Protein AF-A0AAW5K6F6-F1 (afdb_monomer)

Nearest PDB structures (foldseek):
  4ecl-assembly1_A  TM=9.849E-01  e=4.156E-47  Enterococcus faecalis
  4ecl-assembly2_D  TM=9.880E-01  e=1.150E-46  Enterococcus faecalis
  4lus-assembly2_D  TM=9.268E-01  e=9.019E-29  Clostridioides difficile 630
  5irp-assembly1_B  TM=9.312E-01  e=5.067E-28  Bacillus subtilis subsp. subtilis str. 168
  3e5p-assembly1_C  TM=9.267E-01  e=3.881E-27  Enterococcus faecalis

Foldseek 3Di:
DDDDQALQLLLVVLLVLLLLLLLLVLQQCVLPDPVVSCCSNLAVSLLSLLSVLLQCLQVQAALFDLDNVSLVVVLVVLVVVLVVLLVVCVVVCVVVVVCVDPPNVLVCQLCSQKCPPDNLSLSSNLSSLLSVLLNVCCNPPNLVRQLVVLVVLQVLQCCQFLQVLVQCVPVVSVVVSVVVCSRYVGSCHNGRNSNNSSSLSNCCNQLVDADDLVCLVVQLVVLSVVSSVQLVVSVVVVRGPHSRGDPSSNSNSNSPVSNSSVDTDDDDPLSVQLSVQLSSCLVVLLVVQCVCCVVVVNCCPCPVNSNNVSVSSSVVSNVVSVVVSVVVVVVVVVVDDPPDLFAAKFKEFALVLLLVLLVLLCVLADPLAAEAEECELLLLQQGNLVNQSSCVSSPRQHYEYQALVSLVSCVSSSRDHAYEHPYDDDLVCLVVQQVSVHEYEQFELVSLVSNLVVVAAHEYAAEEDLDPPDTGYHLVCLPSVLVSCVRPRYHHQYYEYEQDQLQDPDPVSVVSSVSSVVSVVVSVVVCVVVVHDHHFYEYAECSCCFAVVVDHTRYYHYRQSSQQDDFALPGDTNDDTPRWHGMWIKGWFADKDWDAQQDADDPPSLDGHNHGFIKTKHFAFVLQLQDQLQEDFLAWKDWPNDIWGWYHTTDNGMTMTTCRVPVPRDTGTMIIQDDRGSPDCNHLNNSQVSVVGTSSSSSSRRHPPHYYHYD

Secondary structure (DSSP, 8-state):
-----B-HHHHHHHHHHHHHHHHHHH-TTTTT-HHHHHIIIIIIGGGHHHHHHHHHHHHH--S--S-SHHHHHHHHHHHHHHHHHHHHHHHHHHHTTGGGSTTHHHHHHHIIIII-SSTTTTHHHHHHHHHHHHHHHHHHHHHHHHHHHHHHHHHHHHHHTTTHHHHTTSHHHHHHHHHHHHH-S-SSSTTTTHHHHHHHHHHHHHH-----HHHHHHHHHHHHHHHHHHHHHHHHTT--S-S---TTHHHHHHHHHHHHTT--B---HHHHHHHHHHHHHHHHHHHHHHHHHHHTT-HHHHTSSHHHHHHHHHHHHHHHHHHHHHHHHHHHHHT-----TTSSEEEEE-HHHHHHHHHHHHHHS-TT-EEEEE-HHHHHTT-HHHHHHHHHHTT--EEEESSHHHHHHHHHTT--SEEEE-S---GGGHHHHHHTTPEEEE-SHHHHHHHHTT---EEEEEEEESS--SSSEETT-HHHHHHHHT-TTEEEEEEE---SSTT--SHHHHHHHHHHHHHHHHHHHHHHHTT----EEE---HHHHHH-TT---SEEEESGGGGT--SSTT---SS-------EEEEEE--EEEEE-TT-EESGGG-EE-SSSEEEEEES--GGGT--GGGTTTT-EEEETTEEEEEES---SS-EEEE-TT-TT--TTPEEEEE-S-TT-TTSHHHHHHTTTS-HHHHHHT--TTS-EEE-

Radius of gyration: 32.37 Å; Cα contacts (8 Å, |Δi|>4): 1320; chains: 1; bounding box: 90×54×98 Å

InterPro domains:
  IPR000821 Alanine racemase [MF_01201] (344-711)
  IPR000821 Alanine racemase [PR0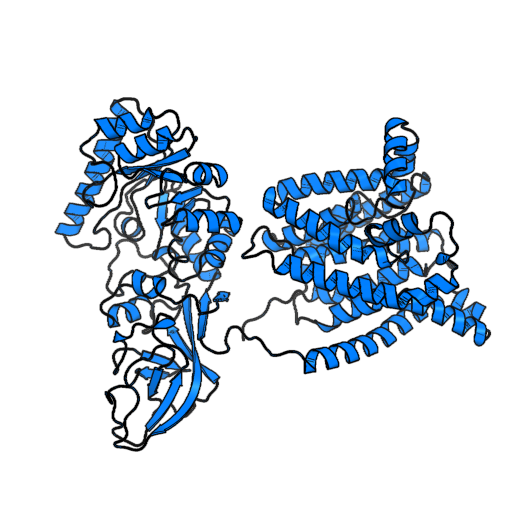0992] (368-384)
  IPR000821 Alanine racemase [PR00992] (404-422)
  IPR000821 Alanine racemase [PR00992] (461-473)
  IPR000821 Alanine racemase [PR00992] (494-505)
  IPR000821 Alanine racemase [PR00992] (540-567)
  IPR000821 Alanine racemase [PR00992] (598-613)
  IPR000821 Alanine racemase [PR00992] (615-630)
  IPR000821 Alanine racemase [PR00992] (693-706)
  IPR000821 Alanine racemase [PTHR30511] (343-709)
  IPR000821 Alanine racemase [TIGR00492] (344-708)
  IPR001608 Alanine racemase, N-terminal [PF01168] (349-565)
  IPR002656 Acyltransferase 3 domain [PF01757] (8-325)
  IPR009006 Alanine racemase/group IV decarboxylase, C-terminal [G3DSA:2.40.37.10] (347-695)
  IPR009006 Alanine racemase/group IV decarboxylase, C-terminal [SSF50621] (576-708)
  IPR011079 Alanine racemase, C-terminal [PF00842] (582-708)
  IPR011079 Alanine racemase, C-terminal [SM01005] (582-711)
  IPR011248 Serine/alanine racemase [PIRSF036464] (5-709)
  IPR029066 PLP-binding barrel [G3DSA:3.20.20.10] (351-571)
  IPR029066 PLP-binding barrel [SSF51419] (349-583)

pLDDT: mean 92.74, std 8.72, range [26.41, 98.94]

Mean predicted aligned error: 7.82 Å

Solvent-accessible surface area (backbone atoms only — not comparable to full-atom values): 35914 Å² total; per-residue (Å²): 137,81,86,69,86,22,60,25,29,55,37,55,45,38,45,54,27,34,50,26,52,50,40,53,75,46,40,37,32,56,73,78,32,64,69,57,21,45,47,48,34,50,51,63,24,55,55,26,64,52,49,55,34,18,54,48,10,38,78,65,35,54,59,60,37,97,66,68,59,68,57,53,53,49,42,55,50,49,52,50,53,42,53,53,52,50,62,73,41,46,66,57,39,56,73,70,44,57,87,75,44,84,66,52,68,65,50,50,52,29,17,64,60,35,41,20,87,45,83,78,51,19,60,50,39,11,50,45,46,6,48,51,54,24,42,51,33,25,61,78,56,33,60,74,51,26,48,54,55,26,49,52,34,30,51,56,18,29,40,54,18,24,39,19,55,62,33,62,77,35,68,75,51,30,57,52,48,56,57,49,46,75,56,28,88,55,33,86,25,20,72,22,44,33,18,38,31,17,41,52,17,11,48,55,53,71,65,68,72,76,72,52,61,68,58,15,48,51,44,21,52,54,25,43,52,50,31,50,53,49,53,53,50,32,60,74,67,65,21,46,76,38,74,80,53,61,80,35,48,54,57,20,51,54,19,44,52,53,38,35,62,69,39,66,47,74,69,52,70,66,40,56,53,32,24,50,39,28,61,72,43,33,66,59,31,48,52,49,50,54,50,50,19,60,75,69,73,36,41,72,59,47,58,62,32,16,46,53,27,34,52,51,31,50,51,51,19,49,55,53,17,52,54,53,40,53,55,53,47,52,59,49,55,81,67,56,75,85,84,59,74,65,81,37,35,25,35,39,36,29,58,59,33,35,54,48,15,50,50,50,53,52,69,74,40,59,94,81,33,39,60,23,44,43,39,32,64,40,31,47,40,66,34,39,67,68,49,53,54,53,41,43,74,76,64,49,48,32,35,31,23,48,34,60,69,55,47,51,47,43,45,64,34,50,56,78,47,51,34,37,22,72,37,79,69,66,53,92,49,45,63,53,34,43,76,65,65,35,28,38,38,32,49,33,58,68,54,46,53,57,40,33,71,65,72,41,66,34,46,25,30,42,31,36,22,54,79,64,84,80,63,23,36,52,49,85,44,58,67,55,61,52,54,54,71,69,36,92,24,40,45,68,60,24,40,34,43,67,69,84,39,40,66,47,81,48,70,67,37,42,52,51,39,52,49,28,51,47,44,50,52,52,41,52,51,53,40,45,76,71,69,47,84,78,52,46,36,30,53,29,39,40,37,29,52,28,57,45,64,85,67,86,39,42,32,36,40,29,38,54,47,42,46,19,45,54,53,45,75,80,63,70,61,77,51,85,72,91,47,37,28,21,53,26,35,38,32,28,28,74,43,76,44,82,41,54,54,72,44,64,42,62,65,89,54,71,26,61,35,91,42,75,32,35,36,36,33,32,56,50,13,43,68,47,29,46,64,57,70,28,26,62,53,58,27,62,33,32,45,87,96,44,78,34,42,26,43,9,43,51,34,59,54,28,33,38,30,58,39,59,92,43,77,89,68,50,73,68,41,54,35,35,55,26,41,52,38,76,92,40,88,35,10,54,19,47,53,14,48,59,58,80,51,34,22,65,58,48,34,42,45,41,22,88,84,45,40,80,41,84,93

Sequence (711 aa):
MGKYKNYTGIDFFRLIAAILIITIHTSPLASFSATGDFILTRIVARVAVPFFFMTSGFFLISRYSRDNDKLKKFVNKTACIYGIAILIYIPVNIYNGYFNSDNLIPNILKDLFFDGTIYHLWYLPASIFGAWIAWYLVKHFDYKRALIMSSILYLIGLFGDSYYGITEKISGLNSFYQFVFQVSDYTRNGVFFAPLFFILGGFIADTHHKISFRNSFLGCGISFALMLAEAMLLHYLDLQRHDSMYVFLLPCMYFLFHAILHFQGKRLVWMRTLSLCIYIIHPMMIIAVRLLAKVAHLQNLLIENSMLHFLMVCFTSVAVSIVATALLEDISRKNKKPVSNTDRAWIEVDLKNLAHNAKVLKKAMPPKCQLMAVVKAEAYGHRAFEISTCLEKIGVKAFAVATIDEGIRLRKYGIRGEILILGYTAIWRAAELKKYDLIQTLISYDYAIALNKQGVSIKAHLKIDTGMHRLGISSDDLTDVEKVFSLKHITVCGIYTHLCCSDSLEANDVAFTCEQINRFYSLIDALRNRGIIVPKLHIQSSYGFFNYPQLQCDYVRTGVALYGVLSSPHDETVRKLDLRPVLSLKSEVILIRSVPKGDSVGYGRTFTAQKDSRIAIIPIGYADGIPRNLSCGNGRIRIRQYIVPIIGRICMDQLAVDITEAEDIVVGDVATFIEAKAESELAAPVVADQTGSISNELLCRIGARLPVIEK

Organism: NCBI:txid1720313

Structure (mmCIF, N/CA/C/O backbone):
data_AF-A0AAW5K6F6-F1
#
_entry.id   AF-A0AAW5K6F6-F1
#
loop_
_atom_site.group_PDB
_atom_site.id
_atom_site.type_symbol
_atom_site.label_atom_id
_atom_site.label_alt_id
_atom_site.label_comp_id
_atom_site.label_asym_id
_atom_site.label_entity_id
_atom_site.label_seq_id
_atom_site.pdbx_PDB_ins_code
_atom_site.Cartn_x
_atom_site.Cartn_y
_atom_site.Cartn_z
_atom_site.occupancy
_atom_site.B_iso_or_equiv
_atom_site.auth_seq_id
_atom_site.auth_comp_id
_atom_site.auth_asym_id
_atom_site.auth_atom_id
_atom_site.pdbx_PDB_model_num
ATOM 1 N N . MET A 1 1 ? -18.442 -2.821 -14.445 1.00 26.41 1 MET A N 1
ATOM 2 C CA . MET A 1 1 ? -17.294 -2.506 -15.333 1.00 26.41 1 MET A CA 1
ATOM 3 C C . MET A 1 1 ? -16.640 -1.188 -14.911 1.00 26.41 1 MET A C 1
ATOM 5 O O . MET A 1 1 ? -17.112 -0.122 -15.287 1.00 26.41 1 MET A O 1
ATOM 9 N N . GLY A 1 2 ? -15.592 -1.233 -14.081 1.00 29.27 2 GLY A N 1
ATOM 10 C CA . GLY A 1 2 ? -14.853 -0.040 -13.648 1.00 29.27 2 GLY A CA 1
ATOM 11 C C . GLY A 1 2 ? -13.846 0.419 -14.706 1.00 29.27 2 GLY A C 1
ATOM 12 O O . GLY A 1 2 ? -13.107 -0.395 -15.254 1.00 29.27 2 GLY A O 1
ATOM 13 N N . LYS A 1 3 ? -13.819 1.723 -15.012 1.00 28.16 3 LYS A N 1
ATOM 14 C CA . LYS A 1 3 ? -12.834 2.362 -15.901 1.00 28.16 3 LYS A CA 1
ATOM 15 C C . LYS A 1 3 ? -11.413 2.138 -15.364 1.00 28.16 3 LYS A C 1
ATOM 17 O O . LYS A 1 3 ? -10.929 2.913 -14.542 1.00 28.16 3 LYS A O 1
ATOM 22 N N . TYR A 1 4 ? -10.723 1.117 -15.865 1.00 36.66 4 TYR A N 1
ATOM 23 C CA . TYR A 1 4 ? -9.272 1.021 -15.756 1.00 36.66 4 TYR A CA 1
ATOM 24 C C . TYR A 1 4 ? -8.663 2.259 -16.429 1.00 36.66 4 TYR A C 1
ATOM 26 O O . TYR A 1 4 ? -8.734 2.402 -17.651 1.00 36.66 4 TYR A O 1
ATOM 34 N N . LYS A 1 5 ? -8.085 3.177 -15.646 1.00 43.59 5 LYS A N 1
ATOM 35 C CA . LYS A 1 5 ? -7.197 4.229 -16.162 1.00 43.59 5 LYS A CA 1
ATOM 36 C C . LYS A 1 5 ? -5.982 3.540 -16.787 1.00 43.59 5 LYS A C 1
ATOM 38 O O . LYS A 1 5 ? -5.004 3.280 -16.095 1.00 43.59 5 LYS A O 1
ATOM 43 N N . ASN A 1 6 ? -6.047 3.178 -18.065 1.00 61.16 6 ASN A N 1
ATOM 44 C CA . ASN A 1 6 ? -4.925 2.518 -18.720 1.00 61.16 6 ASN A CA 1
ATOM 45 C C . ASN A 1 6 ? -4.015 3.559 -19.375 1.00 61.16 6 ASN A C 1
ATOM 47 O O . ASN A 1 6 ? -4.457 4.374 -20.190 1.00 61.16 6 ASN A O 1
ATOM 51 N N . TYR A 1 7 ? -2.735 3.490 -19.012 1.00 73.44 7 TYR A N 1
ATOM 52 C CA . TYR A 1 7 ? -1.626 4.327 -19.476 1.00 73.44 7 TYR A CA 1
ATOM 53 C C . TYR A 1 7 ? -1.283 4.059 -20.949 1.00 73.44 7 TYR A C 1
ATOM 55 O O . TYR A 1 7 ? -0.221 3.542 -21.278 1.00 73.44 7 TYR A O 1
ATOM 63 N N . THR A 1 8 ? -2.217 4.375 -21.839 1.00 84.25 8 THR A N 1
ATOM 64 C CA . THR A 1 8 ? -2.138 4.033 -23.266 1.00 84.25 8 THR A CA 1
ATOM 65 C C . THR A 1 8 ? -1.005 4.782 -23.961 1.00 84.25 8 THR A C 1
ATOM 67 O O . THR A 1 8 ? -0.348 4.216 -24.829 1.00 84.25 8 THR A O 1
ATOM 70 N N . GLY A 1 9 ? -0.690 6.001 -23.510 1.00 87.56 9 GLY A N 1
ATOM 71 C CA . GLY A 1 9 ? 0.498 6.724 -23.964 1.00 87.56 9 GLY A CA 1
ATOM 72 C C . GLY A 1 9 ? 1.794 5.928 -23.789 1.00 87.56 9 GLY A C 1
ATOM 73 O O . GLY A 1 9 ? 2.626 5.926 -24.692 1.00 87.56 9 GLY A O 1
ATOM 74 N N . ILE A 1 10 ? 1.955 5.200 -22.674 1.00 90.94 10 ILE A N 1
ATOM 75 C CA . ILE A 1 10 ? 3.142 4.357 -22.446 1.00 90.94 10 ILE A CA 1
ATOM 76 C C . ILE A 1 10 ? 3.204 3.245 -23.497 1.00 90.94 10 ILE A C 1
ATOM 78 O O . ILE A 1 10 ? 4.271 2.968 -24.037 1.00 90.94 10 ILE A O 1
ATOM 82 N N . ASP A 1 11 ? 2.074 2.600 -23.794 1.00 88.69 11 ASP A N 1
ATOM 83 C CA . ASP A 1 11 ? 2.035 1.491 -24.750 1.00 88.69 11 ASP A CA 1
ATOM 84 C C . ASP A 1 11 ? 2.378 1.960 -26.180 1.00 88.69 11 ASP A C 1
ATOM 86 O O . ASP A 1 11 ? 3.168 1.296 -26.849 1.00 88.69 11 ASP A O 1
ATOM 90 N N . PHE A 1 12 ? 1.890 3.129 -26.615 1.00 90.00 12 PHE A N 1
ATOM 91 C CA . PHE A 1 12 ? 2.269 3.718 -27.909 1.00 90.00 12 PHE A CA 1
ATOM 92 C C . PHE A 1 12 ? 3.742 4.129 -27.958 1.00 90.00 12 PHE A C 1
ATOM 94 O O . PHE A 1 12 ? 4.447 3.801 -28.915 1.00 90.00 12 PHE A O 1
ATOM 101 N N . PHE A 1 13 ? 4.233 4.810 -26.920 1.00 94.19 13 PHE A N 1
ATOM 102 C CA . PHE A 1 13 ? 5.613 5.286 -26.910 1.00 94.19 13 PHE A CA 1
ATOM 103 C C . PHE A 1 13 ? 6.629 4.135 -26.858 1.00 94.19 13 PHE A C 1
ATOM 105 O O . PHE A 1 13 ? 7.732 4.294 -27.362 1.00 94.19 13 PHE A O 1
ATOM 112 N N . ARG A 1 14 ? 6.271 2.940 -26.359 1.00 93.94 14 ARG A N 1
ATOM 113 C CA . ARG A 1 14 ? 7.133 1.745 -26.482 1.00 93.94 14 ARG A CA 1
ATOM 114 C C . ARG A 1 14 ? 7.475 1.398 -27.927 1.00 93.94 14 ARG A C 1
ATOM 116 O O . ARG A 1 14 ? 8.603 0.993 -28.184 1.00 93.94 14 ARG A O 1
ATOM 123 N N . LEU A 1 15 ? 6.524 1.534 -28.852 1.00 92.56 15 LEU A N 1
ATOM 124 C CA . LEU A 1 15 ? 6.780 1.259 -30.265 1.00 92.56 15 LEU A CA 1
ATOM 125 C C . LEU A 1 15 ? 7.694 2.330 -30.866 1.00 92.56 15 LEU A C 1
ATOM 127 O O . LEU A 1 15 ? 8.657 1.993 -31.546 1.00 92.56 15 LEU A O 1
ATOM 131 N N . ILE A 1 16 ? 7.441 3.602 -30.539 1.00 95.06 16 ILE A N 1
ATOM 132 C CA . ILE A 1 16 ? 8.303 4.724 -30.939 1.00 95.06 16 ILE A CA 1
ATOM 133 C C . ILE A 1 16 ? 9.727 4.498 -30.417 1.00 95.06 16 ILE A C 1
ATOM 135 O O . ILE A 1 16 ? 10.679 4.544 -31.186 1.00 95.06 16 ILE A O 1
ATOM 139 N N . ALA A 1 17 ? 9.880 4.171 -29.133 1.00 95.88 17 ALA A N 1
ATOM 140 C CA . ALA A 1 17 ? 11.168 3.883 -28.515 1.00 95.88 17 ALA A CA 1
ATOM 141 C C . ALA A 1 17 ? 11.869 2.673 -29.155 1.00 95.88 17 ALA A C 1
ATOM 143 O O . ALA A 1 17 ? 13.078 2.713 -29.351 1.00 95.88 17 ALA A O 1
ATOM 144 N N . ALA A 1 18 ? 11.136 1.617 -29.527 1.00 95.25 18 ALA A N 1
ATOM 145 C CA . ALA A 1 18 ? 11.714 0.479 -30.241 1.00 95.25 18 ALA A CA 1
ATOM 146 C C . ALA A 1 18 ? 12.251 0.878 -31.628 1.00 95.25 18 ALA A C 1
ATOM 148 O O . ALA A 1 18 ? 13.343 0.457 -31.997 1.00 95.25 18 ALA A O 1
ATOM 149 N N . ILE A 1 19 ? 11.537 1.736 -32.364 1.00 95.94 19 ILE A N 1
ATOM 150 C CA . ILE A 1 19 ? 12.006 2.281 -33.649 1.00 95.94 19 ILE A CA 1
ATOM 151 C C . ILE A 1 19 ? 13.235 3.174 -33.443 1.00 95.94 19 ILE A C 1
ATOM 153 O O . ILE A 1 19 ? 14.204 3.042 -34.182 1.00 95.94 19 ILE A O 1
ATOM 157 N N . LEU A 1 20 ? 13.246 4.015 -32.405 1.00 96.62 20 LEU A N 1
ATOM 158 C CA . LEU A 1 20 ? 14.414 4.828 -32.050 1.00 96.62 20 LEU A CA 1
ATOM 159 C C . LEU A 1 20 ? 15.645 3.962 -31.723 1.00 96.62 20 LEU A C 1
ATOM 161 O O . LEU A 1 20 ? 16.765 4.360 -32.024 1.00 96.62 20 LEU A O 1
ATOM 165 N N . ILE A 1 21 ? 15.474 2.759 -31.166 1.00 95.44 21 ILE A N 1
ATOM 166 C CA . ILE A 1 21 ? 16.594 1.818 -30.993 1.00 95.44 21 ILE A CA 1
ATOM 167 C C . ILE A 1 21 ? 17.131 1.348 -32.350 1.00 95.44 21 ILE A C 1
ATOM 169 O O . ILE A 1 21 ? 18.344 1.330 -32.539 1.00 95.44 21 ILE A O 1
ATOM 173 N N . ILE A 1 22 ? 16.258 1.034 -33.315 1.00 95.81 22 ILE A N 1
ATOM 174 C CA . ILE A 1 22 ? 16.695 0.712 -34.684 1.00 95.81 22 ILE A CA 1
ATOM 175 C C . ILE A 1 22 ? 17.457 1.900 -35.279 1.00 95.81 22 ILE A C 1
ATOM 177 O O . ILE A 1 22 ? 18.551 1.714 -35.803 1.00 95.81 22 ILE A O 1
ATOM 181 N N . THR A 1 23 ? 16.934 3.121 -35.115 1.00 95.81 23 THR A N 1
ATOM 182 C CA . THR A 1 23 ? 17.582 4.364 -35.554 1.00 95.81 23 THR A CA 1
ATOM 183 C C . THR A 1 23 ? 19.023 4.473 -35.046 1.00 95.81 23 THR A C 1
ATOM 185 O O . THR A 1 23 ? 19.907 4.796 -35.834 1.00 95.81 23 THR A O 1
ATOM 188 N N . ILE A 1 24 ? 19.288 4.138 -33.775 1.00 93.00 24 ILE A N 1
ATOM 189 C CA . ILE A 1 24 ? 20.644 4.150 -33.188 1.00 93.00 24 ILE A CA 1
ATOM 190 C C . ILE A 1 24 ? 21.602 3.189 -33.908 1.00 93.00 24 ILE A C 1
ATOM 192 O O . ILE A 1 24 ? 22.799 3.464 -33.970 1.00 93.00 24 ILE A O 1
ATOM 196 N N . HIS A 1 25 ? 21.109 2.058 -34.412 1.00 93.06 25 HIS A N 1
ATOM 197 C CA . HIS A 1 25 ? 21.942 0.996 -34.985 1.00 93.06 25 HIS A CA 1
ATOM 198 C C . HIS A 1 25 ? 22.066 1.041 -36.510 1.00 93.06 25 HIS A C 1
ATOM 200 O O . HIS A 1 25 ? 22.956 0.391 -37.054 1.00 93.06 25 HIS A O 1
ATOM 206 N N . THR A 1 26 ? 21.203 1.790 -37.199 1.00 93.50 26 THR A N 1
ATOM 207 C CA . THR A 1 26 ? 21.217 1.888 -38.667 1.00 93.50 26 THR A CA 1
ATOM 208 C C . THR A 1 26 ? 21.665 3.243 -39.201 1.00 93.50 26 THR A C 1
ATOM 210 O O . THR A 1 26 ? 21.900 3.325 -40.400 1.00 93.50 26 THR A O 1
ATOM 213 N N . SER A 1 27 ? 21.748 4.286 -38.364 1.00 93.81 27 SER A N 1
ATOM 214 C CA . SER A 1 27 ? 22.178 5.638 -38.766 1.00 93.81 27 SER A CA 1
ATOM 215 C C . SER A 1 27 ? 21.478 6.153 -40.037 1.00 93.81 27 SER A C 1
ATOM 217 O O . SER A 1 27 ? 22.102 6.296 -41.088 1.00 93.81 27 SER A O 1
ATOM 219 N N . PRO A 1 28 ? 20.153 6.394 -39.986 1.00 93.69 28 PRO A N 1
ATOM 220 C CA . PRO A 1 28 ? 19.331 6.631 -41.175 1.00 93.69 28 PRO A CA 1
ATOM 221 C C . PRO A 1 28 ? 19.725 7.863 -41.994 1.00 93.69 28 PRO A C 1
ATOM 223 O O . PRO A 1 28 ? 19.400 7.918 -43.179 1.00 93.69 28 PRO A O 1
ATOM 226 N N . LEU A 1 29 ? 20.405 8.845 -41.401 1.00 94.38 29 LEU A N 1
ATOM 227 C CA . LEU A 1 29 ? 20.783 10.085 -42.078 1.00 94.38 29 LEU A CA 1
ATOM 228 C C . LEU A 1 29 ? 22.264 10.123 -42.466 1.00 94.38 29 LEU A C 1
ATOM 230 O O . LEU A 1 29 ? 22.700 11.131 -43.022 1.00 94.38 29 LEU A O 1
ATOM 234 N N . ALA A 1 30 ? 23.026 9.048 -42.231 1.00 91.81 30 ALA A N 1
ATOM 235 C CA . ALA A 1 30 ? 24.463 9.007 -42.498 1.00 91.81 30 ALA A CA 1
ATOM 236 C C . ALA A 1 30 ? 24.831 9.359 -43.948 1.00 91.81 30 ALA A C 1
ATOM 238 O O . ALA A 1 30 ? 25.818 10.056 -44.162 1.00 91.81 30 ALA A O 1
ATOM 239 N N . SER A 1 31 ? 24.028 8.950 -44.939 1.00 89.69 31 SER A N 1
ATOM 240 C CA . SER A 1 31 ? 24.278 9.281 -46.350 1.00 89.69 31 SER A CA 1
ATOM 241 C C . SER A 1 31 ? 23.840 10.698 -46.754 1.00 89.69 31 SER A C 1
ATOM 243 O O . SER A 1 31 ? 24.078 11.100 -47.888 1.00 89.69 31 SER A O 1
ATOM 245 N N . PHE A 1 32 ? 23.173 11.449 -45.869 1.00 90.75 32 PHE A N 1
ATOM 246 C CA . PHE A 1 32 ? 22.596 12.770 -46.165 1.00 90.75 32 PHE A CA 1
ATOM 247 C C . PHE A 1 32 ? 23.269 13.902 -45.385 1.00 90.75 32 PHE A C 1
ATOM 249 O O . PHE A 1 32 ? 23.560 14.957 -45.941 1.00 90.75 32 PHE A O 1
ATOM 256 N N . SER A 1 33 ? 23.477 13.717 -44.080 1.00 94.19 33 SER A N 1
ATOM 257 C CA . SER A 1 33 ? 24.079 14.721 -43.205 1.00 94.19 33 SER A CA 1
ATOM 258 C C . SER A 1 33 ? 24.667 14.057 -41.966 1.00 94.19 33 SER A C 1
ATOM 260 O O . SER A 1 33 ? 23.927 13.514 -41.146 1.00 94.19 33 SER A O 1
ATOM 262 N N . ALA A 1 34 ? 25.985 14.171 -41.784 1.00 92.00 34 ALA A N 1
ATOM 263 C CA . ALA A 1 34 ? 26.665 13.668 -40.590 1.00 92.00 34 ALA A CA 1
ATOM 264 C C . ALA A 1 34 ? 26.122 14.321 -39.305 1.00 92.00 34 ALA A C 1
ATOM 266 O O . ALA A 1 34 ? 25.815 13.630 -38.336 1.00 92.00 34 ALA A O 1
ATOM 267 N N . THR A 1 35 ? 25.919 15.644 -39.312 1.00 92.81 35 THR A N 1
ATOM 268 C CA . THR A 1 35 ? 25.337 16.374 -38.174 1.00 92.81 35 THR A CA 1
ATOM 269 C C . THR A 1 35 ? 23.880 15.983 -37.937 1.00 92.81 35 THR A C 1
ATOM 271 O O . THR A 1 35 ? 23.474 15.788 -36.793 1.00 92.81 35 THR A O 1
ATOM 274 N N . GLY A 1 36 ? 23.087 15.829 -39.004 1.00 93.38 36 GLY A N 1
ATOM 275 C CA . GLY A 1 36 ? 21.705 15.363 -38.897 1.00 93.38 36 GLY A CA 1
ATOM 276 C C . GLY A 1 36 ? 21.610 13.961 -38.291 1.00 93.38 36 GLY A C 1
ATOM 277 O O . GLY A 1 36 ? 20.785 13.731 -37.404 1.00 93.38 36 GLY A O 1
ATOM 278 N N . ASP A 1 37 ? 22.485 13.042 -38.710 1.00 94.38 37 ASP A N 1
ATOM 279 C CA . ASP A 1 37 ? 22.552 11.688 -38.156 1.00 94.38 37 ASP A CA 1
ATOM 280 C C . ASP A 1 37 ? 23.003 11.685 -36.700 1.00 94.38 37 ASP A C 1
ATOM 282 O O . ASP A 1 37 ? 22.392 11.003 -35.879 1.00 94.38 37 ASP A O 1
ATOM 286 N N . PHE A 1 38 ? 23.999 12.499 -36.347 1.00 94.50 38 PHE A N 1
ATOM 287 C CA . PHE A 1 38 ? 24.425 12.670 -34.962 1.00 94.50 38 PHE A CA 1
ATOM 288 C C . PHE A 1 38 ? 23.264 13.142 -34.077 1.00 94.50 38 PHE A C 1
ATOM 290 O O . PHE A 1 38 ? 22.960 12.508 -33.067 1.00 94.50 38 PHE A O 1
ATOM 297 N N . ILE A 1 39 ? 22.543 14.193 -34.483 1.00 95.25 39 ILE A N 1
ATOM 298 C CA . ILE A 1 39 ? 21.387 14.698 -33.728 1.00 95.25 39 ILE A CA 1
ATOM 299 C C . ILE A 1 39 ? 20.318 13.608 -33.582 1.00 95.25 39 ILE A C 1
ATOM 301 O O . ILE A 1 39 ? 19.791 13.380 -32.490 1.00 95.25 39 ILE A O 1
ATOM 305 N N . LEU A 1 40 ? 19.996 12.895 -34.657 1.00 95.56 40 LEU A N 1
ATOM 306 C CA . LEU A 1 40 ? 18.942 11.888 -34.620 1.00 95.56 40 LEU A CA 1
ATOM 307 C C . LEU A 1 40 ? 19.332 10.658 -33.779 1.00 95.56 40 LEU A C 1
ATOM 309 O O . LEU A 1 40 ? 18.546 10.204 -32.947 1.00 95.56 40 LEU A O 1
ATOM 313 N N . THR A 1 41 ? 20.540 10.126 -33.956 1.00 94.00 41 THR A N 1
ATOM 314 C CA . THR A 1 41 ? 20.979 8.867 -33.332 1.00 94.00 41 THR A CA 1
ATOM 315 C C . THR A 1 41 ? 21.566 9.056 -31.936 1.00 94.00 41 THR A C 1
ATOM 317 O O . THR A 1 41 ? 21.350 8.218 -31.055 1.00 94.00 41 THR A O 1
ATOM 320 N N . ARG A 1 42 ? 22.302 10.147 -31.703 1.00 94.31 42 ARG A N 1
ATOM 321 C CA . ARG A 1 42 ? 23.011 10.411 -30.445 1.00 94.31 42 ARG A CA 1
ATOM 322 C C . ARG A 1 42 ? 22.271 11.357 -29.512 1.00 94.31 42 ARG A C 1
ATOM 324 O O . ARG A 1 42 ? 22.598 11.367 -28.337 1.00 94.31 42 ARG A O 1
ATOM 331 N N . ILE A 1 43 ? 21.233 12.064 -29.965 1.00 94.25 43 ILE A N 1
ATOM 332 C CA . ILE A 1 43 ? 20.476 12.997 -29.109 1.00 94.25 43 ILE A CA 1
ATOM 333 C C . ILE A 1 43 ? 19.008 12.580 -29.024 1.00 94.25 43 ILE A C 1
ATOM 335 O O . ILE A 1 43 ? 18.541 12.183 -27.957 1.00 94.25 43 ILE A O 1
ATOM 339 N N . VAL A 1 44 ? 18.281 12.593 -30.146 1.00 95.81 44 VAL A N 1
ATOM 340 C CA . VAL A 1 44 ? 16.842 12.274 -30.177 1.00 95.81 44 VAL A CA 1
ATOM 341 C C . VAL A 1 44 ? 16.592 10.838 -29.731 1.00 95.81 44 VAL A C 1
ATOM 343 O O . VAL A 1 44 ? 15.816 10.600 -28.809 1.00 95.81 44 VAL A O 1
ATOM 346 N N . ALA A 1 45 ? 17.264 9.865 -30.345 1.00 96.19 45 ALA A N 1
ATOM 347 C CA . ALA A 1 45 ? 17.002 8.460 -30.069 1.00 96.19 45 ALA A CA 1
ATOM 348 C C . ALA A 1 45 ? 17.460 8.002 -28.670 1.00 96.19 45 ALA A C 1
ATOM 350 O O . ALA A 1 45 ? 16.992 6.973 -28.172 1.00 96.19 45 ALA A O 1
ATOM 351 N N . ARG A 1 46 ? 18.306 8.780 -27.976 1.00 94.00 46 ARG A N 1
ATOM 352 C CA . ARG A 1 46 ? 18.801 8.440 -26.628 1.00 94.00 46 ARG A CA 1
ATOM 353 C C . ARG A 1 46 ? 17.732 8.443 -25.542 1.00 94.00 46 ARG A C 1
ATOM 355 O O . ARG A 1 46 ? 17.955 7.848 -24.491 1.00 94.00 46 ARG A O 1
ATOM 362 N N . VAL A 1 47 ? 16.549 8.994 -25.805 1.00 96.31 47 VAL A N 1
ATOM 363 C CA . VAL A 1 47 ? 15.399 8.904 -24.888 1.00 96.31 47 VAL A CA 1
ATOM 364 C C . VAL A 1 47 ? 14.824 7.481 -24.775 1.00 96.31 47 VAL A C 1
ATOM 366 O O . VAL A 1 47 ? 14.143 7.163 -23.798 1.00 96.31 47 VAL A O 1
ATOM 369 N N . ALA A 1 48 ? 15.096 6.599 -25.746 1.00 95.75 48 ALA A N 1
ATOM 370 C CA . ALA A 1 48 ? 14.435 5.299 -25.867 1.00 95.75 48 ALA A CA 1
ATOM 371 C C . ALA A 1 48 ? 14.713 4.342 -24.695 1.00 95.75 48 ALA A C 1
ATOM 373 O O . ALA A 1 48 ? 13.786 3.806 -24.087 1.00 95.75 48 ALA A O 1
ATOM 374 N N . VAL A 1 49 ? 15.984 4.125 -24.347 1.00 95.38 49 VAL A N 1
ATOM 375 C CA . VAL A 1 49 ? 16.363 3.188 -23.275 1.00 95.38 49 VAL A CA 1
ATOM 376 C C . VAL A 1 49 ? 15.951 3.698 -21.881 1.00 95.38 49 VAL A C 1
ATOM 378 O O . VAL A 1 49 ? 15.294 2.944 -21.153 1.00 95.38 49 VAL A O 1
ATOM 381 N N . PRO A 1 50 ? 16.227 4.965 -21.505 1.00 97.06 50 PRO A N 1
ATOM 382 C CA . PRO A 1 50 ? 15.674 5.574 -20.295 1.00 97.06 50 PRO A CA 1
ATOM 383 C C . PRO A 1 50 ? 14.162 5.414 -20.165 1.00 97.06 50 PRO A C 1
ATOM 385 O O . PRO A 1 50 ? 13.670 5.082 -19.086 1.00 97.06 50 PRO A O 1
ATOM 388 N N . PHE A 1 51 ? 13.415 5.583 -21.261 1.00 97.25 51 PHE A N 1
ATOM 389 C CA . PHE A 1 51 ? 11.968 5.392 -21.260 1.00 97.25 51 PHE A CA 1
ATOM 390 C C . PHE A 1 51 ? 11.570 3.970 -20.833 1.00 97.25 51 PHE A C 1
ATOM 392 O O . PHE A 1 51 ? 10.640 3.807 -20.037 1.00 97.25 51 PHE A O 1
ATOM 399 N N . PHE A 1 52 ? 12.262 2.933 -21.314 1.00 96.00 52 PHE A N 1
ATOM 400 C CA . PHE A 1 52 ? 11.977 1.551 -20.919 1.00 96.00 52 PHE A CA 1
ATOM 401 C C . PHE A 1 52 ? 12.309 1.278 -19.445 1.00 96.00 52 PHE A C 1
ATOM 403 O O . PHE A 1 52 ? 11.540 0.580 -18.771 1.00 96.00 52 PHE A O 1
ATOM 410 N N . PHE A 1 53 ? 13.397 1.850 -18.917 1.00 97.25 53 PHE A N 1
ATOM 411 C CA . PHE A 1 53 ? 13.722 1.772 -17.488 1.00 97.25 53 PHE A CA 1
ATOM 412 C C . PHE A 1 53 ? 12.690 2.503 -16.627 1.00 97.25 53 PHE A C 1
ATOM 414 O O . PHE A 1 53 ? 12.174 1.914 -15.680 1.00 97.25 53 PHE A O 1
ATOM 421 N N . MET A 1 54 ? 12.302 3.728 -16.994 1.00 96.69 54 MET A N 1
ATOM 422 C CA . MET A 1 54 ? 11.245 4.477 -16.302 1.00 96.69 54 MET A CA 1
ATOM 423 C C . MET A 1 54 ? 9.906 3.752 -16.358 1.00 96.69 54 MET A C 1
ATOM 425 O O . MET A 1 54 ? 9.217 3.650 -15.350 1.00 96.69 54 MET A O 1
ATOM 429 N N . THR A 1 55 ? 9.548 3.182 -17.507 1.00 93.81 55 THR A N 1
ATOM 430 C CA . THR A 1 55 ? 8.324 2.392 -17.659 1.00 93.81 55 THR A CA 1
ATOM 431 C C . THR A 1 55 ? 8.339 1.160 -16.759 1.00 93.81 55 THR A C 1
ATOM 433 O O . THR A 1 55 ? 7.329 0.839 -16.134 1.00 93.81 55 THR A O 1
ATOM 436 N N . SER A 1 56 ? 9.471 0.459 -16.684 1.00 93.56 56 SER A N 1
ATOM 437 C CA . SER A 1 56 ? 9.621 -0.702 -15.805 1.00 93.56 56 SER A CA 1
ATOM 438 C C . SER A 1 56 ? 9.554 -0.274 -14.339 1.00 93.56 56 SER A C 1
ATOM 440 O O . SER A 1 56 ? 8.776 -0.845 -13.579 1.00 93.56 56 SER A O 1
ATOM 442 N N . GLY A 1 57 ? 10.266 0.794 -13.973 1.00 93.06 57 GLY A N 1
ATOM 443 C CA . GLY A 1 57 ? 10.222 1.426 -12.658 1.00 93.06 57 GLY A CA 1
ATOM 444 C C . GLY A 1 57 ? 8.817 1.826 -12.226 1.00 93.06 57 GLY A C 1
ATOM 445 O O . GLY A 1 57 ? 8.398 1.472 -11.132 1.00 93.06 57 GLY A O 1
ATOM 446 N N . PHE A 1 58 ? 8.051 2.450 -13.117 1.00 91.31 58 PHE A N 1
ATOM 447 C CA . PHE A 1 58 ? 6.684 2.912 -12.872 1.00 91.31 58 PHE A CA 1
ATOM 448 C C . PHE A 1 58 ? 5.723 1.794 -12.444 1.00 91.31 58 PHE A C 1
ATOM 450 O O . PHE A 1 58 ? 4.821 2.022 -11.644 1.00 91.31 58 PHE A O 1
ATOM 457 N N . PHE A 1 59 ? 5.903 0.573 -12.955 1.00 87.62 59 PHE A N 1
ATOM 458 C CA . PHE A 1 59 ? 5.059 -0.570 -12.583 1.00 87.62 59 PHE A CA 1
ATOM 459 C C . PHE A 1 59 ? 5.670 -1.470 -11.500 1.00 87.62 59 PHE A C 1
ATOM 461 O O . PHE A 1 59 ? 4.949 -2.280 -10.910 1.00 87.62 59 PHE A O 1
ATOM 468 N N . LEU A 1 60 ? 6.982 -1.375 -11.273 1.00 88.12 60 LEU A N 1
ATOM 469 C CA . LEU A 1 60 ? 7.744 -2.303 -10.436 1.00 88.12 60 LEU A CA 1
ATOM 470 C C . LEU A 1 60 ? 8.154 -1.706 -9.093 1.00 88.12 60 LEU A C 1
ATOM 472 O O . LEU A 1 60 ? 8.031 -2.369 -8.064 1.00 88.12 60 LEU A O 1
ATOM 476 N N . ILE A 1 61 ? 8.690 -0.489 -9.120 1.00 88.25 61 ILE A N 1
ATOM 477 C CA . ILE A 1 61 ? 9.305 0.164 -7.974 1.00 88.25 61 ILE A CA 1
ATOM 478 C C . ILE A 1 61 ? 8.223 0.945 -7.249 1.00 88.25 61 ILE A C 1
ATOM 480 O O . ILE A 1 61 ? 7.684 1.919 -7.764 1.00 88.25 61 ILE A O 1
ATOM 484 N N . SER A 1 62 ? 7.917 0.493 -6.040 1.00 83.12 62 SER A N 1
ATOM 485 C CA . SER A 1 62 ? 7.108 1.239 -5.092 1.00 83.12 62 SER A CA 1
ATOM 486 C C . SER A 1 62 ? 7.805 1.235 -3.742 1.00 83.12 62 SER A C 1
ATOM 488 O O . SER A 1 62 ? 8.462 0.259 -3.367 1.00 83.12 62 SER A O 1
ATOM 490 N N . ARG A 1 63 ? 7.633 2.320 -2.987 1.00 82.00 63 ARG A N 1
ATOM 491 C CA . ARG A 1 63 ? 7.971 2.348 -1.560 1.00 82.00 63 ARG A CA 1
ATOM 492 C C . ARG A 1 63 ? 7.100 1.362 -0.775 1.00 82.00 63 ARG A C 1
ATOM 494 O O . ARG A 1 63 ? 7.509 0.899 0.287 1.00 82.00 63 ARG A O 1
ATOM 501 N N . TYR A 1 64 ? 5.921 1.043 -1.302 1.00 82.75 64 TYR A N 1
ATOM 502 C CA . TYR A 1 64 ? 4.925 0.200 -0.668 1.00 82.75 64 TYR A CA 1
ATOM 503 C C . TYR A 1 64 ? 4.967 -1.213 -1.234 1.00 82.75 64 TYR A C 1
ATOM 505 O O . TYR A 1 64 ? 4.845 -1.412 -2.442 1.00 82.75 64 TYR A O 1
ATOM 513 N N . SER A 1 65 ? 5.110 -2.215 -0.366 1.00 78.25 65 SER A N 1
ATOM 514 C CA . SER A 1 65 ? 5.134 -3.609 -0.812 1.00 78.25 65 SER A CA 1
ATOM 515 C C . SER A 1 65 ? 4.512 -4.551 0.203 1.00 78.25 65 SER A C 1
ATOM 517 O O . SER A 1 65 ? 4.863 -4.523 1.381 1.00 78.25 65 SER A O 1
ATOM 519 N N . ARG A 1 66 ? 3.621 -5.424 -0.273 1.00 69.75 66 ARG A N 1
ATOM 520 C CA . ARG A 1 66 ? 3.076 -6.530 0.523 1.00 69.75 66 ARG A CA 1
ATOM 521 C C . ARG A 1 66 ? 4.108 -7.653 0.674 1.00 69.75 66 ARG A C 1
ATOM 523 O O . ARG A 1 66 ? 4.248 -8.216 1.755 1.00 69.75 66 ARG A O 1
ATOM 530 N N . ASP A 1 67 ? 4.857 -7.915 -0.396 1.00 68.19 67 ASP A N 1
ATOM 531 C CA . ASP A 1 67 ? 5.914 -8.924 -0.518 1.00 68.19 67 ASP A CA 1
ATOM 532 C C . ASP A 1 67 ? 6.988 -8.479 -1.537 1.00 68.19 67 ASP A C 1
ATOM 534 O O . ASP A 1 67 ? 6.904 -7.390 -2.102 1.00 68.19 67 ASP A O 1
ATOM 538 N N . ASN A 1 68 ? 8.019 -9.296 -1.778 1.00 68.56 68 ASN A N 1
ATOM 539 C CA . ASN A 1 68 ? 9.037 -9.026 -2.806 1.00 68.56 68 ASN A CA 1
ATOM 540 C C . ASN A 1 68 ? 8.702 -9.701 -4.157 1.00 68.56 68 ASN A C 1
ATOM 542 O O . ASN A 1 68 ? 9.565 -9.787 -5.039 1.00 68.56 68 ASN A O 1
ATOM 546 N N . ASP A 1 69 ? 7.475 -10.199 -4.347 1.00 75.38 69 ASP A N 1
ATOM 547 C CA . ASP A 1 69 ? 7.162 -11.109 -5.453 1.00 75.38 69 ASP A CA 1
ATOM 548 C C . ASP A 1 69 ? 7.192 -10.412 -6.806 1.00 75.38 69 ASP A C 1
ATOM 550 O O . ASP A 1 69 ? 7.577 -11.023 -7.803 1.00 75.38 69 ASP A O 1
ATOM 554 N N . LYS A 1 70 ? 6.822 -9.128 -6.868 1.00 81.62 70 LYS A N 1
ATOM 555 C CA . LYS A 1 70 ? 6.851 -8.359 -8.122 1.00 81.62 70 LYS A CA 1
ATOM 556 C C . LYS A 1 70 ? 8.269 -8.237 -8.681 1.00 81.62 70 LYS A C 1
ATOM 558 O O . LYS A 1 70 ? 8.470 -8.514 -9.863 1.00 81.62 70 LYS A O 1
ATOM 563 N N . LEU A 1 71 ? 9.244 -7.889 -7.834 1.00 88.12 71 LEU A N 1
ATOM 564 C CA . LEU A 1 71 ? 10.654 -7.812 -8.225 1.00 88.12 71 LEU A CA 1
ATOM 565 C C . LEU A 1 71 ? 11.176 -9.180 -8.652 1.00 88.12 71 LEU A C 1
ATOM 567 O O . LEU A 1 71 ? 11.751 -9.298 -9.729 1.00 88.12 71 LEU A O 1
ATOM 571 N N . LYS A 1 72 ? 10.914 -10.223 -7.858 1.00 88.38 72 LYS A N 1
ATOM 572 C CA . LYS A 1 72 ? 11.362 -11.584 -8.174 1.00 88.38 72 LYS A CA 1
ATOM 573 C C . LYS A 1 72 ? 10.783 -12.082 -9.502 1.00 88.38 72 LYS A C 1
ATOM 575 O O . LYS A 1 72 ? 11.517 -12.604 -10.334 1.00 88.38 72 LYS A O 1
ATOM 580 N N . LYS A 1 73 ? 9.484 -11.866 -9.745 1.00 88.50 73 LYS A N 1
ATOM 581 C CA . LYS A 1 73 ? 8.822 -12.203 -11.018 1.00 88.50 73 LYS A CA 1
ATOM 582 C C . LYS A 1 73 ? 9.413 -11.423 -12.192 1.00 88.50 73 LYS A C 1
ATOM 584 O O . LYS A 1 73 ? 9.594 -12.006 -13.257 1.00 88.50 73 LYS A O 1
ATOM 589 N N . PHE A 1 74 ? 9.718 -10.135 -12.011 1.00 91.44 74 PHE A N 1
ATOM 590 C CA . PHE A 1 74 ? 10.372 -9.322 -13.037 1.00 91.44 74 PHE A CA 1
ATOM 591 C C . PHE A 1 74 ? 11.776 -9.843 -13.355 1.00 91.44 74 PHE A C 1
ATOM 593 O O . PHE A 1 74 ? 12.045 -10.149 -14.510 1.00 91.44 74 PHE A O 1
ATOM 600 N N . VAL A 1 75 ? 12.629 -10.018 -12.342 1.00 93.12 75 VAL A N 1
ATOM 601 C CA . VAL A 1 75 ? 14.008 -10.499 -12.508 1.00 93.12 75 VAL A CA 1
ATOM 602 C C . VAL A 1 75 ? 14.033 -11.873 -13.171 1.00 93.12 75 VAL A C 1
ATOM 604 O O . VAL A 1 75 ? 14.706 -12.034 -14.183 1.00 93.12 75 VAL A O 1
ATOM 607 N N . ASN A 1 76 ? 13.240 -12.833 -12.685 1.00 92.50 76 ASN A N 1
ATOM 608 C CA . ASN A 1 76 ? 13.183 -14.177 -13.269 1.00 92.50 76 ASN A CA 1
ATOM 609 C C . ASN A 1 76 ? 12.728 -14.146 -14.732 1.00 92.50 76 ASN A C 1
ATOM 611 O O . ASN A 1 76 ? 13.288 -14.841 -15.578 1.00 92.50 76 ASN A O 1
ATOM 615 N N . LYS A 1 77 ? 11.717 -13.327 -15.045 1.00 91.50 77 LYS A N 1
ATOM 616 C CA . LYS A 1 77 ? 11.225 -13.192 -16.415 1.00 91.50 77 LYS A CA 1
ATOM 617 C C . LYS A 1 77 ? 12.276 -12.560 -17.330 1.00 91.50 77 LYS A C 1
ATOM 619 O O . LYS A 1 77 ? 12.492 -13.068 -18.425 1.00 91.50 77 LYS A O 1
ATOM 624 N N . THR A 1 78 ? 12.916 -11.476 -16.899 1.00 93.56 78 THR A N 1
ATOM 625 C CA . THR A 1 78 ? 13.947 -10.779 -17.680 1.00 93.56 78 THR A CA 1
ATOM 626 C C . THR A 1 78 ? 15.183 -11.656 -17.872 1.00 93.56 78 THR A C 1
ATOM 628 O O . THR A 1 78 ? 15.696 -11.721 -18.982 1.00 93.56 78 THR A O 1
ATOM 631 N N . ALA A 1 79 ? 15.602 -12.405 -16.848 1.00 93.75 79 ALA A N 1
ATOM 632 C CA . ALA A 1 79 ? 16.699 -13.368 -16.943 1.00 93.75 79 ALA A CA 1
ATOM 633 C C . ALA A 1 79 ? 16.389 -14.506 -17.929 1.00 93.75 79 ALA A C 1
ATOM 635 O O . ALA A 1 79 ? 17.238 -14.868 -18.735 1.00 93.75 79 ALA A O 1
ATOM 636 N N . CYS A 1 80 ? 15.157 -15.027 -17.926 1.00 94.06 80 CYS A N 1
ATOM 637 C CA . CYS A 1 80 ? 14.722 -16.030 -18.901 1.00 94.06 80 CYS A CA 1
ATOM 638 C C . CYS A 1 80 ? 14.737 -15.479 -20.337 1.00 94.06 80 CYS A C 1
ATOM 640 O O . CYS A 1 80 ? 15.275 -16.123 -21.234 1.00 94.06 80 CYS A O 1
ATOM 642 N N . ILE A 1 81 ? 14.211 -14.265 -20.549 1.00 91.81 81 ILE A N 1
ATOM 643 C CA . ILE A 1 81 ? 14.267 -13.586 -21.854 1.00 91.81 81 ILE A CA 1
ATOM 644 C C . ILE A 1 81 ? 15.718 -13.395 -22.298 1.00 91.81 81 ILE A C 1
ATOM 646 O O . ILE A 1 81 ? 16.031 -13.634 -23.459 1.00 91.81 81 ILE A O 1
ATOM 650 N N . TYR A 1 82 ? 16.598 -12.994 -21.381 1.00 94.19 82 TYR A N 1
ATOM 651 C CA . TYR A 1 82 ? 18.010 -12.803 -21.677 1.00 94.19 82 TYR A CA 1
ATOM 652 C C . TYR A 1 82 ? 18.698 -14.112 -22.062 1.00 94.19 82 TYR A C 1
ATOM 654 O O . TYR A 1 82 ? 19.361 -14.151 -23.090 1.00 94.19 82 TYR A O 1
ATOM 662 N N . GLY A 1 83 ? 18.452 -15.202 -21.330 1.00 93.25 83 GLY A N 1
ATOM 663 C CA . GLY A 1 83 ? 18.949 -16.531 -21.690 1.00 93.25 83 GLY A CA 1
ATOM 664 C C . GLY A 1 83 ? 18.503 -16.972 -23.088 1.00 93.25 83 GLY A C 1
ATOM 665 O O . GLY A 1 83 ? 19.324 -17.423 -23.879 1.00 93.25 83 GLY A O 1
ATOM 666 N N . ILE A 1 84 ? 17.226 -16.771 -23.432 1.00 92.31 84 ILE A N 1
ATOM 667 C CA . ILE A 1 84 ? 16.708 -17.073 -24.778 1.00 92.31 84 ILE A CA 1
ATOM 668 C C . ILE A 1 84 ? 17.380 -16.188 -25.837 1.00 92.31 84 ILE A C 1
ATOM 670 O O . ILE A 1 84 ? 17.779 -16.690 -26.884 1.00 92.31 84 ILE A O 1
ATOM 674 N N . ALA A 1 85 ? 17.532 -14.887 -25.573 1.00 92.12 85 ALA A N 1
ATOM 675 C CA . ALA A 1 85 ? 18.194 -13.969 -26.495 1.00 92.12 85 ALA A CA 1
ATOM 676 C C . ALA A 1 85 ? 19.659 -14.367 -26.733 1.00 92.12 85 ALA A C 1
ATOM 678 O O . ALA A 1 85 ? 20.086 -14.408 -27.882 1.00 92.12 85 ALA A O 1
ATOM 679 N N . ILE A 1 86 ? 20.401 -14.740 -25.684 1.00 91.88 86 ILE A N 1
ATOM 680 C CA . ILE A 1 86 ? 21.774 -15.250 -25.807 1.00 91.88 86 ILE A CA 1
ATOM 681 C C . ILE A 1 86 ? 21.804 -16.451 -26.759 1.00 91.88 86 ILE A C 1
ATOM 683 O O . ILE A 1 86 ? 22.585 -16.445 -27.704 1.00 91.88 86 ILE A O 1
ATOM 687 N N . LEU A 1 87 ? 20.921 -17.438 -26.562 1.00 91.75 87 LEU A N 1
ATOM 688 C CA . LEU A 1 87 ? 20.859 -18.637 -27.408 1.00 91.75 87 LEU A CA 1
ATOM 689 C C . LEU A 1 87 ? 20.579 -18.311 -28.882 1.00 91.75 87 LEU A C 1
ATOM 691 O O . LEU A 1 87 ? 21.225 -18.877 -29.761 1.00 91.75 87 LEU A O 1
ATOM 695 N N . ILE A 1 88 ? 19.659 -17.378 -29.151 1.00 90.44 88 ILE A N 1
ATOM 696 C CA . ILE A 1 88 ? 19.334 -16.919 -30.513 1.00 90.44 88 ILE A CA 1
ATOM 697 C C . ILE A 1 88 ? 20.569 -16.332 -31.214 1.00 90.44 88 ILE A C 1
ATOM 699 O O . ILE A 1 88 ? 20.718 -16.475 -32.426 1.00 90.44 88 ILE A O 1
ATOM 703 N N . TYR A 1 89 ? 21.462 -15.696 -30.458 1.00 91.50 89 TYR A N 1
ATOM 704 C CA . TYR A 1 89 ? 22.602 -14.956 -30.988 1.00 91.50 89 TYR A CA 1
ATOM 705 C C . TYR A 1 89 ? 23.930 -15.721 -31.008 1.00 91.50 89 TYR A C 1
ATOM 707 O O . TYR A 1 89 ? 24.892 -15.235 -31.604 1.00 91.50 89 TYR A O 1
ATOM 715 N N . ILE A 1 90 ? 23.986 -16.941 -30.462 1.00 89.38 90 ILE A N 1
ATOM 716 C CA . ILE A 1 90 ? 25.178 -17.804 -30.543 1.00 89.38 90 ILE A CA 1
ATOM 717 C C . ILE A 1 90 ? 25.686 -17.965 -31.990 1.00 89.38 90 ILE A C 1
ATOM 719 O O . ILE A 1 90 ? 26.881 -17.754 -32.198 1.00 89.38 90 ILE A O 1
ATOM 723 N N . PRO A 1 91 ? 24.848 -18.268 -33.007 1.00 89.00 91 PRO A N 1
ATOM 724 C CA . PRO A 1 91 ? 25.332 -18.425 -34.381 1.00 89.00 91 PRO A CA 1
ATOM 725 C C . PRO A 1 91 ? 25.989 -17.158 -34.939 1.00 89.00 91 PRO A C 1
ATOM 727 O O . PRO A 1 91 ? 26.994 -17.237 -35.642 1.00 89.00 91 PRO A O 1
ATOM 730 N N . VAL A 1 92 ? 25.453 -15.984 -34.589 1.00 86.31 92 VAL A N 1
ATOM 731 C CA . VAL A 1 92 ? 26.011 -14.686 -34.996 1.00 86.31 92 VAL A CA 1
ATOM 732 C C . VAL A 1 92 ? 27.363 -14.448 -34.320 1.00 86.31 92 VAL A C 1
ATOM 734 O O . VAL A 1 92 ? 28.303 -14.004 -34.973 1.00 86.31 92 VAL A O 1
ATOM 737 N N . ASN A 1 93 ? 27.495 -14.799 -33.040 1.00 86.69 93 ASN A N 1
ATOM 738 C CA . ASN A 1 93 ? 28.759 -14.681 -32.311 1.00 86.69 93 ASN A CA 1
ATOM 739 C C . ASN A 1 93 ? 29.836 -15.630 -32.854 1.00 86.69 93 ASN A C 1
ATOM 741 O O . ASN A 1 93 ? 30.990 -15.225 -32.980 1.00 86.69 93 ASN A O 1
ATOM 745 N N . ILE A 1 94 ? 29.461 -16.856 -33.239 1.00 86.75 94 ILE A N 1
ATOM 746 C CA . ILE A 1 94 ? 30.364 -17.793 -33.927 1.00 86.75 94 ILE A CA 1
ATOM 747 C C . ILE A 1 94 ? 30.827 -17.197 -35.260 1.00 86.75 94 ILE A C 1
ATOM 749 O O . ILE A 1 94 ? 32.025 -17.175 -35.531 1.00 86.75 94 ILE A O 1
ATOM 753 N N . TYR A 1 95 ? 29.902 -16.667 -36.066 1.00 84.94 95 TYR A N 1
ATOM 754 C CA . TYR A 1 95 ? 30.227 -16.041 -37.351 1.00 84.94 95 TYR A CA 1
ATOM 755 C C . TYR A 1 95 ? 31.174 -14.839 -37.203 1.00 84.94 95 TYR A C 1
ATOM 757 O O . TYR A 1 95 ? 32.095 -14.676 -37.997 1.00 84.94 95 TYR A O 1
ATOM 765 N N . ASN A 1 96 ? 30.991 -14.030 -36.157 1.00 83.06 96 ASN A N 1
ATOM 766 C CA . ASN A 1 96 ? 31.857 -12.888 -35.857 1.00 83.06 96 ASN A CA 1
ATOM 767 C C . ASN A 1 96 ? 33.208 -13.286 -35.227 1.00 83.06 96 ASN A C 1
ATOM 769 O O . ASN A 1 96 ? 33.991 -12.405 -34.882 1.00 83.06 96 ASN A O 1
ATOM 773 N N . GLY A 1 97 ? 33.484 -14.582 -35.039 1.00 82.50 97 GLY A N 1
ATOM 774 C CA . GLY A 1 97 ? 34.735 -15.066 -34.451 1.00 82.50 97 GLY A CA 1
ATOM 775 C C . GLY A 1 97 ? 34.890 -14.769 -32.956 1.00 82.50 97 GLY A C 1
ATOM 776 O O . GLY A 1 97 ? 36.000 -14.855 -32.441 1.00 82.50 97 GLY A O 1
ATOM 777 N N . TYR A 1 98 ? 33.802 -14.447 -32.246 1.00 84.00 98 TYR A N 1
ATOM 778 C CA . TYR A 1 98 ? 33.831 -14.038 -30.835 1.00 84.00 98 TYR A CA 1
ATOM 779 C C . TYR A 1 98 ? 34.524 -15.070 -29.930 1.00 84.00 98 TYR A C 1
ATOM 781 O O . TYR A 1 98 ? 35.318 -14.717 -29.067 1.00 84.00 98 TYR A O 1
ATOM 789 N N . PHE A 1 99 ? 34.288 -16.364 -30.165 1.00 84.25 99 PHE A N 1
ATOM 790 C CA . PHE A 1 99 ? 34.865 -17.440 -29.350 1.00 84.25 99 PHE A CA 1
ATOM 791 C C . PHE A 1 99 ? 36.360 -17.699 -29.600 1.00 84.25 99 PHE A C 1
ATOM 793 O O . PHE A 1 99 ? 36.952 -18.515 -28.900 1.00 84.25 99 PHE A O 1
ATOM 800 N N . ASN A 1 100 ? 36.967 -16.992 -30.557 1.00 81.62 100 ASN A N 1
ATOM 801 C CA . ASN A 1 100 ? 38.394 -17.076 -30.865 1.00 81.62 100 ASN A CA 1
ATOM 802 C C . ASN A 1 100 ? 39.202 -15.921 -30.238 1.00 81.62 100 ASN A C 1
ATOM 804 O O . ASN A 1 100 ? 40.379 -15.774 -30.552 1.00 81.62 100 ASN A O 1
ATOM 808 N N . SER A 1 101 ? 38.588 -15.079 -29.397 1.00 77.88 101 SER A N 1
ATOM 809 C CA . SER A 1 101 ? 39.268 -13.951 -28.749 1.00 77.88 101 SER A CA 1
ATOM 810 C C . SER A 1 101 ? 40.201 -14.392 -27.617 1.00 77.88 101 SER A C 1
ATOM 812 O O . SER A 1 101 ? 39.838 -15.263 -26.820 1.00 77.88 101 SER A O 1
ATOM 814 N N . ASP A 1 102 ? 41.328 -13.699 -27.453 1.00 74.50 102 ASP A N 1
ATOM 815 C CA . ASP A 1 102 ? 42.164 -13.803 -26.252 1.00 74.50 102 ASP A CA 1
ATOM 816 C C . ASP A 1 102 ? 41.365 -13.426 -24.987 1.00 74.50 102 ASP A C 1
ATOM 818 O O . ASP A 1 102 ? 40.474 -12.576 -25.027 1.00 74.50 102 ASP A O 1
ATOM 822 N N . ASN A 1 103 ? 41.675 -14.048 -23.843 1.00 80.06 103 ASN A N 1
ATOM 823 C CA . ASN A 1 103 ? 40.965 -13.837 -22.566 1.00 80.06 103 ASN A CA 1
ATOM 824 C C . ASN A 1 103 ? 39.445 -14.112 -22.621 1.00 80.06 103 ASN A C 1
ATOM 826 O O . ASN A 1 103 ? 38.641 -13.404 -22.012 1.00 80.06 103 ASN A O 1
ATOM 830 N N . LEU A 1 104 ? 39.053 -15.194 -23.302 1.00 84.31 104 LEU A N 1
ATOM 831 C CA . LEU A 1 104 ? 37.656 -15.578 -23.533 1.00 84.31 104 LEU A CA 1
ATOM 832 C C . LEU A 1 104 ? 36.784 -15.630 -22.261 1.00 84.31 104 LEU A C 1
ATOM 834 O O . LEU A 1 104 ? 35.681 -15.093 -22.248 1.00 84.31 104 LEU A O 1
ATOM 838 N N . ILE A 1 105 ? 37.251 -16.270 -21.182 1.00 84.88 105 ILE A N 1
ATOM 839 C CA . ILE A 1 105 ? 36.434 -16.468 -19.969 1.00 84.88 105 ILE A CA 1
ATOM 840 C C . ILE A 1 105 ? 36.123 -15.139 -19.249 1.00 84.88 105 ILE A C 1
ATOM 842 O O . ILE A 1 105 ? 34.945 -14.892 -18.977 1.00 84.88 105 ILE A O 1
ATOM 846 N N . PRO A 1 106 ? 37.108 -14.259 -18.965 1.00 85.12 106 PRO A N 1
ATOM 847 C CA . PRO A 1 106 ? 36.830 -12.914 -18.458 1.00 85.12 106 PRO A CA 1
ATOM 848 C C . PRO A 1 106 ? 35.860 -12.108 -19.330 1.00 85.12 106 PRO A C 1
ATOM 850 O O . PRO A 1 106 ? 34.925 -11.518 -18.790 1.00 85.12 106 PRO A O 1
ATOM 853 N N . ASN A 1 107 ? 36.030 -12.134 -20.657 1.00 84.94 107 ASN A N 1
ATOM 854 C CA . ASN A 1 107 ? 35.172 -11.392 -21.588 1.00 84.94 107 ASN A CA 1
ATOM 855 C C . ASN A 1 107 ? 33.729 -11.911 -21.570 1.00 84.94 107 ASN A C 1
ATOM 857 O O . ASN A 1 107 ? 32.795 -11.124 -21.464 1.00 84.94 107 ASN A O 1
ATOM 861 N N . ILE A 1 108 ? 33.531 -13.234 -21.548 1.00 86.62 108 ILE A N 1
ATOM 862 C CA . ILE A 1 108 ? 32.192 -13.828 -21.430 1.00 86.62 108 ILE A CA 1
ATOM 863 C C . ILE A 1 108 ? 31.513 -13.412 -20.123 1.00 86.62 108 ILE A C 1
ATOM 865 O O . ILE A 1 108 ? 30.320 -13.118 -20.126 1.00 86.62 108 ILE A O 1
ATOM 869 N N . LEU A 1 109 ? 32.232 -13.397 -18.996 1.00 86.44 109 LEU A N 1
ATOM 870 C CA . LEU A 1 109 ? 31.655 -12.975 -17.715 1.00 86.44 109 LEU A CA 1
ATOM 871 C C . LEU A 1 109 ? 31.268 -11.493 -17.744 1.00 86.44 109 LEU A C 1
ATOM 873 O O . LEU A 1 109 ? 30.164 -11.134 -17.328 1.00 86.44 109 LEU A O 1
ATOM 877 N N . LYS A 1 110 ? 32.155 -10.649 -18.270 1.00 87.94 110 LYS A N 1
ATOM 878 C CA . LYS A 1 110 ? 31.923 -9.218 -18.466 1.00 87.94 110 LYS A CA 1
ATOM 879 C C . LYS A 1 110 ? 30.691 -8.956 -19.343 1.00 87.94 110 LYS A C 1
ATOM 881 O O . LYS A 1 110 ? 29.772 -8.256 -18.913 1.00 87.94 110 LYS A O 1
ATOM 886 N N . ASP A 1 111 ? 30.588 -9.625 -20.485 1.00 87.19 111 ASP A N 1
ATOM 887 C CA . ASP A 1 111 ? 29.454 -9.503 -21.404 1.00 87.19 111 ASP A CA 1
ATOM 888 C C . ASP A 1 111 ? 28.164 -10.078 -20.815 1.00 87.19 111 ASP A C 1
ATOM 890 O O . ASP A 1 111 ? 27.079 -9.515 -20.970 1.00 87.19 111 ASP A O 1
ATOM 894 N N . LEU A 1 112 ? 28.247 -11.186 -20.079 1.00 88.50 112 LEU A N 1
ATOM 895 C CA . LEU A 1 112 ? 27.076 -11.791 -19.459 1.00 88.50 112 LEU A CA 1
ATOM 896 C C . LEU A 1 112 ? 26.442 -10.846 -18.432 1.00 88.50 112 LEU A C 1
ATOM 898 O O . LEU A 1 112 ? 25.216 -10.721 -18.407 1.00 88.50 112 LEU A O 1
ATOM 902 N N . PHE A 1 113 ? 27.245 -10.178 -17.603 1.00 87.88 113 PHE A N 1
ATOM 903 C CA . PHE A 1 113 ? 26.737 -9.381 -16.483 1.00 87.88 113 PHE A CA 1
ATOM 904 C C . PHE A 1 113 ? 26.591 -7.884 -16.768 1.00 87.88 113 PHE A C 1
ATOM 906 O O . PHE A 1 113 ? 25.728 -7.255 -16.151 1.00 87.88 113 PHE A O 1
ATOM 913 N N . PHE A 1 114 ? 27.375 -7.310 -17.680 1.00 87.06 114 PHE A N 1
ATOM 914 C CA . PHE A 1 114 ? 27.415 -5.861 -17.886 1.00 87.06 114 PHE A CA 1
ATOM 915 C C . PHE A 1 114 ? 27.158 -5.462 -19.338 1.00 87.06 114 PHE A C 1
ATOM 917 O O . PHE A 1 114 ? 26.191 -4.737 -19.592 1.00 87.06 114 PHE A O 1
ATOM 924 N N . ASP A 1 115 ? 27.959 -5.965 -20.276 1.00 85.12 115 ASP A N 1
ATOM 925 C CA . ASP A 1 115 ? 28.038 -5.374 -21.621 1.00 85.12 115 ASP A CA 1
ATOM 926 C C . ASP A 1 115 ? 27.084 -6.021 -22.645 1.00 85.12 115 ASP A C 1
ATOM 928 O O . ASP A 1 115 ? 26.838 -5.478 -23.725 1.00 85.12 115 ASP A O 1
ATOM 932 N N . GLY A 1 116 ? 26.456 -7.137 -22.271 1.00 86.12 116 GLY A N 1
ATOM 933 C CA . GLY A 1 116 ? 25.625 -7.955 -23.144 1.00 86.12 116 GLY A CA 1
ATOM 934 C C . GLY A 1 116 ? 26.463 -8.830 -24.077 1.00 86.12 116 GLY A C 1
ATOM 935 O O . GLY A 1 116 ? 27.397 -8.365 -24.714 1.00 86.12 116 GLY A O 1
ATOM 936 N N . THR A 1 117 ? 26.063 -10.089 -24.262 1.00 82.50 117 THR A N 1
ATOM 937 C CA . THR A 1 117 ? 26.713 -11.022 -25.214 1.00 82.50 117 THR A CA 1
ATOM 938 C C . THR A 1 117 ? 26.684 -10.563 -26.675 1.00 82.50 117 THR A C 1
ATOM 940 O O . THR A 1 117 ? 27.382 -11.125 -27.516 1.00 82.50 117 THR A O 1
ATOM 943 N N . ILE A 1 118 ? 25.860 -9.558 -26.977 1.00 83.69 118 ILE A N 1
ATOM 944 C CA . ILE A 1 118 ? 25.962 -8.682 -28.142 1.00 83.69 118 ILE A CA 1
ATOM 945 C C . ILE A 1 118 ? 25.707 -7.257 -27.658 1.00 83.69 118 ILE A C 1
ATOM 947 O O . ILE A 1 118 ? 24.825 -7.038 -26.827 1.00 83.69 118 ILE A O 1
ATOM 951 N N . TYR A 1 119 ? 26.386 -6.288 -28.274 1.00 78.44 119 TYR A N 1
ATOM 952 C CA . TYR A 1 119 ? 26.360 -4.855 -27.955 1.00 78.44 119 TYR A CA 1
ATOM 953 C C . TYR A 1 119 ? 24.984 -4.222 -27.680 1.00 78.44 119 TYR A C 1
ATOM 955 O O . TYR A 1 119 ? 24.923 -3.177 -27.043 1.00 78.44 119 TYR A O 1
ATOM 963 N N . HIS A 1 120 ? 23.875 -4.761 -28.200 1.00 82.00 120 HIS A N 1
ATOM 964 C CA . HIS A 1 120 ? 22.533 -4.215 -27.965 1.00 82.00 120 HIS A CA 1
ATOM 965 C C . HIS A 1 120 ? 21.846 -4.862 -26.757 1.00 82.00 120 HIS A C 1
ATOM 967 O O . HIS A 1 120 ? 20.992 -4.214 -26.152 1.00 82.00 120 HIS A O 1
ATOM 973 N N . LEU A 1 121 ? 22.221 -6.095 -26.383 1.00 89.81 121 LEU A N 1
ATOM 974 C CA . LEU A 1 121 ? 21.591 -6.906 -25.332 1.00 89.81 121 LEU A CA 1
ATOM 975 C C . LEU A 1 121 ? 21.876 -6.418 -23.910 1.00 89.81 121 LEU A C 1
ATOM 977 O O . LEU A 1 121 ? 21.167 -6.833 -22.996 1.00 89.81 121 LEU A O 1
ATOM 981 N N . TRP A 1 122 ? 22.829 -5.498 -23.723 1.00 93.25 122 TRP A N 1
ATOM 982 C CA . TRP A 1 122 ? 23.200 -4.901 -22.431 1.00 93.25 122 TRP A CA 1
ATOM 983 C C . TRP A 1 122 ? 22.012 -4.367 -21.615 1.00 93.25 122 TRP A C 1
ATOM 985 O O . TRP A 1 122 ? 22.032 -4.374 -20.384 1.00 93.25 122 TRP A O 1
ATOM 995 N N . TYR A 1 123 ? 20.932 -3.936 -22.278 1.00 93.88 123 TYR A N 1
ATOM 996 C CA . TYR A 1 123 ? 19.723 -3.448 -21.610 1.00 93.88 123 TYR A CA 1
ATOM 997 C C . TYR A 1 123 ? 19.083 -4.504 -20.691 1.00 93.88 123 TYR A C 1
ATOM 999 O O . TYR A 1 123 ? 18.492 -4.139 -19.673 1.00 93.88 123 TYR A O 1
ATOM 1007 N N . LEU A 1 124 ? 19.192 -5.801 -21.001 1.00 94.50 124 LEU A N 1
ATOM 1008 C CA . LEU A 1 124 ? 18.597 -6.874 -20.197 1.00 94.50 124 LEU A CA 1
ATOM 1009 C C . LEU A 1 124 ? 19.317 -7.092 -18.851 1.00 94.50 124 LEU A C 1
ATOM 1011 O O . LEU A 1 124 ? 18.638 -6.981 -17.822 1.00 94.50 124 LEU A O 1
ATOM 1015 N N . PRO A 1 125 ? 20.645 -7.328 -18.787 1.00 94.31 125 PRO A N 1
ATOM 1016 C CA . PRO A 1 125 ? 21.358 -7.353 -17.514 1.00 94.31 125 PRO A CA 1
ATOM 1017 C C . PRO A 1 125 ? 21.275 -5.997 -16.800 1.00 94.31 125 PRO A C 1
ATOM 1019 O O . PRO A 1 125 ? 21.012 -5.960 -15.595 1.00 94.31 125 PRO A O 1
ATOM 1022 N N . ALA A 1 126 ? 21.343 -4.874 -17.529 1.00 95.31 126 ALA A N 1
ATOM 1023 C CA . ALA A 1 126 ? 21.159 -3.553 -16.933 1.00 95.31 126 ALA A CA 1
ATOM 1024 C C . ALA A 1 126 ? 19.774 -3.370 -16.288 1.00 95.31 126 ALA A C 1
ATOM 1026 O O . ALA A 1 126 ? 19.662 -2.761 -15.226 1.00 95.31 126 ALA A O 1
ATOM 1027 N N . SER A 1 127 ? 18.719 -3.941 -16.877 1.00 95.75 127 SER A N 1
ATOM 1028 C CA . SER A 1 127 ? 17.372 -3.951 -16.296 1.00 95.75 127 SER A CA 1
ATOM 1029 C C . SER A 1 127 ? 17.302 -4.770 -15.011 1.00 95.75 127 SER A C 1
ATOM 1031 O O . SER A 1 127 ? 16.588 -4.383 -14.088 1.00 95.75 127 SER A O 1
ATOM 1033 N N . ILE A 1 128 ? 18.020 -5.895 -14.937 1.00 95.44 128 ILE A N 1
ATOM 1034 C CA . ILE A 1 128 ? 18.048 -6.767 -13.755 1.00 95.44 128 ILE A CA 1
ATOM 1035 C C . ILE A 1 128 ? 18.749 -6.058 -12.592 1.00 95.44 128 ILE A C 1
ATOM 1037 O O . ILE A 1 128 ? 18.141 -5.873 -11.534 1.00 95.44 128 ILE A O 1
ATOM 1041 N N . PHE A 1 129 ? 19.992 -5.616 -12.799 1.00 94.56 129 PHE A N 1
ATOM 1042 C CA . PHE A 1 129 ? 20.772 -4.926 -11.769 1.00 94.56 129 PHE A CA 1
ATOM 1043 C C . PHE A 1 129 ? 20.150 -3.578 -11.399 1.00 94.56 129 PHE A C 1
ATOM 1045 O O . PHE A 1 129 ? 19.962 -3.287 -10.217 1.00 94.56 129 PHE A O 1
ATOM 1052 N N . GLY A 1 130 ? 19.728 -2.805 -12.402 1.00 96.00 130 GLY A N 1
ATOM 1053 C CA . GLY A 1 130 ? 19.088 -1.508 -12.216 1.00 96.00 130 GLY A CA 1
ATOM 1054 C C . GLY A 1 130 ? 17.820 -1.592 -11.374 1.00 96.00 130 GLY A C 1
ATOM 1055 O O . GLY A 1 130 ? 17.657 -0.814 -10.433 1.00 96.00 130 GLY A O 1
ATOM 1056 N N . ALA A 1 131 ? 16.950 -2.571 -11.649 1.00 95.19 131 ALA A N 1
ATOM 1057 C CA . ALA A 1 131 ? 15.740 -2.796 -10.861 1.00 95.19 131 ALA A CA 1
ATOM 1058 C C . ALA A 1 131 ? 16.052 -3.198 -9.413 1.00 95.19 131 ALA A C 1
ATOM 1060 O O . ALA A 1 131 ? 15.376 -2.735 -8.493 1.00 95.19 131 ALA A O 1
ATOM 1061 N N . TRP A 1 132 ? 17.062 -4.046 -9.201 1.00 94.44 132 TRP A N 1
ATOM 1062 C CA . TRP A 1 132 ? 17.436 -4.515 -7.868 1.00 94.44 132 TRP A CA 1
ATOM 1063 C C . TRP A 1 132 ? 18.015 -3.387 -7.006 1.00 94.44 132 TRP A C 1
ATOM 1065 O O . TRP A 1 132 ? 17.555 -3.178 -5.881 1.00 94.44 132 TRP A O 1
ATOM 1075 N N . ILE A 1 133 ? 18.945 -2.602 -7.561 1.00 95.62 133 ILE A N 1
ATOM 1076 C CA . ILE A 1 133 ? 19.527 -1.426 -6.900 1.00 95.62 133 ILE A CA 1
ATOM 1077 C C . ILE A 1 133 ? 18.431 -0.397 -6.603 1.00 95.62 133 ILE A C 1
ATOM 1079 O O . ILE A 1 133 ? 18.296 0.045 -5.462 1.00 95.62 133 ILE A O 1
ATOM 1083 N N . ALA A 1 134 ? 17.604 -0.051 -7.595 1.00 95.19 134 ALA A N 1
ATOM 1084 C CA . ALA A 1 134 ? 16.512 0.906 -7.423 1.00 95.19 134 ALA A CA 1
ATOM 1085 C C . ALA A 1 134 ? 15.542 0.486 -6.311 1.00 95.19 134 ALA A C 1
ATOM 1087 O O . ALA A 1 134 ? 15.188 1.293 -5.449 1.00 95.19 134 ALA A O 1
ATOM 1088 N N . TRP A 1 135 ? 15.139 -0.787 -6.301 1.00 92.69 135 TRP A N 1
ATOM 1089 C CA . TRP A 1 135 ? 14.252 -1.330 -5.279 1.00 92.69 135 TRP A CA 1
ATOM 1090 C C . TRP A 1 135 ? 14.878 -1.267 -3.885 1.00 92.69 135 TRP A C 1
ATOM 1092 O O . TRP A 1 135 ? 14.225 -0.817 -2.942 1.00 92.69 135 TRP A O 1
ATOM 1102 N N . TYR A 1 136 ? 16.146 -1.668 -3.759 1.00 92.00 136 TYR A N 1
ATOM 1103 C CA . TYR A 1 136 ? 16.870 -1.626 -2.493 1.00 92.00 136 TYR A CA 1
ATOM 1104 C C . TYR A 1 136 ? 16.946 -0.194 -1.947 1.00 92.00 136 TYR A C 1
ATOM 1106 O O . TYR A 1 136 ? 16.572 0.059 -0.798 1.00 92.00 136 TYR A O 1
ATOM 1114 N N . LEU A 1 137 ? 17.342 0.763 -2.791 1.00 93.75 137 LEU A N 1
ATOM 1115 C CA . LEU A 1 137 ? 17.459 2.167 -2.406 1.00 93.75 137 LEU A CA 1
ATOM 1116 C C . LEU A 1 137 ? 16.111 2.762 -1.975 1.00 93.75 137 LEU A C 1
ATOM 1118 O O . LEU A 1 137 ? 16.025 3.377 -0.911 1.00 93.75 137 LEU A O 1
ATOM 1122 N N . VAL A 1 138 ? 15.040 2.550 -2.747 1.00 91.31 138 VAL A N 1
ATOM 1123 C CA . VAL A 1 138 ? 13.710 3.103 -2.431 1.00 91.31 138 VAL A CA 1
ATOM 1124 C C . VAL A 1 138 ? 13.139 2.492 -1.153 1.00 91.31 138 VAL A C 1
ATOM 1126 O O . VAL A 1 138 ? 12.607 3.223 -0.309 1.00 91.31 138 VAL A O 1
ATOM 1129 N N . LYS A 1 139 ? 13.288 1.175 -0.972 1.00 85.38 139 LYS A N 1
ATOM 1130 C CA . LYS A 1 139 ? 12.771 0.459 0.199 1.00 85.38 139 LYS A CA 1
ATOM 1131 C C . LYS A 1 139 ? 13.451 0.905 1.492 1.00 85.38 139 LYS A C 1
ATOM 1133 O O . LYS A 1 139 ? 12.767 1.138 2.487 1.00 85.38 139 LYS A O 1
ATOM 1138 N N . HIS A 1 140 ? 14.774 1.062 1.480 1.00 85.19 140 HIS A N 1
ATOM 1139 C CA . HIS A 1 140 ? 15.537 1.391 2.686 1.00 85.19 140 HIS A CA 1
ATOM 1140 C C . HIS A 1 140 ? 15.651 2.895 2.955 1.00 85.19 140 HIS A C 1
ATOM 1142 O O . HIS A 1 140 ? 15.589 3.312 4.111 1.00 85.19 140 HIS A O 1
ATOM 1148 N N . PHE A 1 141 ? 15.772 3.727 1.917 1.00 86.06 141 PHE A N 1
ATOM 1149 C CA . PHE A 1 141 ? 16.143 5.133 2.080 1.00 86.06 141 PHE A CA 1
ATOM 1150 C C . PHE A 1 141 ? 15.073 6.135 1.640 1.00 86.06 141 PHE A C 1
ATOM 1152 O O . PHE A 1 141 ? 15.209 7.281 2.026 1.00 86.06 141 PHE A O 1
ATOM 1159 N N . ASP A 1 142 ? 13.965 5.710 1.011 1.00 84.88 142 ASP A N 1
ATOM 1160 C CA . ASP A 1 142 ? 12.978 6.516 0.249 1.00 84.88 142 ASP A CA 1
ATOM 1161 C C . ASP A 1 142 ? 13.426 7.112 -1.064 1.00 84.88 142 ASP A C 1
ATOM 1163 O O . ASP A 1 142 ? 14.606 7.199 -1.339 1.00 84.88 142 ASP A O 1
ATOM 1167 N N . TYR A 1 143 ? 12.450 7.592 -1.839 1.00 90.06 143 TYR A N 1
ATOM 1168 C CA . TYR A 1 143 ? 12.668 8.309 -3.082 1.00 90.06 143 TYR A CA 1
ATOM 1169 C C . TYR A 1 143 ? 13.599 9.512 -2.976 1.00 90.06 143 TYR A C 1
ATOM 1171 O O . TYR A 1 143 ? 14.406 9.678 -3.875 1.00 90.06 143 TYR A O 1
ATOM 1179 N N . LYS A 1 144 ? 13.537 10.351 -1.932 1.00 91.19 144 LYS A N 1
ATOM 1180 C CA . LYS A 1 144 ? 14.383 11.555 -1.878 1.00 91.19 144 LYS A CA 1
ATOM 1181 C C . LYS A 1 144 ? 15.852 11.157 -1.770 1.00 91.19 144 LYS A C 1
ATOM 1183 O O . LYS A 1 144 ? 16.674 11.642 -2.541 1.00 91.19 144 LYS A O 1
ATOM 1188 N N . ARG A 1 145 ? 16.182 10.258 -0.841 1.00 93.88 145 ARG A N 1
ATOM 1189 C CA . ARG A 1 145 ? 17.560 9.772 -0.669 1.00 93.88 145 ARG A CA 1
ATOM 1190 C C . ARG A 1 145 ? 17.977 8.835 -1.801 1.00 93.88 145 ARG A C 1
ATOM 1192 O O . ARG A 1 145 ? 19.096 8.952 -2.279 1.00 93.88 145 ARG A O 1
ATOM 1199 N N . ALA A 1 146 ? 17.083 7.965 -2.269 1.00 95.12 146 ALA A N 1
ATOM 1200 C CA . ALA A 1 146 ? 17.342 7.071 -3.394 1.00 95.12 146 ALA A CA 1
ATOM 1201 C C . ALA A 1 146 ? 17.651 7.856 -4.672 1.00 95.12 146 ALA A C 1
ATOM 1203 O O . ALA A 1 146 ? 18.628 7.531 -5.336 1.00 95.12 146 ALA A O 1
ATOM 1204 N N . LEU A 1 147 ? 16.889 8.918 -4.973 1.00 95.50 147 LEU A N 1
ATOM 1205 C CA . LEU A 1 147 ? 17.173 9.813 -6.096 1.00 95.50 147 LEU A CA 1
ATOM 1206 C C . LEU A 1 147 ? 18.560 10.434 -5.948 1.00 95.50 147 LEU A C 1
ATOM 1208 O O . LEU A 1 147 ? 19.348 10.295 -6.869 1.00 95.50 147 LEU A O 1
ATOM 1212 N N . ILE A 1 148 ? 18.904 11.005 -4.785 1.00 96.62 148 ILE A N 1
ATOM 1213 C CA . ILE A 1 148 ? 20.246 11.571 -4.541 1.00 96.62 148 ILE A CA 1
ATOM 1214 C C . ILE A 1 148 ? 21.345 10.529 -4.793 1.00 96.62 148 ILE A C 1
ATOM 1216 O O . ILE A 1 148 ? 22.271 10.789 -5.555 1.00 96.62 148 ILE A O 1
ATOM 1220 N N . MET A 1 149 ? 21.230 9.339 -4.198 1.00 97.12 149 MET A N 1
ATOM 1221 C CA . MET A 1 149 ? 22.226 8.272 -4.351 1.00 97.12 149 MET A CA 1
ATOM 1222 C C . MET A 1 149 ? 22.347 7.810 -5.807 1.00 97.12 149 MET A C 1
ATOM 1224 O O . MET A 1 149 ? 23.452 7.658 -6.316 1.00 97.12 149 MET A O 1
ATOM 1228 N N . SER A 1 150 ? 21.224 7.631 -6.502 1.00 97.06 150 SER A N 1
ATOM 1229 C CA . SER A 1 150 ? 21.227 7.235 -7.913 1.00 97.06 150 SER A CA 1
ATOM 1230 C C . SER A 1 150 ? 21.694 8.342 -8.861 1.00 97.06 150 SER A C 1
ATOM 1232 O O . SER A 1 150 ? 22.306 8.034 -9.877 1.00 97.06 150 SER A O 1
ATOM 1234 N N . SER A 1 151 ? 21.490 9.618 -8.519 1.00 97.12 151 SER A N 1
ATOM 1235 C CA . SER A 1 151 ? 22.054 10.751 -9.255 1.00 97.12 151 SER A CA 1
ATOM 1236 C C . SER A 1 151 ? 23.569 10.818 -9.102 1.00 97.12 151 SER A C 1
ATOM 1238 O O . SER A 1 151 ? 24.252 11.125 -10.070 1.00 97.12 151 SER A O 1
ATOM 1240 N N . ILE A 1 152 ? 24.110 10.485 -7.924 1.00 97.31 152 ILE A N 1
ATOM 1241 C CA . ILE A 1 152 ? 25.562 10.361 -7.729 1.00 97.31 152 ILE A CA 1
ATOM 1242 C C . ILE A 1 152 ? 26.117 9.231 -8.604 1.00 97.31 152 ILE A C 1
ATOM 1244 O O . ILE A 1 152 ? 27.098 9.444 -9.310 1.00 97.31 152 ILE A O 1
ATOM 1248 N N . LEU A 1 153 ? 25.466 8.060 -8.621 1.00 97.12 153 LEU A N 1
ATOM 1249 C CA . LEU A 1 153 ? 25.856 6.960 -9.513 1.00 97.12 153 LEU A CA 1
ATOM 1250 C C . LEU A 1 153 ? 25.802 7.375 -10.990 1.00 97.12 153 LEU A C 1
ATOM 1252 O O . LEU A 1 153 ? 26.734 7.087 -11.734 1.00 97.12 153 LEU A O 1
ATOM 1256 N N . TYR A 1 154 ? 24.765 8.107 -11.398 1.00 97.88 154 TYR A N 1
ATOM 1257 C CA . TYR A 1 154 ? 24.645 8.630 -12.758 1.00 97.88 154 TYR A CA 1
ATOM 1258 C C . TYR A 1 154 ? 25.743 9.633 -13.103 1.00 97.88 154 TYR A C 1
ATOM 1260 O O . TYR A 1 154 ? 26.286 9.568 -14.198 1.00 97.88 154 TYR A O 1
ATOM 1268 N N . LEU A 1 155 ? 26.108 10.527 -12.180 1.00 96.94 155 LEU A N 1
ATOM 1269 C CA . LEU A 1 155 ? 27.209 11.471 -12.379 1.00 96.94 155 LEU A CA 1
ATOM 1270 C C . LEU A 1 155 ? 28.551 10.750 -12.528 1.00 96.94 155 LEU A C 1
ATOM 1272 O O . LEU A 1 155 ? 29.313 11.090 -13.426 1.00 96.94 155 LEU A O 1
ATOM 1276 N N . ILE A 1 156 ? 28.820 9.724 -11.714 1.00 96.25 156 ILE A N 1
ATOM 1277 C CA . ILE A 1 156 ? 30.002 8.869 -11.902 1.00 96.25 156 ILE A CA 1
ATOM 1278 C C . ILE A 1 156 ? 29.958 8.227 -13.295 1.00 96.25 156 ILE A C 1
ATOM 1280 O O . ILE A 1 156 ? 30.940 8.254 -14.025 1.00 96.25 156 ILE A O 1
ATOM 1284 N N . GLY A 1 157 ? 28.803 7.713 -13.721 1.00 96.19 157 GLY A N 1
ATOM 1285 C CA . GLY A 1 157 ? 28.685 7.155 -15.064 1.00 96.19 157 GLY A CA 1
ATOM 1286 C C . GLY A 1 157 ? 28.940 8.181 -16.170 1.00 96.19 157 GLY A C 1
ATOM 1287 O O . GLY A 1 157 ? 29.680 7.898 -17.105 1.00 96.19 157 GLY A O 1
ATOM 1288 N N . LEU A 1 158 ? 28.398 9.390 -16.028 1.00 96.06 158 LEU A N 1
ATOM 1289 C CA . LEU A 1 158 ? 28.501 10.481 -16.996 1.00 96.06 158 LEU A CA 1
ATOM 1290 C C . LEU A 1 158 ? 29.962 10.852 -17.286 1.00 96.06 158 LEU A C 1
ATOM 1292 O O . LEU A 1 158 ? 30.349 11.027 -18.441 1.00 96.06 158 LEU A O 1
ATOM 1296 N N . PHE A 1 159 ? 30.773 10.919 -16.231 1.00 95.94 159 PHE A N 1
ATOM 1297 C CA . PHE A 1 159 ? 32.200 11.215 -16.303 1.00 95.94 159 PHE A CA 1
ATOM 1298 C C . PHE A 1 159 ? 33.044 10.062 -16.865 1.00 95.94 159 PHE A C 1
ATOM 1300 O O . PHE A 1 159 ? 34.145 10.315 -17.329 1.00 95.94 159 PHE A O 1
ATOM 1307 N N . GLY A 1 160 ? 32.532 8.830 -16.891 1.00 94.12 160 GLY A N 1
ATOM 1308 C CA . GLY A 1 160 ? 33.144 7.713 -17.623 1.00 94.12 160 GLY A CA 1
ATOM 1309 C C . GLY A 1 160 ? 32.641 7.540 -19.063 1.00 94.12 160 GLY A C 1
ATOM 1310 O O . GLY A 1 160 ? 33.137 6.668 -19.770 1.00 94.12 160 GLY A O 1
ATOM 1311 N N . ASP A 1 161 ? 31.659 8.336 -19.501 1.00 94.06 161 ASP A N 1
ATOM 1312 C CA . ASP A 1 161 ? 31.005 8.220 -20.813 1.00 94.06 161 ASP A CA 1
ATOM 1313 C C . ASP A 1 161 ? 31.204 9.520 -21.614 1.00 94.06 161 ASP A C 1
ATOM 1315 O O . ASP A 1 161 ? 32.268 9.754 -22.190 1.00 94.06 161 ASP A O 1
ATOM 1319 N N . SER A 1 162 ? 30.212 10.409 -21.624 1.00 95.06 162 SER A N 1
ATOM 1320 C CA . SER A 1 162 ? 30.195 11.606 -22.473 1.00 95.06 162 SER A CA 1
ATOM 1321 C C . SER A 1 162 ? 31.081 12.754 -21.969 1.00 95.06 162 SER A C 1
ATOM 1323 O O . SER A 1 162 ? 31.373 13.667 -22.731 1.00 95.06 162 SER A O 1
ATOM 1325 N N . TYR A 1 163 ? 31.552 12.700 -20.717 1.00 95.44 163 TYR A N 1
ATOM 1326 C CA . TYR A 1 163 ? 32.469 13.690 -20.124 1.00 95.44 163 TYR A CA 1
ATOM 1327 C C . TYR A 1 163 ? 33.890 13.137 -19.878 1.00 95.44 163 TYR A C 1
ATOM 1329 O O . TYR A 1 163 ? 34.686 13.753 -19.161 1.00 95.44 163 TYR A O 1
ATOM 1337 N N . TYR A 1 164 ? 34.222 11.977 -20.451 1.00 94.69 164 TYR A N 1
ATOM 1338 C CA . TYR A 1 164 ? 35.460 11.246 -20.161 1.00 94.69 164 TYR A CA 1
ATOM 1339 C C . TYR A 1 164 ? 36.744 12.051 -20.405 1.00 94.69 164 TYR A C 1
ATOM 1341 O O . TYR A 1 164 ? 37.645 12.010 -19.567 1.00 94.69 164 TYR A O 1
ATOM 1349 N N . GLY A 1 165 ? 36.801 12.868 -21.456 1.00 92.06 165 GLY A N 1
ATOM 1350 C CA . GLY A 1 165 ? 37.945 13.720 -21.799 1.00 92.06 165 GLY A CA 1
ATOM 1351 C C . GLY A 1 165 ? 38.283 14.781 -20.744 1.00 92.06 165 GLY A C 1
ATOM 1352 O O . GLY A 1 165 ? 39.377 15.345 -20.757 1.00 92.06 165 GLY A O 1
ATOM 1353 N N . ILE A 1 166 ? 37.382 15.046 -19.788 1.00 91.75 166 ILE A N 1
ATOM 1354 C CA . ILE A 1 166 ? 37.699 15.824 -18.580 1.00 91.75 166 ILE A CA 1
ATOM 1355 C C . ILE A 1 166 ? 38.423 14.945 -17.554 1.00 91.75 166 ILE A C 1
ATOM 1357 O O . ILE A 1 166 ? 39.411 15.369 -16.959 1.00 91.75 166 ILE A O 1
ATOM 1361 N N . THR A 1 167 ? 37.944 13.719 -17.339 1.00 90.75 167 THR A N 1
ATOM 1362 C CA . THR A 1 167 ? 38.503 12.803 -16.332 1.00 90.75 167 THR A CA 1
ATOM 1363 C C . THR A 1 167 ? 39.833 12.191 -16.722 1.00 90.75 167 THR A C 1
ATOM 1365 O O . THR A 1 167 ? 40.673 11.990 -15.851 1.00 90.75 167 THR A O 1
ATOM 1368 N N . GLU A 1 168 ? 40.058 11.953 -18.012 1.00 91.62 168 GLU A N 1
ATOM 1369 C CA . GLU A 1 168 ? 41.314 11.410 -18.526 1.00 91.62 168 GLU A CA 1
ATOM 1370 C C . GLU A 1 168 ? 42.501 12.327 -18.200 1.00 91.62 168 GLU A C 1
ATOM 1372 O O . GLU A 1 168 ? 43.604 11.860 -17.920 1.00 91.62 168 GLU A O 1
ATOM 1377 N N . LYS A 1 169 ? 42.249 13.640 -18.126 1.00 92.00 169 LYS A N 1
ATOM 1378 C CA . LYS A 1 169 ? 43.240 14.665 -17.769 1.00 92.00 169 LYS A CA 1
ATOM 1379 C C . LYS A 1 169 ? 43.588 14.685 -16.275 1.00 92.00 169 LYS A C 1
ATOM 1381 O O . LYS A 1 169 ? 44.539 15.355 -15.883 1.00 92.00 169 LYS A O 1
ATOM 1386 N N . ILE A 1 170 ? 42.834 13.977 -15.432 1.00 93.31 170 ILE A N 1
ATOM 1387 C CA . ILE A 1 170 ? 43.012 13.943 -13.976 1.00 93.31 170 ILE A CA 1
ATOM 1388 C C . ILE A 1 170 ? 43.497 12.545 -13.582 1.00 93.31 170 ILE A C 1
ATOM 1390 O O . ILE A 1 170 ? 42.719 11.594 -13.562 1.00 93.31 170 ILE A O 1
ATOM 1394 N N . SER A 1 171 ? 44.776 12.418 -13.216 1.00 87.44 171 SER A N 1
ATOM 1395 C CA . SER A 1 171 ? 45.448 11.122 -13.000 1.00 87.44 171 SER A CA 1
ATOM 1396 C C . SER A 1 171 ? 44.697 10.164 -12.064 1.00 87.44 171 SER A C 1
ATOM 1398 O O . SER A 1 171 ? 44.508 8.996 -12.398 1.00 87.44 171 SER A O 1
ATOM 1400 N N . GLY A 1 172 ? 44.214 10.651 -10.916 1.00 88.88 172 GLY A N 1
ATOM 1401 C CA . GLY A 1 172 ? 43.468 9.831 -9.956 1.00 88.88 172 GLY A CA 1
ATOM 1402 C C . GLY A 1 172 ? 42.118 9.328 -10.485 1.00 88.88 172 GLY A C 1
ATOM 1403 O O . GLY A 1 172 ? 41.738 8.192 -10.206 1.00 88.88 172 GLY A O 1
ATOM 1404 N N . LEU A 1 173 ? 41.408 10.142 -11.275 1.00 89.38 173 LEU A N 1
ATOM 1405 C CA . LEU A 1 173 ? 40.127 9.753 -11.872 1.00 89.38 173 LEU A CA 1
ATOM 1406 C C . LEU A 1 173 ? 40.326 8.821 -13.067 1.00 89.38 173 LEU A C 1
ATOM 1408 O O . LEU A 1 173 ? 39.582 7.852 -13.194 1.00 89.38 173 LEU A O 1
ATOM 1412 N N . ASN A 1 174 ? 41.344 9.062 -13.895 1.00 91.31 174 ASN A N 1
ATOM 1413 C CA . ASN A 1 174 ? 41.672 8.179 -15.009 1.00 91.31 174 ASN A CA 1
ATOM 1414 C C . ASN A 1 174 ? 41.947 6.752 -14.506 1.00 91.31 174 ASN A C 1
ATOM 1416 O O . ASN A 1 174 ? 41.298 5.813 -14.955 1.00 91.31 174 ASN A O 1
ATOM 1420 N N . SER A 1 175 ? 42.795 6.586 -13.483 1.00 92.19 175 SER A N 1
ATOM 1421 C CA . SER A 1 175 ? 43.064 5.271 -12.873 1.00 92.19 175 SER A CA 1
ATOM 1422 C C . SER A 1 175 ? 41.798 4.570 -12.365 1.00 92.19 175 SER A C 1
ATOM 1424 O O . SER A 1 175 ? 41.648 3.361 -12.541 1.00 92.19 175 SER A O 1
ATOM 1426 N N . PHE A 1 176 ? 40.863 5.318 -11.769 1.00 93.31 176 PHE A N 1
ATOM 1427 C CA . PHE A 1 176 ? 39.572 4.776 -11.345 1.00 93.31 176 PHE A CA 1
ATOM 1428 C C . PHE A 1 176 ? 38.748 4.262 -12.534 1.00 93.31 176 PHE A C 1
ATOM 1430 O O . PHE A 1 176 ? 38.262 3.132 -12.491 1.00 93.31 176 PHE A O 1
ATOM 1437 N N . TYR A 1 177 ? 38.614 5.043 -13.611 1.00 93.94 177 TYR A N 1
ATOM 1438 C CA . TYR A 1 177 ? 37.846 4.611 -14.782 1.00 93.94 177 TYR A CA 1
ATOM 1439 C C . TYR A 1 177 ? 38.521 3.476 -15.549 1.00 93.94 177 TYR A C 1
ATOM 1441 O O . TYR A 1 177 ? 37.819 2.580 -15.999 1.00 93.94 177 TYR A O 1
ATOM 1449 N N . GLN A 1 178 ? 39.855 3.427 -15.621 1.00 92.12 178 GLN A N 1
ATOM 1450 C CA . GLN A 1 178 ? 40.559 2.272 -16.189 1.00 92.12 178 GLN A CA 1
ATOM 1451 C C . GLN A 1 178 ? 40.223 0.979 -15.436 1.00 92.12 178 GLN A C 1
ATOM 1453 O O . GLN A 1 178 ? 39.983 -0.049 -16.064 1.00 92.12 178 GLN A O 1
ATOM 1458 N N . PHE A 1 179 ? 40.121 1.031 -14.104 1.00 91.00 179 PHE A N 1
ATOM 1459 C CA . PHE A 1 179 ? 39.651 -0.110 -13.317 1.00 91.00 179 PHE A CA 1
ATOM 1460 C C . PHE A 1 179 ? 38.184 -0.455 -13.615 1.00 91.00 179 PHE A C 1
ATOM 1462 O O . PHE A 1 179 ? 37.850 -1.625 -13.788 1.00 91.00 179 PHE A O 1
ATOM 1469 N N . VAL A 1 180 ? 37.303 0.544 -13.735 1.00 91.38 180 VAL A N 1
ATOM 1470 C CA . VAL A 1 180 ? 35.904 0.313 -14.137 1.00 91.38 180 VAL A CA 1
ATOM 1471 C C . VAL A 1 180 ? 35.831 -0.369 -15.510 1.00 91.38 180 VAL A C 1
ATOM 1473 O O . VAL A 1 180 ? 35.069 -1.324 -15.671 1.00 91.38 180 VAL A O 1
ATOM 1476 N N . PHE A 1 181 ? 36.668 0.044 -16.468 1.00 92.19 181 PHE A N 1
ATOM 1477 C CA . PHE A 1 181 ? 36.689 -0.504 -17.826 1.00 92.19 181 PHE A CA 1
ATOM 1478 C C . PHE A 1 181 ? 37.219 -1.940 -17.929 1.00 92.19 181 PHE A C 1
ATOM 1480 O O . PHE A 1 181 ? 36.902 -2.652 -18.887 1.00 92.19 181 PHE A O 1
ATOM 1487 N N . GLN A 1 182 ? 37.932 -2.428 -16.909 1.00 88.19 182 GLN A N 1
ATOM 1488 C CA . GLN A 1 182 ? 38.261 -3.854 -16.798 1.00 88.19 182 GLN A CA 1
ATOM 1489 C C . GLN A 1 182 ? 37.014 -4.717 -16.551 1.00 88.19 182 GLN A C 1
ATOM 1491 O O . GLN A 1 182 ? 36.999 -5.884 -16.933 1.00 88.19 182 GLN A O 1
ATOM 1496 N N . VAL A 1 183 ? 35.963 -4.151 -15.946 1.00 86.50 183 VAL A N 1
ATOM 1497 C CA . VAL A 1 183 ? 34.742 -4.878 -15.555 1.00 86.50 183 VAL A CA 1
ATOM 1498 C C . VAL A 1 183 ? 33.571 -4.624 -16.509 1.00 86.50 183 VAL A C 1
ATOM 1500 O O . VAL A 1 183 ? 32.719 -5.494 -16.652 1.00 86.50 183 VAL A O 1
ATOM 1503 N N . SER A 1 184 ? 33.510 -3.460 -17.160 1.00 90.06 184 SER A N 1
ATOM 1504 C CA . SER A 1 184 ? 32.459 -3.104 -18.126 1.00 90.06 184 SER A CA 1
ATOM 1505 C C . SER A 1 184 ? 32.998 -2.104 -19.142 1.00 90.06 184 SER A C 1
ATOM 1507 O O . SER A 1 184 ? 33.607 -1.118 -18.749 1.00 90.06 184 SER A O 1
ATOM 1509 N N . ASP A 1 185 ? 32.769 -2.326 -20.432 1.00 87.94 185 ASP A N 1
ATOM 1510 C CA . ASP A 1 185 ? 33.308 -1.493 -21.518 1.00 87.94 185 ASP A CA 1
ATOM 1511 C C . ASP A 1 185 ? 32.846 -0.033 -21.469 1.00 87.94 185 ASP A C 1
ATOM 1513 O O . ASP A 1 185 ? 33.531 0.866 -21.966 1.00 87.94 185 ASP A O 1
ATOM 1517 N N . TYR A 1 186 ? 31.690 0.213 -20.858 1.00 89.38 186 TY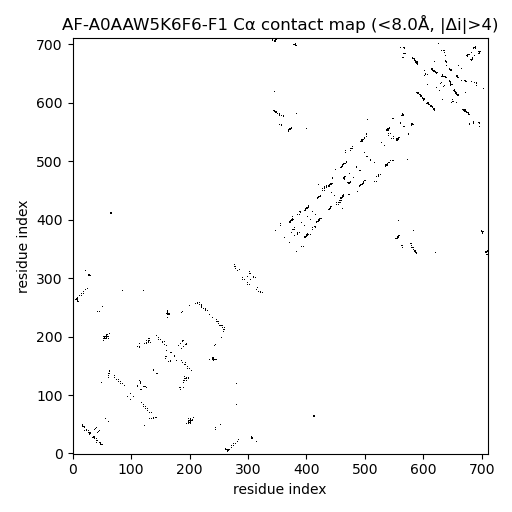R A N 1
ATOM 1518 C CA . TYR A 1 186 ? 31.077 1.528 -20.757 1.00 89.38 186 TYR A CA 1
ATOM 1519 C C . TYR A 1 186 ? 30.320 1.683 -19.443 1.00 89.38 186 TYR A C 1
ATOM 1521 O O . TYR A 1 186 ? 29.751 0.750 -18.876 1.00 89.38 186 TYR A O 1
ATOM 1529 N N . THR A 1 187 ? 30.240 2.914 -18.958 1.00 93.19 187 THR A N 1
ATOM 1530 C CA . THR A 1 187 ? 29.508 3.224 -17.727 1.00 93.19 187 THR A CA 1
ATOM 1531 C C . THR A 1 187 ? 27.996 3.323 -17.941 1.00 93.19 187 THR A C 1
ATOM 1533 O O . THR A 1 187 ? 27.238 3.302 -16.968 1.00 93.19 187 THR A O 1
ATOM 1536 N N . ARG A 1 188 ? 27.509 3.342 -19.191 1.00 92.25 188 ARG A N 1
ATOM 1537 C CA . ARG A 1 188 ? 26.083 3.185 -19.524 1.00 92.25 188 ARG A CA 1
ATOM 1538 C C . ARG A 1 188 ? 25.591 1.750 -19.266 1.00 92.25 188 ARG A C 1
ATOM 1540 O O . ARG A 1 188 ? 25.277 1.013 -20.195 1.00 92.25 188 ARG A O 1
ATOM 1547 N N . ASN A 1 189 ? 25.498 1.358 -18.000 1.00 93.69 189 ASN A N 1
ATOM 1548 C CA . ASN A 1 189 ? 25.184 -0.010 -17.584 1.00 93.69 189 ASN A CA 1
ATOM 1549 C C . ASN A 1 189 ? 24.153 -0.069 -16.435 1.00 93.69 189 ASN A C 1
ATOM 1551 O O . ASN A 1 189 ? 23.523 0.925 -16.054 1.00 93.69 189 ASN A O 1
ATOM 1555 N N . GLY A 1 190 ? 23.946 -1.268 -15.884 1.00 92.56 190 GLY A N 1
ATOM 1556 C CA . GLY A 1 190 ? 22.978 -1.525 -14.813 1.00 92.56 190 GLY A CA 1
ATOM 1557 C C . GLY A 1 190 ? 23.257 -0.838 -13.477 1.00 92.56 190 GLY A C 1
ATOM 1558 O O . GLY A 1 190 ? 22.352 -0.773 -12.647 1.00 92.56 190 GLY A O 1
ATOM 1559 N N . VAL A 1 191 ? 24.475 -0.334 -13.262 1.00 95.06 191 VAL A N 1
ATOM 1560 C CA . VAL A 1 191 ? 24.911 0.252 -11.988 1.00 95.06 191 VAL A CA 1
ATOM 1561 C C . VAL A 1 191 ? 24.852 1.772 -12.035 1.00 95.06 191 VAL A C 1
ATOM 1563 O O . VAL A 1 191 ? 24.224 2.381 -11.172 1.00 95.06 191 VAL A O 1
ATOM 1566 N N . PHE A 1 192 ? 25.466 2.395 -13.042 1.00 96.81 192 PHE A N 1
ATOM 1567 C CA . PHE A 1 192 ? 25.565 3.856 -13.087 1.00 96.81 192 PHE A CA 1
ATOM 1568 C C . PHE A 1 192 ? 24.395 4.512 -13.825 1.00 96.81 192 PHE A C 1
ATOM 1570 O O . PHE A 1 192 ? 24.001 5.621 -13.485 1.00 96.81 192 PHE A O 1
ATOM 1577 N N . PHE A 1 193 ? 23.778 3.828 -14.792 1.00 96.81 193 PHE A N 1
ATOM 1578 C CA . PHE A 1 193 ? 22.760 4.437 -15.652 1.00 96.81 193 PHE A CA 1
ATOM 1579 C C . PHE A 1 193 ? 21.332 4.030 -15.272 1.00 96.81 193 PHE A C 1
ATOM 1581 O O . PHE A 1 193 ? 20.479 4.877 -15.000 1.00 96.81 193 PHE A O 1
ATOM 1588 N N . ALA A 1 194 ? 21.054 2.726 -15.223 1.00 97.31 194 ALA A N 1
ATOM 1589 C CA . ALA A 1 194 ? 19.693 2.211 -15.065 1.00 97.31 194 ALA A CA 1
ATOM 1590 C C . ALA A 1 194 ? 18.973 2.620 -13.755 1.00 97.31 194 ALA A C 1
ATOM 1592 O O . ALA A 1 194 ? 17.792 2.986 -13.840 1.00 97.31 194 ALA A O 1
ATOM 1593 N N . PRO A 1 195 ? 19.602 2.593 -12.553 1.00 97.81 195 PRO A N 1
ATOM 1594 C CA . PRO A 1 195 ? 18.874 2.759 -11.292 1.00 97.81 195 PRO A CA 1
ATOM 1595 C C . PRO A 1 195 ? 18.112 4.080 -11.187 1.00 97.81 195 PRO A C 1
ATOM 1597 O O . PRO A 1 195 ? 16.970 4.090 -10.727 1.00 97.81 195 PRO A O 1
ATOM 1600 N N . LEU A 1 196 ? 18.704 5.182 -11.655 1.00 97.75 196 LEU A N 1
ATOM 1601 C CA . LEU A 1 196 ? 18.088 6.507 -11.590 1.00 97.75 196 LEU A CA 1
ATOM 1602 C C . LEU A 1 196 ? 16.767 6.553 -12.368 1.00 97.75 196 LEU A C 1
ATOM 1604 O O . LEU A 1 196 ? 15.761 7.036 -11.851 1.00 97.75 196 LEU A O 1
ATOM 1608 N N . PHE A 1 197 ? 16.726 5.978 -13.571 1.00 97.94 197 PHE A N 1
ATOM 1609 C CA . PHE A 1 197 ? 15.508 5.937 -14.382 1.00 97.94 197 PHE A CA 1
ATOM 1610 C C . PHE A 1 197 ? 14.440 5.005 -13.795 1.00 97.94 197 PHE A C 1
ATOM 1612 O O . PHE A 1 197 ? 13.258 5.351 -13.813 1.00 97.94 197 PHE A O 1
ATOM 1619 N N . PHE A 1 198 ? 14.822 3.872 -13.195 1.00 97.38 198 PHE A N 1
ATOM 1620 C CA . PHE A 1 198 ? 13.876 3.038 -12.440 1.00 97.38 198 PHE A CA 1
ATOM 1621 C C . PHE A 1 198 ? 13.258 3.800 -11.258 1.00 97.38 198 PHE A C 1
ATOM 1623 O O . PHE A 1 198 ? 12.041 3.747 -11.057 1.00 97.38 198 PHE A O 1
ATOM 1630 N N . ILE A 1 199 ? 14.080 4.526 -10.493 1.00 96.69 199 ILE A N 1
ATOM 1631 C CA . ILE A 1 199 ? 13.629 5.314 -9.338 1.00 96.69 199 ILE A CA 1
ATOM 1632 C C . ILE A 1 199 ? 12.733 6.469 -9.789 1.00 96.69 199 ILE A C 1
ATOM 1634 O O . ILE A 1 199 ? 11.684 6.672 -9.182 1.00 96.69 199 ILE A O 1
ATOM 1638 N N . LEU A 1 200 ? 13.085 7.187 -10.863 1.00 95.56 200 LEU A N 1
ATOM 1639 C CA . LEU A 1 200 ? 12.245 8.243 -11.442 1.00 95.56 200 LEU A CA 1
ATOM 1640 C C . LEU A 1 200 ? 10.874 7.701 -11.868 1.00 95.56 200 LEU A C 1
ATOM 1642 O O . LEU A 1 200 ? 9.850 8.305 -11.555 1.00 95.56 200 LEU A O 1
ATOM 1646 N N . GLY A 1 201 ? 10.839 6.535 -12.521 1.00 94.31 201 GLY A N 1
ATOM 1647 C CA . GLY A 1 201 ? 9.593 5.855 -12.875 1.00 94.31 201 GLY A CA 1
ATOM 1648 C C . GLY A 1 201 ? 8.720 5.545 -11.655 1.00 94.31 201 GLY A C 1
ATOM 1649 O O . GLY A 1 201 ? 7.545 5.915 -11.627 1.00 94.31 201 GLY A O 1
ATOM 1650 N N . GLY A 1 202 ? 9.297 4.911 -10.627 1.00 92.81 202 GLY A N 1
ATOM 1651 C CA . GLY A 1 202 ? 8.587 4.588 -9.381 1.00 92.81 202 GLY A CA 1
ATOM 1652 C C . GLY A 1 202 ? 8.120 5.832 -8.616 1.00 92.81 202 GLY A C 1
ATOM 1653 O O . GLY A 1 202 ? 6.993 5.886 -8.125 1.00 92.81 202 GLY A O 1
ATOM 1654 N N . PHE A 1 203 ? 8.942 6.884 -8.590 1.00 92.50 203 PHE A N 1
ATOM 1655 C CA . PHE A 1 203 ? 8.618 8.160 -7.952 1.00 92.50 203 PHE A CA 1
ATOM 1656 C C . PHE A 1 203 ? 7.366 8.797 -8.564 1.00 92.50 203 PHE A C 1
ATOM 1658 O O . PHE A 1 203 ? 6.465 9.221 -7.835 1.00 92.50 203 PHE A O 1
ATOM 1665 N N . ILE A 1 204 ? 7.276 8.817 -9.898 1.00 90.75 204 ILE A N 1
ATOM 1666 C CA . ILE A 1 204 ? 6.106 9.336 -10.618 1.00 90.75 204 ILE A CA 1
ATOM 1667 C C . ILE A 1 204 ? 4.862 8.474 -10.335 1.00 90.75 204 ILE A C 1
ATOM 1669 O O . ILE A 1 204 ? 3.757 9.009 -10.204 1.00 90.75 204 ILE A O 1
ATOM 1673 N N . ALA A 1 205 ? 5.025 7.153 -10.207 1.00 86.94 205 ALA A N 1
ATOM 1674 C CA . ALA A 1 205 ? 3.926 6.240 -9.898 1.00 86.94 205 ALA A CA 1
ATOM 1675 C C . ALA A 1 205 ? 3.352 6.456 -8.486 1.00 86.94 205 ALA A C 1
ATOM 1677 O O . ALA A 1 205 ? 2.133 6.554 -8.329 1.00 86.94 205 ALA A O 1
ATOM 1678 N N . ASP A 1 206 ? 4.215 6.557 -7.471 1.00 83.06 206 ASP A N 1
ATOM 1679 C CA . ASP A 1 206 ? 3.803 6.596 -6.062 1.00 83.06 206 ASP A CA 1
ATOM 1680 C C . ASP A 1 206 ? 3.331 7.973 -5.583 1.00 83.06 206 ASP A C 1
ATOM 1682 O O . ASP A 1 206 ? 2.468 8.047 -4.708 1.00 83.06 206 ASP A O 1
ATOM 1686 N N . THR A 1 207 ? 3.890 9.066 -6.113 1.00 73.12 207 THR A N 1
ATOM 1687 C CA . THR A 1 207 ? 3.576 10.420 -5.619 1.00 73.12 207 THR A CA 1
ATOM 1688 C C . THR A 1 207 ? 2.273 10.990 -6.169 1.00 73.12 207 THR A C 1
ATOM 1690 O O . THR A 1 207 ? 1.775 11.977 -5.631 1.00 73.12 207 THR A O 1
ATOM 1693 N N . HIS A 1 208 ? 1.718 10.406 -7.239 1.00 66.88 208 HIS A N 1
ATOM 1694 C CA . HIS A 1 208 ? 0.533 10.901 -7.958 1.00 66.88 208 HIS A CA 1
ATOM 1695 C C . HIS A 1 208 ? 0.575 12.399 -8.329 1.00 66.88 208 HIS A C 1
ATOM 1697 O O . HIS A 1 208 ? -0.449 12.969 -8.717 1.00 66.88 208 HIS A O 1
ATOM 1703 N N . HIS A 1 209 ? 1.744 13.041 -8.253 1.00 67.62 209 HIS A N 1
ATOM 1704 C CA . HIS A 1 209 ? 1.915 14.442 -8.591 1.00 67.62 209 HIS A CA 1
ATOM 1705 C C . HIS A 1 209 ? 1.772 14.588 -10.106 1.00 67.62 209 HIS A C 1
ATOM 1707 O O . HIS A 1 209 ? 2.557 14.036 -10.874 1.00 67.62 209 HIS A O 1
ATOM 1713 N N . LYS A 1 210 ? 0.728 15.285 -10.556 1.00 70.50 210 LYS A N 1
ATOM 1714 C CA . LYS A 1 210 ? 0.467 15.489 -11.981 1.00 70.50 210 LYS A CA 1
ATOM 1715 C C . LYS A 1 210 ? 0.849 16.902 -12.378 1.00 70.50 210 LYS A C 1
ATOM 1717 O O . LYS A 1 210 ? 0.161 17.856 -12.029 1.00 70.50 210 LYS A O 1
ATOM 1722 N N . ILE A 1 211 ? 1.916 17.009 -13.159 1.00 86.75 211 ILE A N 1
ATOM 1723 C CA . ILE A 1 211 ? 2.252 18.230 -13.889 1.00 86.75 211 ILE A CA 1
ATOM 1724 C C . ILE A 1 211 ? 1.206 18.423 -14.997 1.00 86.75 211 ILE A C 1
ATOM 1726 O O . ILE A 1 211 ? 0.762 17.449 -15.610 1.00 86.75 211 ILE A O 1
ATOM 1730 N N . SER A 1 212 ? 0.775 19.664 -15.241 1.00 90.75 212 SER A N 1
ATOM 1731 C CA . SER A 1 212 ? -0.158 19.969 -16.333 1.00 90.75 212 SER A CA 1
ATOM 1732 C C . SER A 1 212 ? 0.459 19.612 -17.689 1.00 90.75 212 SER A C 1
ATOM 1734 O O . SER A 1 212 ? 1.668 19.743 -17.873 1.00 90.75 212 SER A O 1
ATOM 1736 N N . PHE A 1 213 ? -0.361 19.194 -18.660 1.00 90.31 213 PHE A N 1
ATOM 1737 C CA . PHE A 1 213 ? 0.133 18.793 -19.984 1.00 90.31 213 PHE A CA 1
ATOM 1738 C C . PHE A 1 213 ? 0.993 19.884 -20.641 1.00 90.31 213 PHE A C 1
ATOM 1740 O O . PHE A 1 213 ? 2.076 19.597 -21.142 1.00 90.31 213 PHE A O 1
ATOM 1747 N N . ARG A 1 214 ? 0.560 21.150 -20.546 1.00 92.56 214 ARG A N 1
ATOM 1748 C CA . ARG A 1 214 ? 1.306 22.312 -21.051 1.00 92.56 214 ARG A CA 1
ATOM 1749 C C . ARG A 1 214 ? 2.696 22.425 -20.420 1.00 92.56 214 ARG A C 1
ATOM 1751 O O . ARG A 1 214 ? 3.670 22.607 -21.142 1.00 92.56 214 ARG A O 1
ATOM 1758 N N . ASN A 1 215 ? 2.797 22.296 -19.098 1.00 93.88 215 ASN A N 1
ATOM 1759 C CA . ASN A 1 215 ? 4.079 22.405 -18.401 1.00 93.88 215 ASN A CA 1
ATOM 1760 C C . ASN A 1 215 ? 4.977 21.198 -18.691 1.00 93.88 215 ASN A C 1
ATOM 1762 O O . ASN A 1 215 ? 6.184 21.363 -18.826 1.00 93.88 215 ASN A O 1
ATOM 1766 N N . SER A 1 216 ? 4.402 20.000 -18.837 1.00 93.31 216 SER A N 1
ATOM 1767 C CA . SER A 1 216 ? 5.144 18.815 -19.274 1.00 93.31 216 SER A CA 1
ATOM 1768 C C . SER A 1 216 ? 5.701 18.986 -20.687 1.00 93.31 216 SER A C 1
ATOM 1770 O O . SER A 1 216 ? 6.868 18.695 -20.916 1.00 93.31 216 SER A O 1
ATOM 1772 N N . PHE A 1 217 ? 4.908 19.509 -21.623 1.00 93.88 217 PHE A N 1
ATOM 1773 C CA . PHE A 1 217 ? 5.346 19.727 -23.000 1.00 93.88 217 PHE A CA 1
ATOM 1774 C C . PHE A 1 217 ? 6.423 20.817 -23.104 1.00 93.88 217 PHE A C 1
ATOM 1776 O O . PHE A 1 217 ? 7.477 20.583 -23.690 1.00 93.88 217 PHE A O 1
ATOM 1783 N N . LEU A 1 218 ? 6.206 21.979 -22.474 1.00 96.00 218 LEU A N 1
ATOM 1784 C CA . LEU A 1 218 ? 7.190 23.068 -22.446 1.00 96.00 218 LEU A CA 1
ATOM 1785 C C . LEU A 1 218 ? 8.487 22.645 -21.749 1.00 96.00 218 LEU A C 1
ATOM 1787 O O . LEU A 1 218 ? 9.571 22.884 -22.275 1.00 96.00 218 LEU A O 1
ATOM 1791 N N . GLY A 1 219 ? 8.380 21.975 -20.598 1.00 96.12 219 GLY A N 1
ATOM 1792 C CA . GLY A 1 219 ? 9.535 21.448 -19.875 1.00 96.12 219 GLY A CA 1
ATOM 1793 C C . GLY A 1 219 ? 10.326 20.447 -20.716 1.00 96.12 219 GLY A C 1
ATOM 1794 O O . GLY A 1 219 ? 11.552 20.530 -20.759 1.00 96.12 219 GLY A O 1
ATOM 1795 N N . CYS A 1 220 ? 9.640 19.560 -21.444 1.00 95.88 220 CYS A N 1
ATOM 1796 C CA . CYS A 1 220 ? 10.265 18.619 -22.373 1.00 95.88 220 CYS A CA 1
ATOM 1797 C C . CYS A 1 220 ? 10.987 19.345 -23.517 1.00 95.88 220 CYS A C 1
ATOM 1799 O O . CYS A 1 220 ? 12.118 18.994 -23.828 1.00 95.88 220 CYS A O 1
ATOM 1801 N N . GLY A 1 221 ? 10.376 20.375 -24.112 1.00 96.56 221 GLY A N 1
ATOM 1802 C CA . GLY A 1 221 ? 10.989 21.155 -25.193 1.00 96.56 221 GLY A CA 1
ATOM 1803 C C . GLY A 1 221 ? 12.241 21.916 -24.749 1.00 96.56 221 GLY A C 1
ATOM 1804 O O . GLY A 1 221 ? 13.276 21.830 -25.404 1.00 96.56 221 GLY A O 1
ATOM 1805 N N . ILE A 1 222 ? 12.178 22.604 -23.603 1.00 97.62 222 ILE A N 1
ATOM 1806 C CA . ILE A 1 222 ? 13.317 23.356 -23.049 1.00 97.62 222 ILE A CA 1
ATOM 1807 C C . ILE A 1 222 ? 14.467 22.409 -22.693 1.00 97.62 222 ILE A C 1
ATOM 1809 O O . ILE A 1 222 ? 15.604 22.632 -23.096 1.00 97.62 222 ILE A O 1
ATOM 1813 N N . SER A 1 223 ? 14.179 21.333 -21.959 1.00 97.62 223 SER A N 1
ATOM 1814 C CA . SER A 1 223 ? 15.207 20.356 -21.578 1.00 97.62 223 SER A CA 1
ATOM 1815 C C . SER A 1 223 ? 15.798 19.626 -22.782 1.00 97.62 223 SER A C 1
ATOM 1817 O O . SER A 1 223 ? 16.996 19.366 -22.789 1.00 97.62 223 SER A O 1
ATOM 1819 N N . PHE A 1 224 ? 15.006 19.359 -23.823 1.00 97.06 224 PHE A N 1
ATOM 1820 C CA . PHE A 1 224 ? 15.513 18.805 -25.075 1.00 97.06 224 PHE A CA 1
ATOM 1821 C C . PHE A 1 224 ? 16.452 19.780 -25.800 1.00 97.06 224 PHE A C 1
ATOM 1823 O O . PHE A 1 224 ? 17.517 19.367 -26.244 1.00 97.06 224 PHE A O 1
ATOM 1830 N N . ALA A 1 225 ? 16.111 21.071 -25.879 1.00 97.50 225 ALA A N 1
ATOM 1831 C CA . ALA A 1 225 ? 16.985 22.080 -26.483 1.00 97.50 225 ALA A CA 1
ATOM 1832 C C . ALA A 1 225 ? 18.316 22.226 -25.723 1.00 97.50 225 ALA A C 1
ATOM 1834 O O . ALA A 1 225 ? 19.372 22.349 -26.339 1.00 97.50 225 ALA A O 1
ATOM 1835 N N . LEU A 1 226 ? 18.280 22.151 -24.389 1.00 98.00 226 LEU A N 1
ATOM 1836 C CA . LEU A 1 226 ? 19.486 22.154 -23.558 1.00 98.00 226 LEU A CA 1
ATOM 1837 C C . LEU A 1 226 ? 20.313 20.875 -23.735 1.00 98.00 226 LEU A C 1
ATOM 1839 O O . LEU A 1 226 ? 21.531 20.956 -23.828 1.00 98.00 226 LEU A O 1
ATOM 1843 N N . MET A 1 227 ? 19.665 19.713 -23.847 1.00 97.25 227 MET A N 1
ATOM 1844 C CA . MET A 1 227 ? 20.335 18.443 -24.150 1.00 97.25 227 MET A CA 1
ATOM 1845 C C . MET A 1 227 ? 20.983 18.457 -25.538 1.00 97.25 227 MET A C 1
ATOM 1847 O O . MET A 1 227 ? 22.090 17.956 -25.700 1.00 97.25 227 MET A O 1
ATOM 1851 N N . LEU A 1 228 ? 20.322 19.063 -26.528 1.00 96.81 228 LEU A N 1
ATOM 1852 C CA . LEU A 1 228 ? 20.880 19.279 -27.861 1.00 96.81 228 LEU A CA 1
ATOM 1853 C C . LEU A 1 228 ? 22.134 20.157 -27.793 1.00 96.81 228 LEU A C 1
ATOM 1855 O O . LEU A 1 228 ? 23.159 19.793 -28.360 1.00 96.81 228 LEU A O 1
ATOM 1859 N N . ALA A 1 229 ? 22.071 21.280 -27.073 1.00 97.31 229 ALA A N 1
ATOM 1860 C CA . ALA A 1 229 ? 23.216 22.168 -26.889 1.00 97.31 229 ALA A CA 1
ATOM 1861 C C . ALA A 1 229 ? 24.375 21.478 -26.146 1.00 97.31 229 ALA A C 1
ATOM 1863 O O . ALA A 1 229 ? 25.521 21.591 -26.572 1.00 97.31 229 ALA A O 1
ATOM 1864 N N . GLU A 1 230 ? 24.077 20.732 -25.078 1.00 97.56 230 GLU A N 1
ATOM 1865 C CA . GLU A 1 230 ? 25.049 19.939 -24.315 1.00 97.56 230 GLU A CA 1
ATOM 1866 C C . GLU A 1 230 ? 25.757 18.921 -25.212 1.00 97.56 230 GLU A C 1
ATOM 1868 O O . GLU A 1 230 ? 26.982 18.922 -25.296 1.00 97.56 230 GLU A O 1
ATOM 1873 N N . ALA A 1 231 ? 25.000 18.092 -25.931 1.00 95.81 231 ALA A N 1
ATOM 1874 C CA . ALA A 1 231 ? 25.566 17.059 -26.788 1.00 95.81 231 ALA A CA 1
ATOM 1875 C C . ALA A 1 231 ? 26.385 17.642 -27.950 1.00 95.81 231 ALA A C 1
ATOM 1877 O O . ALA A 1 231 ? 27.463 17.136 -28.244 1.00 95.81 231 ALA A O 1
ATOM 1878 N N . MET A 1 232 ? 25.915 18.726 -28.579 1.00 94.94 232 MET A N 1
ATOM 1879 C CA . MET A 1 232 ? 26.664 19.416 -29.638 1.00 94.94 232 MET A CA 1
ATOM 1880 C C . MET A 1 232 ? 27.970 20.021 -29.114 1.00 94.94 232 MET A C 1
ATOM 1882 O O . MET A 1 232 ? 28.986 19.958 -29.800 1.00 94.94 232 MET A O 1
ATOM 1886 N N . LEU A 1 233 ? 27.959 20.586 -27.902 1.00 95.75 233 LEU A N 1
ATOM 1887 C CA . LEU A 1 233 ? 29.153 21.145 -27.274 1.00 95.75 233 LEU A CA 1
ATOM 1888 C C . LEU A 1 233 ? 30.175 20.056 -26.939 1.00 95.75 233 LEU A C 1
ATOM 1890 O O . LEU A 1 233 ? 31.351 20.222 -27.245 1.00 95.75 233 LEU A O 1
ATOM 1894 N N . LEU A 1 234 ? 29.735 18.952 -26.329 1.00 95.06 234 LEU A N 1
ATOM 1895 C CA . LEU A 1 234 ? 30.611 17.819 -26.019 1.00 95.06 234 LEU A CA 1
ATOM 1896 C C . LEU A 1 234 ? 31.245 17.267 -27.295 1.00 95.06 234 LEU A C 1
ATOM 1898 O O . LEU A 1 234 ? 32.466 17.159 -27.353 1.00 95.06 234 LEU A O 1
ATOM 1902 N N . HIS A 1 235 ? 30.426 17.049 -28.329 1.00 93.25 235 HIS A N 1
ATOM 1903 C CA . HIS A 1 235 ? 30.878 16.550 -29.622 1.00 93.25 235 HIS A CA 1
ATOM 1904 C C . HIS A 1 235 ? 31.897 17.475 -30.288 1.00 93.25 235 HIS A C 1
ATOM 1906 O O . HIS A 1 235 ? 32.923 17.013 -30.774 1.00 93.25 235 HIS A O 1
ATOM 1912 N N . TYR A 1 236 ? 31.643 18.786 -30.267 1.00 93.69 236 TYR A N 1
ATOM 1913 C CA . TYR A 1 236 ? 32.563 19.788 -30.806 1.00 93.69 236 TYR A CA 1
ATOM 1914 C C . TYR A 1 236 ? 33.905 19.827 -30.059 1.00 93.69 236 TYR A C 1
ATOM 1916 O O . TYR A 1 236 ? 34.942 20.076 -30.667 1.00 93.69 236 TYR A O 1
ATOM 1924 N N . LEU A 1 237 ? 33.891 19.589 -28.745 1.00 93.94 237 LEU A N 1
ATOM 1925 C CA . LEU A 1 237 ? 35.089 19.569 -27.900 1.00 93.94 237 LEU A CA 1
ATOM 1926 C C . LEU A 1 237 ? 35.794 18.202 -27.857 1.00 93.94 237 LEU A C 1
ATOM 1928 O O . LEU A 1 237 ? 36.821 18.093 -27.189 1.00 93.94 237 LEU A O 1
ATOM 1932 N N . ASP A 1 238 ? 35.237 17.185 -28.520 1.00 92.31 238 ASP A N 1
ATOM 1933 C CA . ASP A 1 238 ? 35.718 15.797 -28.546 1.00 92.31 238 ASP A CA 1
ATOM 1934 C C . ASP A 1 238 ? 36.008 15.222 -27.145 1.00 92.31 238 ASP A C 1
ATOM 1936 O O . ASP A 1 238 ? 37.034 14.599 -26.879 1.00 92.31 238 ASP A O 1
ATOM 1940 N N . LEU A 1 239 ? 35.106 15.496 -26.194 1.00 91.81 239 LEU A N 1
ATOM 1941 C CA . LEU A 1 239 ? 35.263 15.071 -24.795 1.00 91.81 239 LEU A CA 1
ATOM 1942 C C . LEU A 1 239 ? 34.705 13.671 -24.527 1.00 91.81 239 LEU A C 1
ATOM 1944 O O . LEU A 1 239 ? 34.967 13.085 -23.477 1.00 91.81 239 LEU A O 1
ATOM 1948 N N . GLN A 1 240 ? 33.882 13.148 -25.420 1.00 92.44 240 GLN A N 1
ATOM 1949 C CA . GLN A 1 240 ? 33.169 11.899 -25.219 1.00 92.44 240 GLN A CA 1
ATOM 1950 C C . GLN A 1 240 ? 34.067 10.677 -25.439 1.00 92.44 240 GLN A C 1
ATOM 1952 O O . GLN A 1 240 ? 34.764 10.563 -26.440 1.00 92.44 240 GLN A O 1
ATOM 1957 N N . ARG A 1 241 ? 33.949 9.680 -24.558 1.00 91.75 241 ARG A N 1
ATOM 1958 C CA . ARG A 1 241 ? 34.282 8.291 -24.913 1.00 91.75 241 ARG A CA 1
ATOM 1959 C C . ARG A 1 241 ? 33.125 7.659 -25.687 1.00 91.75 241 ARG A C 1
ATOM 1961 O O . ARG A 1 241 ? 33.323 6.963 -26.680 1.00 91.75 241 ARG A O 1
ATOM 1968 N N . HIS A 1 242 ? 31.901 7.944 -25.238 1.00 90.19 242 HIS A N 1
ATOM 1969 C CA . HIS A 1 242 ? 30.656 7.572 -25.900 1.00 90.19 242 HIS A CA 1
ATOM 1970 C C . HIS A 1 242 ? 29.610 8.692 -25.768 1.00 90.19 242 HIS A C 1
ATOM 1972 O O . HIS A 1 242 ? 29.511 9.356 -24.739 1.00 90.19 242 HIS A O 1
ATOM 1978 N N . ASP A 1 243 ? 28.789 8.884 -26.802 1.00 89.06 243 ASP A N 1
ATOM 1979 C CA . ASP A 1 243 ? 27.694 9.866 -26.811 1.00 89.06 243 ASP A CA 1
ATOM 1980 C C . ASP A 1 243 ? 26.397 9.257 -26.278 1.00 89.06 243 ASP A C 1
ATOM 1982 O O . ASP A 1 243 ? 25.501 8.918 -27.065 1.00 89.06 243 ASP A O 1
ATOM 1986 N N . SER A 1 244 ? 26.310 8.972 -24.976 1.00 88.38 244 SER A N 1
ATOM 1987 C CA . SER A 1 244 ? 25.173 8.205 -24.462 1.00 88.38 244 SER A CA 1
ATOM 1988 C C . SER A 1 244 ? 24.596 8.612 -23.113 1.00 88.38 244 SER A C 1
ATOM 1990 O O . SER A 1 244 ? 23.509 8.134 -22.772 1.00 88.38 244 SER A O 1
ATOM 1992 N N . MET A 1 245 ? 25.245 9.525 -22.393 1.00 95.50 245 MET A N 1
ATOM 1993 C CA . MET A 1 245 ? 24.764 10.057 -21.121 1.00 95.50 245 MET A CA 1
ATOM 1994 C C . MET A 1 245 ? 24.818 11.587 -21.134 1.00 95.50 245 MET A C 1
ATOM 1996 O O . MET A 1 245 ? 25.831 12.169 -21.491 1.00 95.50 245 MET A O 1
ATOM 2000 N N . TYR A 1 246 ? 23.743 12.242 -20.697 1.00 97.06 246 TYR A N 1
ATOM 2001 C CA . TYR A 1 246 ? 23.667 13.708 -20.636 1.00 97.06 246 TYR A CA 1
ATOM 2002 C C . TYR A 1 246 ? 23.043 14.167 -19.320 1.00 97.06 246 TYR A C 1
ATOM 2004 O O . TYR A 1 246 ? 22.189 13.472 -18.757 1.00 97.06 246 TYR A O 1
ATOM 2012 N N . VAL A 1 247 ? 23.422 15.342 -18.832 1.00 96.94 247 VAL A N 1
ATOM 2013 C CA . VAL A 1 247 ? 22.796 15.981 -17.670 1.00 96.94 247 VAL A CA 1
ATOM 2014 C C . VAL A 1 247 ? 21.348 16.333 -18.000 1.00 96.94 247 VAL A C 1
ATOM 2016 O O . VAL A 1 247 ? 20.440 15.991 -17.236 1.00 96.94 247 VAL A O 1
ATOM 2019 N N . PHE A 1 248 ? 21.102 16.947 -19.162 1.00 97.69 248 PHE A N 1
ATOM 2020 C CA . PHE A 1 248 ? 19.759 17.383 -19.556 1.00 97.69 248 PHE A CA 1
ATOM 2021 C C . PHE A 1 248 ? 18.851 16.249 -20.053 1.00 97.69 248 PHE A C 1
ATOM 2023 O O . PHE A 1 248 ? 17.634 16.440 -20.150 1.00 97.69 248 PHE A O 1
ATOM 2030 N N . LEU A 1 249 ? 19.384 15.034 -20.237 1.00 97.06 249 LEU A N 1
ATOM 2031 C CA . LEU A 1 249 ? 18.567 13.835 -20.451 1.00 97.06 249 LEU A CA 1
ATOM 2032 C C . LEU A 1 249 ? 17.647 13.562 -19.254 1.00 97.06 249 LEU A C 1
ATOM 2034 O O . LEU A 1 249 ? 16.506 13.149 -19.443 1.00 97.06 249 LEU A O 1
ATOM 2038 N N . LEU A 1 250 ? 18.092 13.836 -18.024 1.00 97.25 250 LEU A N 1
ATOM 2039 C CA . LEU A 1 250 ? 17.301 13.593 -16.813 1.00 97.25 250 LEU A CA 1
ATOM 2040 C C . LEU A 1 250 ? 16.003 14.424 -16.763 1.00 97.25 250 LEU A C 1
ATOM 2042 O O . LEU A 1 250 ? 14.923 13.826 -16.677 1.00 97.25 250 LEU A O 1
ATOM 2046 N N . PRO A 1 251 ? 16.042 15.773 -16.848 1.00 96.94 251 PRO A N 1
ATOM 2047 C CA . PRO A 1 251 ? 14.825 16.574 -16.909 1.00 96.94 251 PRO A CA 1
ATOM 2048 C C . PRO A 1 251 ? 14.018 16.309 -18.187 1.00 96.94 251 PRO A C 1
ATOM 2050 O O . PRO A 1 251 ? 12.789 16.284 -18.109 1.00 96.94 251 PRO A O 1
ATOM 2053 N N . CYS A 1 252 ? 14.669 16.042 -19.328 1.00 97.25 252 CYS A N 1
ATOM 2054 C CA . CYS A 1 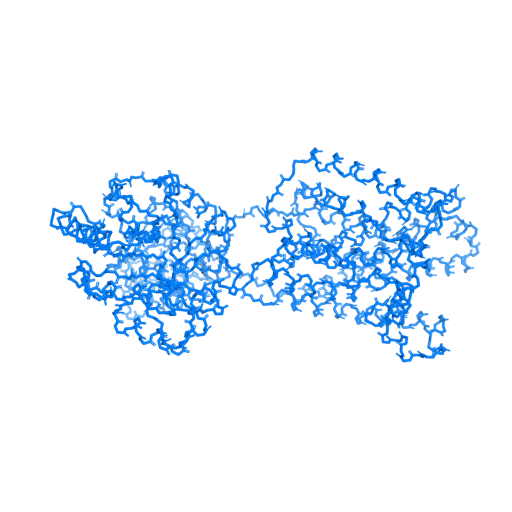252 ? 13.977 15.684 -20.570 1.00 97.25 252 CYS A CA 1
ATOM 2055 C C . CYS A 1 252 ? 13.101 14.447 -20.381 1.00 97.25 252 CYS A C 1
ATOM 2057 O O . CYS A 1 252 ? 11.895 14.492 -20.625 1.00 97.25 252 CYS A O 1
ATOM 2059 N N . MET A 1 253 ? 13.672 13.380 -19.825 1.00 97.19 253 MET A N 1
ATOM 2060 C CA . MET A 1 253 ? 12.952 12.146 -19.540 1.00 97.19 253 MET A CA 1
ATOM 2061 C C . MET A 1 253 ? 11.842 12.330 -18.504 1.00 97.19 253 MET A C 1
ATOM 2063 O O . MET A 1 253 ? 10.748 11.793 -18.684 1.00 97.19 253 MET A O 1
ATOM 2067 N N . TYR A 1 254 ? 12.078 13.117 -17.452 1.00 95.88 254 TYR A N 1
ATOM 2068 C CA . TYR A 1 254 ? 11.060 13.426 -16.445 1.00 95.88 254 TYR A CA 1
ATOM 2069 C C . TYR A 1 254 ? 9.823 14.101 -17.063 1.00 95.88 254 TYR A C 1
ATOM 2071 O O . TYR A 1 254 ? 8.692 13.648 -16.860 1.00 95.88 254 TYR A O 1
ATOM 2079 N N . PHE A 1 255 ? 10.024 15.150 -17.865 1.00 96.25 255 PHE A N 1
ATOM 2080 C CA . PHE A 1 255 ? 8.926 15.877 -18.500 1.00 96.25 255 PHE A CA 1
ATOM 2081 C C . PHE A 1 255 ? 8.256 15.088 -19.627 1.00 96.25 255 PHE A C 1
ATOM 2083 O O . PHE A 1 255 ? 7.023 15.070 -19.696 1.00 96.25 255 PHE A O 1
ATOM 2090 N N . LEU A 1 256 ? 9.039 14.391 -20.456 1.00 95.56 256 LEU A N 1
ATOM 2091 C CA . LEU A 1 256 ? 8.538 13.502 -21.503 1.00 95.56 256 LEU A CA 1
ATOM 2092 C C . LEU A 1 256 ? 7.616 12.430 -20.914 1.00 95.56 256 LEU A C 1
ATOM 2094 O O . LEU A 1 256 ? 6.495 12.240 -21.385 1.00 95.56 256 LEU A O 1
ATOM 2098 N N . PHE A 1 257 ? 8.047 11.767 -19.837 1.00 94.94 257 PHE A N 1
ATOM 2099 C CA . PHE A 1 257 ? 7.254 10.721 -19.197 1.00 94.94 257 PHE A CA 1
ATOM 2100 C C . PHE A 1 257 ? 5.940 11.274 -18.628 1.00 94.94 257 PHE A C 1
ATOM 2102 O O . PHE A 1 257 ? 4.881 10.677 -18.824 1.00 94.94 257 PHE A O 1
ATOM 2109 N N . HIS A 1 258 ? 5.962 12.456 -18.001 1.00 93.25 258 HIS A N 1
ATOM 2110 C CA . HIS A 1 258 ? 4.738 13.133 -17.565 1.00 93.25 258 HIS A CA 1
ATOM 2111 C C . HIS A 1 258 ? 3.804 13.506 -18.725 1.00 93.25 258 HIS A C 1
ATOM 2113 O O . HIS A 1 258 ? 2.592 13.328 -18.589 1.00 93.25 258 HIS A O 1
ATOM 2119 N N . ALA A 1 259 ? 4.334 13.979 -19.858 1.00 92.94 259 ALA A N 1
ATOM 2120 C CA . ALA A 1 259 ? 3.536 14.290 -21.044 1.00 92.94 259 ALA A CA 1
ATOM 2121 C C . ALA A 1 259 ? 2.825 13.035 -21.581 1.00 92.94 259 ALA A C 1
ATOM 2123 O O . ALA A 1 259 ? 1.624 13.070 -21.852 1.00 92.94 259 ALA A O 1
ATOM 2124 N N . ILE A 1 260 ? 3.533 11.903 -21.635 1.00 92.44 260 ILE A N 1
ATOM 2125 C CA . ILE A 1 260 ? 2.996 10.608 -22.076 1.00 92.44 260 ILE A CA 1
ATOM 2126 C C . ILE A 1 260 ? 1.844 10.129 -21.169 1.00 92.44 260 ILE A C 1
ATOM 2128 O O . ILE A 1 260 ? 0.850 9.587 -21.659 1.00 92.44 260 ILE A O 1
ATOM 2132 N N . LEU A 1 261 ? 1.931 10.353 -19.852 1.00 90.25 261 LEU A N 1
ATOM 2133 C CA . LEU A 1 261 ? 0.911 9.928 -18.879 1.00 90.25 261 LEU A CA 1
ATOM 2134 C C . LEU A 1 261 ? -0.445 10.648 -19.017 1.00 90.25 261 LEU A C 1
ATOM 2136 O O . LEU A 1 261 ? -1.440 10.185 -18.441 1.00 90.25 261 LEU A O 1
ATOM 2140 N N . HIS A 1 262 ? -0.518 11.758 -19.760 1.00 88.19 262 HIS A N 1
ATOM 2141 C CA . HIS A 1 262 ? -1.789 12.435 -20.051 1.00 88.19 262 HIS A CA 1
ATOM 2142 C C . HIS A 1 262 ? -2.651 11.670 -21.062 1.00 88.19 262 HIS A C 1
ATOM 2144 O O . HIS A 1 262 ? -3.876 11.769 -21.006 1.00 88.19 262 HIS A O 1
ATOM 2150 N N . PHE A 1 263 ? -2.050 10.836 -21.914 1.00 86.00 263 PHE A N 1
ATOM 2151 C CA . PHE A 1 263 ? -2.777 10.027 -22.892 1.00 86.00 263 PHE A CA 1
ATOM 2152 C C . PHE A 1 263 ? -3.331 8.743 -22.247 1.00 86.00 263 PHE A C 1
ATOM 2154 O O . PHE A 1 263 ? -2.630 7.739 -22.072 1.00 86.00 263 PHE A O 1
ATOM 2161 N N . GLN A 1 264 ? -4.616 8.774 -21.884 1.00 78.44 264 GLN A N 1
ATOM 2162 C CA . GLN A 1 264 ? -5.352 7.647 -21.295 1.00 78.44 264 GLN A CA 1
ATOM 2163 C C . GLN A 1 264 ? -6.304 7.022 -22.323 1.00 78.44 264 GLN A C 1
ATOM 2165 O O . GLN A 1 264 ? -6.928 7.728 -23.108 1.00 78.44 264 GLN A O 1
ATOM 2170 N N . GLY A 1 265 ? -6.433 5.695 -22.311 1.00 75.00 265 GLY A N 1
ATOM 2171 C CA . GLY A 1 265 ? -7.193 4.952 -23.325 1.00 75.00 265 GLY A CA 1
ATOM 2172 C C . GLY A 1 265 ? -7.369 3.473 -22.971 1.00 75.00 265 GLY A C 1
ATOM 2173 O O . GLY A 1 265 ? -7.380 3.118 -21.794 1.00 75.00 265 GLY A O 1
ATOM 2174 N N . LYS A 1 266 ? -7.519 2.596 -23.973 1.00 71.56 266 LYS A N 1
ATOM 2175 C CA . LYS A 1 266 ? -7.520 1.133 -23.778 1.00 71.56 266 LYS A CA 1
ATOM 2176 C C . LYS A 1 266 ? -6.082 0.611 -23.743 1.00 71.56 266 LYS A C 1
ATOM 2178 O O . LYS A 1 266 ? -5.283 0.957 -24.602 1.00 71.56 266 LYS A O 1
ATOM 2183 N N . ARG A 1 267 ? -5.767 -0.263 -22.780 1.00 69.62 267 ARG A N 1
ATOM 2184 C CA . ARG A 1 267 ? -4.443 -0.896 -22.684 1.00 69.62 267 ARG A CA 1
ATOM 2185 C C . ARG A 1 267 ? -4.183 -1.787 -23.895 1.00 69.62 267 ARG A C 1
ATOM 2187 O O . ARG A 1 267 ? -4.977 -2.687 -24.162 1.00 69.62 267 ARG A O 1
ATOM 2194 N N . LEU A 1 268 ? -3.037 -1.610 -24.543 1.00 76.12 268 LEU A N 1
ATOM 2195 C CA . LEU A 1 268 ? -2.628 -2.406 -25.700 1.00 76.12 268 LEU A CA 1
ATOM 2196 C C . LEU A 1 268 ? -1.481 -3.332 -25.284 1.00 76.12 268 LEU A C 1
ATOM 2198 O O . LEU A 1 268 ? -0.310 -3.088 -25.559 1.00 76.12 268 LEU A O 1
ATOM 2202 N N . VAL A 1 269 ? -1.823 -4.412 -24.568 1.00 70.06 269 VAL A N 1
ATOM 2203 C CA . VAL A 1 269 ? -0.839 -5.337 -23.966 1.00 70.06 269 VAL A CA 1
ATOM 2204 C C . VAL A 1 269 ? 0.100 -5.948 -25.012 1.00 70.06 269 VAL A C 1
ATOM 2206 O O . VAL A 1 269 ? 1.284 -6.131 -24.720 1.00 70.06 269 VAL A O 1
ATOM 2209 N N . TRP A 1 270 ? -0.411 -6.202 -26.218 1.00 79.94 270 TRP A N 1
ATOM 2210 C CA . TRP A 1 270 ? 0.349 -6.732 -27.349 1.00 79.94 270 TRP A CA 1
ATOM 2211 C C . TRP A 1 270 ? 1.526 -5.827 -27.748 1.00 79.94 270 TRP A C 1
ATOM 2213 O O . TRP A 1 270 ? 2.618 -6.330 -28.002 1.00 79.94 270 TRP A O 1
ATOM 2223 N N . MET A 1 271 ? 1.375 -4.495 -27.668 1.00 82.94 271 MET A N 1
ATOM 2224 C CA . MET A 1 271 ? 2.441 -3.539 -28.021 1.00 82.94 271 MET A CA 1
ATOM 2225 C C . MET A 1 271 ? 3.682 -3.685 -27.138 1.00 82.94 271 MET A C 1
ATOM 2227 O O . MET A 1 271 ? 4.794 -3.440 -27.592 1.00 82.94 271 MET A O 1
ATOM 2231 N N . ARG A 1 272 ? 3.516 -4.128 -25.884 1.00 84.00 272 ARG A N 1
ATOM 2232 C CA . ARG A 1 272 ? 4.645 -4.418 -24.989 1.00 84.00 272 ARG A CA 1
ATOM 2233 C C . ARG A 1 272 ? 5.493 -5.575 -25.505 1.00 84.00 272 ARG A C 1
ATOM 2235 O O . ARG A 1 272 ? 6.717 -5.499 -25.468 1.00 84.00 272 ARG A O 1
ATOM 2242 N N . THR A 1 273 ? 4.838 -6.667 -25.890 1.00 87.19 273 THR A N 1
ATOM 2243 C CA . THR A 1 273 ? 5.533 -7.859 -26.383 1.00 87.19 273 THR A CA 1
ATOM 2244 C C . THR A 1 273 ? 6.146 -7.554 -27.742 1.00 87.19 273 THR A C 1
ATOM 2246 O O . THR A 1 273 ? 7.327 -7.816 -27.930 1.00 87.19 273 THR A O 1
ATOM 2249 N N . LEU A 1 274 ? 5.401 -6.864 -28.611 1.00 90.69 274 LEU A N 1
ATOM 2250 C CA . LEU A 1 274 ? 5.880 -6.409 -29.909 1.00 90.69 274 LEU A CA 1
ATOM 2251 C C . LEU A 1 274 ? 7.148 -5.552 -29.787 1.00 90.69 274 LEU A C 1
ATOM 2253 O O . LEU A 1 274 ? 8.139 -5.855 -30.440 1.00 90.69 274 LEU A O 1
ATOM 2257 N N . SER A 1 275 ? 7.169 -4.537 -28.909 1.00 92.94 275 SER A N 1
ATOM 2258 C CA . SER A 1 275 ? 8.358 -3.689 -28.721 1.00 92.94 275 SER A CA 1
ATOM 2259 C C . SER A 1 275 ? 9.581 -4.470 -28.232 1.00 92.94 275 SER A C 1
ATOM 2261 O O . SER A 1 275 ? 10.699 -4.176 -28.643 1.00 92.94 275 SER A O 1
ATOM 2263 N N . LEU A 1 276 ? 9.373 -5.477 -27.372 1.00 91.31 276 LEU A N 1
ATOM 2264 C CA . LEU A 1 276 ? 10.454 -6.337 -26.891 1.00 91.31 276 LEU A CA 1
ATOM 2265 C C . LEU A 1 276 ? 10.972 -7.251 -28.009 1.00 91.31 276 LEU A C 1
ATOM 2267 O O . LEU A 1 276 ? 12.180 -7.403 -28.147 1.00 91.31 276 LEU A O 1
ATOM 2271 N N . CYS A 1 277 ? 10.076 -7.836 -28.807 1.00 92.25 277 CYS A N 1
ATOM 2272 C CA . CYS A 1 277 ? 10.454 -8.634 -29.969 1.00 92.25 277 CYS A CA 1
ATOM 2273 C C . CYS A 1 277 ? 11.265 -7.795 -30.960 1.00 92.25 277 CYS A C 1
ATOM 2275 O O . CYS A 1 277 ? 12.355 -8.223 -31.320 1.00 92.25 277 CYS A O 1
ATOM 2277 N N . ILE A 1 278 ? 10.810 -6.580 -31.296 1.00 94.44 278 ILE A N 1
ATOM 2278 C CA . ILE A 1 278 ? 11.545 -5.651 -32.171 1.00 94.44 278 ILE A CA 1
ATOM 2279 C C . ILE A 1 278 ? 12.950 -5.407 -31.614 1.00 94.44 278 ILE A C 1
ATOM 2281 O O . ILE A 1 278 ? 13.940 -5.547 -32.330 1.00 94.44 278 ILE A O 1
ATOM 2285 N N . TYR A 1 279 ? 13.049 -5.099 -30.320 1.00 93.81 279 TYR A N 1
ATOM 2286 C CA . TYR A 1 279 ? 14.332 -4.899 -29.657 1.00 93.81 279 TYR A CA 1
ATOM 2287 C C . TYR A 1 279 ? 15.252 -6.129 -29.759 1.00 93.81 279 TYR A C 1
ATOM 2289 O O . TYR A 1 279 ? 16.426 -5.962 -30.066 1.00 93.81 279 TYR A O 1
ATOM 2297 N N . ILE A 1 280 ? 14.745 -7.349 -29.565 1.00 92.62 280 ILE A N 1
ATOM 2298 C CA . ILE A 1 280 ? 15.577 -8.560 -29.634 1.00 92.62 280 ILE A CA 1
ATOM 2299 C C . ILE A 1 280 ? 15.993 -8.875 -31.071 1.00 92.62 280 ILE A C 1
ATOM 2301 O O . ILE A 1 280 ? 17.119 -9.305 -31.273 1.00 92.62 280 ILE A O 1
ATOM 2305 N N . ILE A 1 281 ? 15.122 -8.703 -32.069 1.00 93.44 281 ILE A N 1
ATOM 2306 C CA . ILE A 1 281 ? 15.379 -9.235 -33.418 1.00 93.44 281 ILE A CA 1
ATOM 2307 C C . ILE A 1 281 ? 16.003 -8.234 -34.391 1.00 93.44 281 ILE A C 1
ATOM 2309 O O . ILE A 1 281 ? 16.532 -8.662 -35.416 1.00 93.44 281 ILE A O 1
ATOM 2313 N N . HIS A 1 282 ? 15.935 -6.924 -34.125 1.00 94.62 282 HIS A N 1
ATOM 2314 C CA . HIS A 1 282 ? 16.340 -5.927 -35.122 1.00 94.62 282 HIS A CA 1
ATOM 2315 C C . HIS A 1 282 ? 17.788 -6.087 -35.633 1.00 94.62 282 HIS A C 1
ATOM 2317 O O . HIS A 1 282 ? 17.982 -5.919 -36.834 1.00 94.62 282 HIS A O 1
ATOM 2323 N N . PRO A 1 283 ? 18.801 -6.494 -34.840 1.00 93.12 283 PRO A N 1
ATOM 2324 C CA . PRO A 1 283 ? 20.153 -6.719 -35.357 1.00 93.12 283 PRO A CA 1
ATOM 2325 C C . PRO A 1 283 ? 20.239 -7.916 -36.299 1.00 93.12 283 PRO A C 1
ATOM 2327 O O . PRO A 1 283 ? 20.953 -7.854 -37.297 1.00 93.12 283 PRO A O 1
ATOM 2330 N N . MET A 1 284 ? 19.458 -8.976 -36.060 1.00 91.06 284 MET A N 1
ATOM 2331 C CA . MET A 1 284 ? 19.321 -10.055 -37.044 1.00 91.06 284 MET A CA 1
ATOM 2332 C C . MET A 1 284 ? 18.697 -9.543 -38.340 1.00 91.06 284 MET A C 1
ATOM 2334 O O . MET A 1 284 ? 19.107 -9.967 -39.416 1.00 91.06 284 MET A O 1
ATOM 2338 N N . MET A 1 285 ? 17.739 -8.615 -38.262 1.00 94.44 285 MET A N 1
ATOM 2339 C CA . MET A 1 285 ? 17.147 -8.009 -39.458 1.00 94.44 285 MET A CA 1
ATOM 2340 C C . MET A 1 285 ? 18.139 -7.109 -40.200 1.00 94.44 285 MET A C 1
ATOM 2342 O O . MET A 1 285 ? 18.137 -7.110 -41.426 1.00 94.44 285 MET A O 1
ATOM 2346 N N . ILE A 1 286 ? 19.050 -6.424 -39.498 1.00 92.50 286 ILE A N 1
ATOM 2347 C CA . ILE A 1 286 ? 20.174 -5.710 -40.130 1.00 92.50 286 ILE A CA 1
ATOM 2348 C C . ILE A 1 286 ? 21.025 -6.690 -40.952 1.00 92.50 286 ILE A C 1
ATOM 2350 O O . ILE A 1 286 ? 21.298 -6.435 -42.127 1.00 92.50 286 ILE A O 1
ATOM 2354 N N . ILE A 1 287 ? 21.412 -7.831 -40.368 1.00 91.75 287 ILE A N 1
ATOM 2355 C CA . ILE A 1 287 ? 22.197 -8.864 -41.064 1.00 91.75 287 ILE A CA 1
ATOM 2356 C C . ILE A 1 287 ? 21.406 -9.448 -42.244 1.00 91.75 287 ILE A C 1
ATOM 2358 O O . ILE A 1 287 ? 21.947 -9.563 -43.342 1.00 91.75 287 ILE A O 1
ATOM 2362 N N . ALA A 1 288 ? 20.123 -9.765 -42.050 1.00 91.75 288 ALA A N 1
ATOM 2363 C CA . ALA A 1 288 ? 19.264 -10.337 -43.084 1.00 91.75 288 ALA A CA 1
ATOM 2364 C C . ALA A 1 288 ? 19.085 -9.391 -44.280 1.00 91.75 288 ALA A C 1
ATOM 2366 O O . ALA A 1 288 ? 19.241 -9.817 -45.422 1.00 91.75 288 ALA A O 1
ATOM 2367 N N . VAL A 1 289 ? 18.826 -8.100 -44.037 1.00 92.94 289 VAL A N 1
ATOM 2368 C CA . VAL A 1 289 ? 18.706 -7.089 -45.100 1.00 92.94 289 VAL A CA 1
ATOM 2369 C C . VAL A 1 289 ? 20.026 -6.947 -45.863 1.00 92.94 289 VAL A C 1
ATOM 2371 O O . VAL A 1 289 ? 20.010 -6.911 -47.092 1.00 92.94 289 VAL A O 1
ATOM 2374 N N . ARG A 1 290 ? 21.176 -6.939 -45.172 1.00 91.38 290 ARG A N 1
ATOM 2375 C CA . ARG A 1 290 ? 22.498 -6.892 -45.827 1.00 91.38 290 ARG A CA 1
ATOM 2376 C C . ARG A 1 290 ? 22.776 -8.138 -46.669 1.00 91.38 290 ARG A C 1
ATOM 2378 O O . ARG A 1 290 ? 23.282 -8.017 -47.783 1.00 91.38 290 ARG A O 1
ATOM 2385 N N . LEU A 1 291 ? 22.434 -9.323 -46.163 1.00 90.75 291 LEU A N 1
ATOM 2386 C CA . LEU A 1 291 ? 22.599 -10.583 -46.887 1.00 90.75 291 LEU A CA 1
ATOM 2387 C C . LEU A 1 291 ? 21.725 -10.617 -48.146 1.00 90.75 291 LEU A C 1
ATOM 2389 O O . LEU A 1 291 ? 22.228 -10.915 -49.226 1.00 90.75 291 LEU A O 1
ATOM 2393 N N . LEU A 1 292 ? 20.444 -10.255 -48.025 1.00 91.25 292 LEU A N 1
ATOM 2394 C CA . LEU A 1 292 ? 19.512 -10.187 -49.153 1.00 91.25 292 LEU A CA 1
ATOM 2395 C C . LEU A 1 292 ? 19.973 -9.182 -50.207 1.00 91.25 292 LEU A C 1
ATOM 2397 O O . LEU A 1 292 ? 19.978 -9.503 -51.391 1.00 91.25 292 LEU A O 1
ATOM 2401 N N . ALA A 1 293 ? 20.427 -8.000 -49.787 1.00 91.31 293 ALA A N 1
ATOM 2402 C CA . ALA A 1 293 ? 20.979 -7.004 -50.698 1.00 91.31 293 ALA A CA 1
ATOM 2403 C C . ALA A 1 293 ? 22.214 -7.527 -51.446 1.00 91.31 293 ALA A C 1
ATOM 2405 O O . ALA A 1 293 ? 22.372 -7.245 -52.632 1.00 91.31 293 ALA A O 1
ATOM 2406 N N . LYS A 1 294 ? 23.065 -8.322 -50.780 1.00 90.12 294 LYS A N 1
ATOM 2407 C CA . LYS A 1 294 ? 24.242 -8.936 -51.405 1.00 90.12 294 LYS A CA 1
ATOM 2408 C C . LYS A 1 294 ? 23.868 -9.999 -52.439 1.00 90.12 294 LYS A C 1
ATOM 2410 O O . LYS A 1 294 ? 24.451 -10.009 -53.517 1.00 90.12 294 LYS A O 1
ATOM 2415 N N . VAL A 1 295 ? 22.911 -10.867 -52.116 1.00 91.69 295 VAL A N 1
ATOM 2416 C CA . VAL A 1 295 ? 22.446 -11.950 -53.003 1.00 91.69 295 VAL A CA 1
ATOM 2417 C C . VAL A 1 295 ? 21.665 -11.404 -54.200 1.00 91.69 295 VAL A C 1
ATOM 2419 O O . VAL A 1 295 ? 21.819 -11.897 -55.309 1.00 91.69 295 VAL A O 1
ATOM 2422 N N . ALA A 1 296 ? 20.851 -10.368 -53.991 1.00 90.94 296 ALA A N 1
ATOM 2423 C CA . ALA A 1 296 ? 20.041 -9.753 -55.039 1.00 90.94 296 ALA A CA 1
ATOM 2424 C C . ALA A 1 296 ? 20.795 -8.699 -55.872 1.00 90.94 296 ALA A C 1
ATOM 2426 O O . ALA A 1 296 ? 20.192 -8.089 -56.748 1.00 90.94 296 ALA A O 1
ATOM 2427 N N . HIS A 1 297 ? 22.081 -8.454 -55.591 1.00 90.12 297 HIS A N 1
ATOM 2428 C CA . HIS A 1 297 ? 22.876 -7.389 -56.216 1.00 90.12 297 HIS A CA 1
ATOM 2429 C C . HIS A 1 297 ? 22.255 -5.976 -56.077 1.00 90.12 297 HIS A C 1
ATOM 2431 O O . HIS A 1 297 ? 22.358 -5.141 -56.972 1.00 90.12 297 HIS A O 1
ATOM 2437 N N . LEU A 1 298 ? 21.597 -5.701 -54.943 1.00 90.44 298 LEU A N 1
ATOM 2438 C CA . LEU A 1 298 ? 20.913 -4.435 -54.627 1.00 90.44 298 LEU A CA 1
ATOM 2439 C C . LEU A 1 298 ? 21.646 -3.618 -53.547 1.00 90.44 298 LEU A C 1
ATOM 2441 O O . LEU A 1 298 ? 21.020 -2.857 -52.808 1.00 90.44 298 LEU A O 1
ATOM 2445 N N . GLN A 1 299 ? 22.965 -3.775 -53.410 1.00 88.50 299 GLN A N 1
ATOM 2446 C CA . GLN A 1 299 ? 23.754 -3.148 -52.342 1.00 88.50 299 GLN A CA 1
ATOM 2447 C C . GLN A 1 299 ? 23.662 -1.614 -52.369 1.00 88.50 299 GLN A C 1
ATOM 2449 O O . GLN A 1 299 ? 23.412 -1.006 -51.328 1.00 88.50 299 GLN A O 1
ATOM 2454 N N . ASN A 1 300 ? 23.758 -0.997 -53.549 1.00 82.00 300 ASN A N 1
ATOM 2455 C CA . ASN A 1 300 ? 23.699 0.465 -53.696 1.00 82.00 300 ASN A CA 1
ATOM 2456 C C . ASN A 1 300 ? 22.346 1.036 -53.241 1.00 82.00 300 ASN A C 1
ATOM 2458 O O . ASN A 1 300 ? 22.257 2.140 -52.713 1.00 82.00 300 ASN A O 1
ATOM 2462 N N . LEU A 1 301 ? 21.272 0.261 -53.406 1.00 85.06 301 LEU A N 1
ATOM 2463 C CA . LEU A 1 301 ? 19.934 0.677 -53.005 1.00 85.06 301 LEU A CA 1
ATOM 2464 C C . LEU A 1 301 ? 19.667 0.386 -51.520 1.00 85.06 301 LEU A C 1
ATOM 2466 O O . LEU A 1 301 ? 19.160 1.242 -50.807 1.00 85.06 301 LEU A O 1
ATOM 2470 N N . LEU A 1 302 ? 19.990 -0.817 -51.041 1.00 84.12 302 LEU A N 1
ATOM 2471 C CA . LEU A 1 302 ? 19.557 -1.313 -49.726 1.00 84.12 302 LEU A CA 1
ATOM 2472 C C . LEU A 1 302 ? 20.608 -1.190 -48.612 1.00 84.12 302 LEU A C 1
ATOM 2474 O O . LEU A 1 302 ? 20.279 -1.448 -47.451 1.00 84.12 302 LEU A O 1
ATOM 2478 N N . ILE A 1 303 ? 21.856 -0.845 -48.942 1.00 83.44 303 ILE A N 1
ATOM 2479 C CA . ILE A 1 303 ? 22.959 -0.673 -47.983 1.00 83.44 303 ILE A CA 1
ATOM 2480 C C . ILE A 1 303 ? 23.515 0.754 -48.044 1.00 83.44 303 ILE A C 1
ATOM 2482 O O . ILE A 1 303 ? 23.626 1.385 -46.997 1.00 83.44 303 ILE A O 1
ATOM 2486 N N . GLU A 1 304 ? 23.844 1.273 -49.232 1.00 85.31 304 GLU A N 1
ATOM 2487 C CA . GLU A 1 304 ? 24.473 2.604 -49.358 1.00 85.31 304 GLU A CA 1
ATOM 2488 C C . GLU A 1 304 ? 23.492 3.758 -49.089 1.00 85.31 304 GLU A C 1
ATOM 2490 O O . GLU A 1 304 ? 23.878 4.790 -48.542 1.00 85.31 304 GLU A O 1
ATOM 2495 N N . ASN A 1 305 ? 22.202 3.578 -49.394 1.00 90.62 305 ASN A N 1
ATOM 2496 C CA . ASN A 1 305 ? 21.159 4.515 -48.982 1.00 90.62 305 ASN A CA 1
ATOM 2497 C C . ASN A 1 305 ? 20.744 4.238 -47.528 1.00 90.62 305 ASN A C 1
ATOM 2499 O O . ASN A 1 305 ? 19.935 3.345 -47.252 1.00 90.62 305 ASN A O 1
ATOM 2503 N N . SER A 1 306 ? 21.274 5.027 -46.589 1.00 91.88 306 SER A N 1
ATOM 2504 C CA . SER A 1 306 ? 21.079 4.793 -45.153 1.00 91.88 306 SER A CA 1
ATOM 2505 C C . SER A 1 306 ? 19.614 4.899 -44.715 1.00 91.88 306 SER A C 1
ATOM 2507 O O . SER A 1 306 ? 19.170 4.155 -43.837 1.00 91.88 306 SER A O 1
ATOM 2509 N N . MET A 1 307 ? 18.834 5.776 -45.356 1.00 92.81 307 MET A N 1
ATOM 2510 C CA . MET A 1 307 ? 17.410 5.939 -45.055 1.00 92.81 307 MET A CA 1
ATOM 2511 C C . MET A 1 307 ? 16.613 4.717 -45.514 1.00 92.81 307 MET A C 1
ATOM 2513 O O . MET A 1 307 ? 15.798 4.191 -44.756 1.00 92.81 307 MET A O 1
ATOM 2517 N N . LEU A 1 308 ? 16.861 4.231 -46.734 1.00 92.62 308 LEU A N 1
ATOM 2518 C CA . LEU A 1 308 ? 16.175 3.045 -47.240 1.00 92.62 308 LEU A CA 1
ATOM 2519 C C . LEU A 1 308 ? 16.579 1.792 -46.452 1.00 92.62 308 LEU A C 1
ATOM 2521 O O . LEU A 1 308 ? 15.712 0.984 -46.119 1.00 92.62 308 LEU A O 1
ATOM 2525 N N . HIS A 1 309 ? 17.853 1.674 -46.064 1.00 93.50 309 HIS A N 1
ATOM 2526 C CA . HIS A 1 309 ? 18.315 0.619 -45.163 1.00 93.50 309 HIS A CA 1
ATOM 2527 C C . HIS A 1 309 ? 17.537 0.629 -43.838 1.00 93.50 309 HIS A C 1
ATOM 2529 O O . HIS A 1 309 ? 16.974 -0.391 -43.437 1.00 93.50 309 HIS A O 1
ATOM 2535 N N . PHE A 1 310 ? 17.429 1.791 -43.187 1.00 95.06 310 PHE A N 1
ATOM 2536 C CA . PHE A 1 310 ? 16.654 1.960 -41.955 1.00 95.06 310 PHE A CA 1
ATOM 2537 C C . PHE A 1 310 ? 15.178 1.583 -42.123 1.00 95.06 310 PHE A C 1
ATOM 2539 O O . PHE A 1 310 ? 14.647 0.829 -41.304 1.00 95.06 310 PHE A O 1
ATOM 2546 N N . LEU A 1 311 ? 14.515 2.070 -43.178 1.00 95.12 311 LEU A N 1
ATOM 2547 C CA . LEU A 1 311 ? 13.108 1.762 -43.447 1.00 95.12 311 LEU A CA 1
ATOM 2548 C C . LEU A 1 311 ? 12.893 0.257 -43.646 1.00 95.12 311 LEU A C 1
ATOM 2550 O O . LEU A 1 311 ? 11.950 -0.305 -43.088 1.00 95.12 311 LEU A O 1
ATOM 2554 N N . MET A 1 312 ? 13.793 -0.413 -44.369 1.00 94.38 312 MET A N 1
ATOM 2555 C CA . MET A 1 312 ? 13.726 -1.857 -44.599 1.00 94.38 312 MET A CA 1
ATOM 2556 C C . MET A 1 312 ? 13.978 -2.672 -43.330 1.00 94.38 312 MET A C 1
ATOM 2558 O O . MET A 1 312 ? 13.269 -3.649 -43.076 1.00 94.38 312 MET A O 1
ATOM 2562 N N . VAL A 1 313 ? 14.934 -2.264 -42.493 1.00 95.94 313 VAL A N 1
ATOM 2563 C CA . VAL A 1 313 ? 15.165 -2.899 -41.187 1.00 95.94 313 VAL A CA 1
ATOM 2564 C C . VAL A 1 313 ? 13.963 -2.683 -40.265 1.00 95.94 313 VAL A C 1
ATOM 2566 O O . VAL A 1 313 ? 13.542 -3.625 -39.595 1.00 95.94 313 VAL A O 1
ATOM 2569 N N . CYS A 1 314 ? 13.354 -1.493 -40.258 1.00 95.69 314 CYS A N 1
ATOM 2570 C CA . CYS A 1 314 ? 12.135 -1.234 -39.491 1.00 95.69 314 CYS A CA 1
ATOM 2571 C C . CYS A 1 314 ? 10.978 -2.110 -39.966 1.00 95.69 314 CYS A C 1
ATOM 2573 O O . CYS A 1 314 ? 10.345 -2.779 -39.150 1.00 95.69 314 CYS A O 1
ATOM 2575 N N . PHE A 1 315 ? 10.725 -2.140 -41.275 1.00 95.81 315 PHE A N 1
ATOM 2576 C CA . PHE A 1 315 ? 9.643 -2.923 -41.861 1.00 95.81 315 PHE A CA 1
ATOM 2577 C C . PHE A 1 315 ? 9.791 -4.414 -41.544 1.00 95.81 315 PHE A C 1
ATOM 2579 O O . PHE A 1 315 ? 8.862 -5.025 -41.016 1.00 95.81 315 PHE A O 1
ATOM 2586 N N . THR A 1 316 ? 10.971 -4.990 -41.788 1.00 95.50 316 THR A N 1
ATOM 2587 C CA . THR A 1 316 ? 11.228 -6.415 -41.529 1.00 95.50 316 THR A CA 1
ATOM 2588 C C . THR A 1 316 ? 11.185 -6.741 -40.034 1.00 95.50 316 THR A C 1
ATOM 2590 O O . THR A 1 316 ? 10.541 -7.715 -39.645 1.00 95.50 316 THR A O 1
ATOM 2593 N N . SER A 1 317 ? 11.755 -5.888 -39.173 1.00 96.12 317 SER A N 1
ATOM 2594 C CA . SER A 1 317 ? 11.688 -6.055 -37.712 1.00 96.12 317 SER A CA 1
ATOM 2595 C C . SER A 1 317 ? 10.257 -6.012 -37.192 1.00 96.12 317 SER A C 1
ATOM 2597 O O . SER A 1 317 ? 9.886 -6.833 -36.355 1.00 96.12 317 SER A O 1
ATOM 2599 N N . VAL A 1 318 ? 9.427 -5.090 -37.683 1.00 94.88 318 VAL A N 1
ATOM 2600 C CA . VAL A 1 318 ? 8.013 -5.020 -37.296 1.00 94.88 318 VAL A CA 1
ATOM 2601 C C . VAL A 1 318 ? 7.264 -6.245 -37.816 1.00 94.88 318 VAL A C 1
ATOM 2603 O O . VAL A 1 318 ? 6.609 -6.913 -37.022 1.00 94.88 318 VAL A O 1
ATOM 2606 N N . ALA A 1 319 ? 7.402 -6.597 -39.096 1.00 94.50 319 ALA A N 1
ATOM 2607 C CA . ALA A 1 319 ? 6.701 -7.731 -39.700 1.00 94.50 319 ALA A CA 1
ATOM 2608 C C . ALA A 1 319 ? 7.004 -9.057 -38.980 1.00 94.50 319 ALA A C 1
ATOM 2610 O O . ALA A 1 319 ? 6.083 -9.758 -38.554 1.00 94.50 319 ALA A O 1
ATOM 2611 N N . VAL A 1 320 ? 8.284 -9.370 -38.756 1.00 94.19 320 VAL A N 1
ATOM 2612 C CA . VAL A 1 320 ? 8.690 -10.590 -38.040 1.00 94.19 320 VAL A CA 1
ATOM 2613 C C . VAL A 1 320 ? 8.236 -10.542 -36.580 1.00 94.19 320 VAL A C 1
ATOM 2615 O O . VAL A 1 320 ? 7.751 -11.544 -36.054 1.00 94.19 320 VAL A O 1
ATOM 2618 N N . SER A 1 321 ? 8.310 -9.380 -35.925 1.00 93.50 321 SER A N 1
ATOM 2619 C CA . SER A 1 321 ? 7.843 -9.235 -34.541 1.00 93.50 321 SER A CA 1
ATOM 2620 C C . SER A 1 321 ? 6.333 -9.412 -34.404 1.00 93.50 321 SER A C 1
ATOM 2622 O O . SER A 1 321 ? 5.889 -9.938 -33.386 1.00 93.50 321 SER A O 1
ATOM 2624 N N . ILE A 1 322 ? 5.533 -9.016 -35.400 1.00 92.44 322 ILE A N 1
ATOM 2625 C CA . ILE A 1 322 ? 4.080 -9.245 -35.416 1.00 92.44 322 ILE A CA 1
ATOM 2626 C C . ILE A 1 322 ? 3.794 -10.746 -35.415 1.00 92.44 322 ILE A C 1
ATOM 2628 O O . ILE A 1 322 ? 3.036 -11.218 -34.565 1.00 92.44 322 ILE A O 1
ATOM 2632 N N . VAL A 1 323 ? 4.450 -11.496 -36.306 1.00 91.38 323 VAL A N 1
ATOM 2633 C CA . VAL A 1 323 ? 4.308 -12.957 -36.399 1.00 91.38 323 VAL A CA 1
ATOM 2634 C C . VAL A 1 323 ? 4.773 -13.629 -35.108 1.00 91.38 323 VAL A C 1
ATOM 2636 O O . VAL A 1 323 ? 4.025 -14.402 -34.511 1.00 91.38 323 VAL A O 1
ATOM 2639 N N . ALA A 1 324 ? 5.968 -13.284 -34.621 1.00 87.75 324 ALA A N 1
ATOM 2640 C CA . ALA A 1 324 ? 6.508 -13.827 -33.377 1.00 87.75 324 ALA A CA 1
ATOM 2641 C C . ALA A 1 324 ? 5.580 -13.544 -32.188 1.00 87.75 324 ALA A C 1
ATOM 2643 O O . ALA A 1 324 ? 5.315 -14.427 -31.373 1.00 87.75 324 ALA A O 1
ATOM 2644 N N . THR A 1 325 ? 5.031 -12.331 -32.103 1.00 86.69 325 THR A N 1
ATOM 2645 C CA . THR A 1 325 ? 4.122 -11.971 -31.015 1.00 86.69 325 THR A CA 1
ATOM 2646 C C . THR A 1 325 ? 2.796 -12.723 -31.118 1.00 86.69 325 THR A C 1
ATOM 2648 O O . THR A 1 325 ? 2.295 -13.177 -30.093 1.00 86.69 325 THR A O 1
ATOM 2651 N N . ALA A 1 326 ? 2.241 -12.905 -32.320 1.00 86.12 326 ALA A N 1
ATOM 2652 C CA . ALA A 1 326 ? 1.024 -13.692 -32.520 1.00 86.12 326 ALA A CA 1
ATOM 2653 C C . ALA A 1 326 ? 1.211 -15.156 -32.079 1.00 86.12 326 ALA A C 1
ATOM 2655 O O . ALA A 1 326 ? 0.370 -15.692 -31.357 1.00 86.12 326 ALA A O 1
ATOM 2656 N N . LEU A 1 327 ? 2.348 -15.770 -32.424 1.00 85.44 327 LEU A N 1
ATOM 2657 C CA . LEU A 1 327 ? 2.699 -17.128 -31.992 1.00 85.44 327 LEU A CA 1
ATOM 2658 C C . LEU A 1 327 ? 2.862 -17.221 -30.467 1.00 85.44 327 LEU A C 1
ATOM 2660 O O . LEU A 1 327 ? 2.301 -18.111 -29.827 1.00 85.44 327 LEU A O 1
ATOM 2664 N N . LEU A 1 328 ? 3.589 -16.274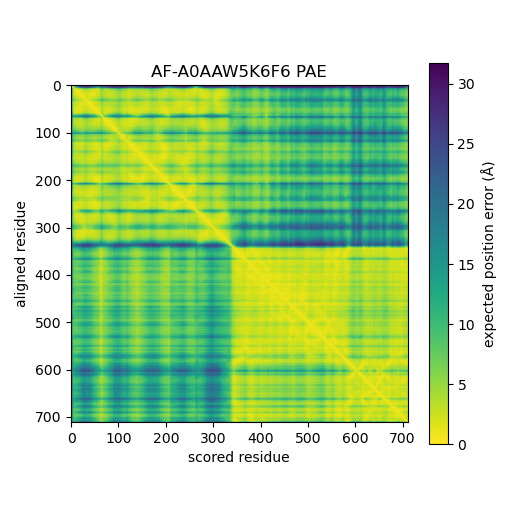 -29.863 1.00 80.38 328 LEU A N 1
ATOM 2665 C CA . LEU A 1 328 ? 3.780 -16.219 -28.410 1.00 80.38 328 LEU A CA 1
ATOM 2666 C C . LEU A 1 328 ? 2.461 -15.996 -27.658 1.00 80.38 328 LEU A C 1
ATOM 2668 O O . LEU A 1 328 ? 2.268 -16.541 -26.568 1.00 80.38 328 LEU A O 1
ATOM 2672 N N . GLU A 1 329 ? 1.545 -15.201 -28.213 1.00 76.62 329 GLU A N 1
ATOM 2673 C CA . GLU A 1 329 ? 0.224 -14.993 -27.626 1.00 76.62 329 GLU A CA 1
ATOM 2674 C C . GLU A 1 329 ? -0.669 -16.224 -27.728 1.00 76.62 329 GLU A C 1
ATOM 2676 O O . GLU A 1 329 ? -1.360 -16.511 -26.751 1.00 76.62 329 GLU A O 1
ATOM 2681 N N . ASP A 1 330 ? -0.637 -16.976 -28.830 1.00 76.56 330 ASP A N 1
ATOM 2682 C CA . ASP A 1 330 ? -1.406 -18.219 -28.957 1.00 76.56 330 ASP A CA 1
ATOM 2683 C C . ASP A 1 330 ? -0.940 -19.275 -27.937 1.00 76.56 330 ASP A C 1
ATOM 2685 O O . ASP A 1 330 ? -1.746 -19.837 -27.187 1.00 76.56 330 ASP A O 1
ATOM 2689 N N . ILE A 1 331 ? 0.381 -19.448 -27.799 1.00 72.62 331 ILE A N 1
ATOM 2690 C CA . ILE A 1 331 ? 0.986 -20.333 -26.789 1.00 72.62 331 ILE A CA 1
ATOM 2691 C C . ILE A 1 331 ? 0.634 -19.859 -25.369 1.00 72.62 331 ILE A C 1
ATOM 2693 O O . ILE A 1 331 ? 0.282 -20.661 -24.499 1.00 72.62 331 ILE A O 1
ATOM 2697 N N . SER A 1 332 ? 0.691 -18.547 -25.109 1.00 67.12 332 SER A N 1
ATOM 2698 C CA . SER A 1 332 ? 0.338 -17.998 -23.797 1.00 67.12 332 SER A CA 1
ATOM 2699 C C . SER A 1 332 ? -1.162 -18.072 -23.498 1.00 67.12 332 SER A C 1
ATOM 2701 O O . SER A 1 332 ? -1.509 -18.166 -22.320 1.00 67.12 332 SER A O 1
ATOM 2703 N N . ARG A 1 333 ? -2.043 -17.974 -24.501 1.00 64.75 333 ARG A N 1
ATOM 2704 C CA . ARG A 1 333 ? -3.502 -18.065 -24.334 1.00 64.75 333 ARG A CA 1
ATOM 2705 C C . ARG A 1 333 ? -3.915 -19.474 -23.939 1.00 64.75 333 ARG A C 1
ATOM 2707 O O . ARG A 1 333 ? -4.663 -19.613 -22.978 1.00 64.75 333 ARG A O 1
ATOM 2714 N N . LYS A 1 334 ? -3.353 -20.497 -24.590 1.00 61.34 334 LYS A N 1
ATOM 2715 C CA . LYS A 1 334 ? -3.601 -21.913 -24.265 1.00 61.34 334 LYS A CA 1
ATOM 2716 C C . LYS A 1 334 ? -3.206 -22.283 -22.827 1.00 61.34 334 LYS A C 1
ATOM 2718 O O . LYS A 1 334 ? -3.819 -23.162 -22.237 1.00 61.34 334 LYS A O 1
ATOM 2723 N N . ASN A 1 335 ? -2.249 -21.561 -22.235 1.00 57.44 335 ASN A N 1
ATOM 2724 C CA . ASN A 1 335 ? -1.725 -21.828 -20.889 1.00 57.44 335 ASN A CA 1
ATOM 2725 C C . ASN A 1 335 ? -2.214 -20.866 -19.786 1.00 57.44 335 ASN A C 1
ATOM 2727 O O . ASN A 1 335 ? -1.854 -21.038 -18.618 1.00 57.44 335 ASN A O 1
ATOM 2731 N N . LYS A 1 336 ? -3.014 -19.838 -20.100 1.00 48.66 336 LYS A N 1
ATOM 2732 C CA . LYS A 1 336 ? -3.518 -18.891 -19.090 1.00 48.66 336 LYS A CA 1
ATOM 2733 C C . LYS A 1 336 ? -4.852 -19.359 -18.519 1.00 48.66 336 LYS A C 1
ATOM 2735 O O . LYS A 1 336 ? -5.898 -19.124 -19.113 1.00 48.66 336 LYS A O 1
ATOM 2740 N N . LYS A 1 337 ? -4.830 -19.902 -17.299 1.00 49.09 337 LYS A N 1
ATOM 2741 C CA . LYS A 1 337 ? -6.027 -19.888 -16.449 1.00 49.09 337 LYS A CA 1
ATOM 2742 C C . LYS A 1 337 ? -6.331 -18.429 -16.074 1.00 49.09 337 LYS A C 1
ATOM 2744 O O . LYS A 1 337 ? -5.415 -17.748 -15.595 1.00 49.09 337 LYS A O 1
ATOM 2749 N N . PRO A 1 338 ? -7.551 -17.910 -16.298 1.00 46.28 338 PRO A N 1
ATOM 2750 C CA . PRO A 1 338 ? -7.936 -16.638 -15.713 1.00 46.28 338 PRO A CA 1
ATOM 2751 C C . PRO A 1 338 ? -7.938 -16.829 -14.195 1.00 46.28 338 PRO A C 1
ATOM 2753 O O . PRO A 1 338 ? -8.697 -17.626 -13.665 1.00 46.28 338 PRO A O 1
ATOM 2756 N N . VAL A 1 339 ? -7.019 -16.160 -13.505 1.00 50.41 339 VAL A N 1
ATOM 2757 C CA . VAL A 1 339 ? -7.113 -15.987 -12.056 1.00 50.41 339 VAL A CA 1
ATOM 2758 C C . VAL A 1 339 ? -7.871 -14.687 -11.882 1.00 50.41 339 VAL A C 1
ATOM 2760 O O . VAL A 1 339 ? -7.281 -13.615 -12.056 1.00 50.41 339 VAL A O 1
ATOM 2763 N N . SER A 1 340 ? -9.176 -14.764 -11.648 1.00 63.06 340 SER A N 1
ATOM 2764 C CA . SER A 1 340 ? -9.948 -13.586 -11.296 1.00 63.06 340 SER A CA 1
ATOM 2765 C C . SER A 1 340 ? -10.128 -13.568 -9.781 1.00 63.06 340 SER A C 1
ATOM 2767 O O . SER A 1 340 ? -10.550 -14.519 -9.130 1.00 63.06 340 SER A O 1
ATOM 2769 N N . ASN A 1 341 ? -9.744 -12.446 -9.177 1.00 70.94 341 ASN A N 1
ATOM 2770 C CA . ASN A 1 341 ? -9.850 -12.258 -7.732 1.00 70.94 341 ASN A CA 1
ATOM 2771 C C . ASN A 1 341 ? -11.313 -12.077 -7.275 1.00 70.94 341 ASN A C 1
ATOM 2773 O O . ASN A 1 341 ? -11.542 -11.781 -6.107 1.00 70.94 341 ASN A O 1
ATOM 2777 N N . THR A 1 342 ? -12.284 -12.229 -8.180 1.00 84.00 342 THR A N 1
ATOM 2778 C CA . THR A 1 342 ? -13.722 -12.141 -7.913 1.00 84.00 342 THR A CA 1
ATOM 2779 C C . THR A 1 342 ? -14.459 -13.454 -8.198 1.00 84.00 342 THR A C 1
ATOM 2781 O O . THR A 1 342 ? -15.667 -13.489 -8.058 1.00 84.00 342 THR A O 1
ATOM 2784 N N . ASP A 1 343 ? -13.760 -14.557 -8.498 1.00 82.12 343 ASP A N 1
ATOM 2785 C CA . ASP A 1 343 ? -14.375 -15.832 -8.939 1.00 82.12 343 ASP A CA 1
ATOM 2786 C C . ASP A 1 343 ? -15.266 -16.537 -7.894 1.00 82.12 343 ASP A C 1
ATOM 2788 O O . ASP A 1 343 ? -15.910 -17.540 -8.193 1.00 82.12 343 ASP A O 1
ATOM 2792 N N . ARG A 1 344 ? -15.252 -16.084 -6.635 1.00 93.38 344 ARG A N 1
ATOM 2793 C CA . ARG A 1 344 ? -16.001 -16.720 -5.540 1.00 93.38 344 ARG A CA 1
ATOM 2794 C C . ARG A 1 344 ? -16.640 -15.697 -4.614 1.00 93.38 344 ARG A C 1
ATOM 2796 O O . ARG A 1 344 ? -17.852 -15.530 -4.588 1.00 93.38 344 ARG A O 1
ATOM 2803 N N . ALA A 1 345 ? -15.817 -15.061 -3.793 1.00 96.44 345 ALA A N 1
ATOM 2804 C CA . ALA A 1 345 ? -16.214 -14.089 -2.788 1.00 96.44 345 ALA A CA 1
ATOM 2805 C C . ALA A 1 345 ? -15.031 -13.161 -2.531 1.00 96.44 345 ALA A C 1
ATOM 2807 O O . ALA A 1 345 ? -13.892 -13.628 -2.528 1.00 96.44 345 ALA A O 1
ATOM 2808 N N . TRP A 1 346 ? -15.284 -11.872 -2.341 1.00 96.69 346 TRP A N 1
ATOM 2809 C CA . TRP A 1 346 ? -14.253 -10.847 -2.191 1.00 96.69 346 TRP A CA 1
ATOM 2810 C C . TRP A 1 346 ? -14.764 -9.671 -1.365 1.00 96.69 346 TRP A C 1
ATOM 2812 O O . TRP A 1 346 ? -15.970 -9.479 -1.189 1.00 96.69 346 TRP A O 1
ATOM 2822 N N . ILE A 1 347 ? -13.828 -8.854 -0.889 1.00 96.81 347 ILE A N 1
ATOM 2823 C CA . ILE A 1 347 ? -14.141 -7.523 -0.375 1.00 96.81 347 ILE A CA 1
ATOM 2824 C C . ILE A 1 347 ? -13.739 -6.461 -1.394 1.00 96.81 347 ILE A C 1
ATOM 2826 O O . ILE A 1 347 ? -12.667 -6.532 -1.996 1.00 96.81 347 ILE A O 1
ATOM 2830 N N . GLU A 1 348 ? -14.596 -5.466 -1.580 1.00 96.38 348 GLU A N 1
ATOM 2831 C CA . GLU A 1 348 ? -14.251 -4.231 -2.282 1.00 96.38 348 GLU A CA 1
ATOM 2832 C C . GLU A 1 348 ? -13.932 -3.150 -1.255 1.00 96.38 348 GLU A C 1
ATOM 2834 O O . GLU A 1 348 ? -14.711 -2.928 -0.328 1.00 96.38 348 GLU A O 1
ATOM 2839 N N . VAL A 1 349 ? -12.802 -2.470 -1.436 1.00 96.38 349 VAL A N 1
ATOM 2840 C CA . VAL A 1 349 ? -12.342 -1.378 -0.574 1.00 96.38 349 VAL A CA 1
ATOM 2841 C C . VAL A 1 349 ? -12.279 -0.100 -1.406 1.00 96.38 349 VAL A C 1
ATOM 2843 O O . VAL A 1 349 ? -11.468 0.023 -2.329 1.00 96.38 349 VAL A O 1
ATOM 2846 N N . ASP A 1 350 ? -13.141 0.863 -1.085 1.00 96.69 350 ASP A N 1
ATOM 2847 C CA . ASP A 1 350 ? -13.192 2.161 -1.755 1.00 96.69 350 ASP A CA 1
ATOM 2848 C C . ASP A 1 350 ? -12.202 3.144 -1.113 1.00 96.69 350 ASP A C 1
ATOM 2850 O O . ASP A 1 350 ? -12.491 3.846 -0.137 1.00 96.69 350 ASP A O 1
ATOM 2854 N N . LEU A 1 351 ? -10.997 3.207 -1.685 1.00 95.25 351 LEU A N 1
ATOM 2855 C CA . LEU A 1 351 ? -9.930 4.082 -1.195 1.00 95.25 351 LEU A CA 1
ATOM 2856 C C . LEU A 1 351 ? -10.261 5.573 -1.369 1.00 95.25 351 LEU A C 1
ATOM 2858 O O . LEU A 1 351 ? -9.677 6.415 -0.684 1.00 95.25 351 LEU A O 1
ATOM 2862 N N . LYS A 1 352 ? -11.212 5.926 -2.247 1.00 95.69 352 LYS A N 1
ATOM 2863 C CA . LYS A 1 352 ? -11.677 7.313 -2.385 1.00 95.69 352 LYS A CA 1
ATOM 2864 C C . LYS A 1 352 ? -12.563 7.695 -1.207 1.00 95.69 352 LYS A C 1
ATOM 2866 O O . LYS A 1 352 ? -12.386 8.788 -0.670 1.00 95.69 352 LYS A O 1
ATOM 2871 N N . ASN A 1 353 ? -13.453 6.801 -0.775 1.00 97.81 353 ASN A N 1
ATOM 2872 C CA . ASN A 1 353 ? -14.246 7.004 0.438 1.00 97.81 353 ASN A CA 1
ATOM 2873 C C . ASN A 1 353 ? -13.347 7.093 1.677 1.00 97.81 353 ASN A C 1
ATOM 2875 O O . ASN A 1 353 ? -13.519 8.006 2.480 1.00 97.81 353 ASN A O 1
ATOM 2879 N N . LEU A 1 354 ? -12.319 6.244 1.785 1.00 98.44 354 LEU A N 1
ATOM 2880 C CA . LEU A 1 354 ? -11.335 6.333 2.870 1.00 98.44 354 LEU A CA 1
ATOM 2881 C C . LEU A 1 354 ? -10.628 7.699 2.897 1.00 98.44 354 LEU A C 1
ATOM 2883 O O . LEU A 1 354 ? -10.536 8.340 3.946 1.00 98.44 354 LEU A O 1
ATOM 2887 N N . ALA A 1 355 ? -10.144 8.165 1.742 1.00 97.38 355 ALA A N 1
ATOM 2888 C CA . ALA A 1 355 ? -9.474 9.458 1.633 1.00 97.38 355 ALA A CA 1
ATOM 2889 C C . ALA A 1 355 ? -10.416 10.635 1.939 1.00 97.38 355 ALA A C 1
ATOM 2891 O O . ALA A 1 355 ? -10.008 11.605 2.584 1.00 97.38 355 ALA A O 1
ATOM 2892 N N . HIS A 1 356 ? -11.680 10.540 1.514 1.00 98.06 356 HIS A N 1
ATOM 2893 C CA . HIS A 1 356 ? -12.735 11.488 1.874 1.00 98.06 356 HIS A CA 1
ATOM 2894 C C . HIS A 1 356 ? -12.940 11.533 3.391 1.00 98.06 356 HIS A C 1
ATOM 2896 O O . HIS A 1 356 ? -12.836 12.611 3.975 1.00 98.06 356 HIS A O 1
ATOM 2902 N N . ASN A 1 357 ? -13.115 10.381 4.043 1.00 98.56 357 ASN A N 1
ATOM 2903 C CA . ASN A 1 357 ? -13.317 10.294 5.491 1.00 98.56 357 ASN A CA 1
ATOM 2904 C C . ASN A 1 357 ? -12.137 10.889 6.258 1.00 98.56 357 ASN A C 1
ATOM 2906 O O . ASN A 1 357 ? -12.333 11.726 7.135 1.00 98.56 357 ASN A O 1
ATOM 2910 N N . ALA A 1 358 ? -10.903 10.526 5.894 1.00 98.25 358 ALA A N 1
ATOM 2911 C CA . ALA A 1 358 ? -9.702 11.074 6.520 1.00 98.25 358 ALA A CA 1
ATOM 2912 C C . ALA A 1 358 ? -9.645 12.609 6.408 1.00 98.25 358 ALA A C 1
ATOM 2914 O O . ALA A 1 358 ? -9.310 13.292 7.379 1.00 98.25 358 ALA A O 1
ATOM 2915 N N . LYS A 1 359 ? -10.025 13.167 5.249 1.00 97.62 359 LYS A N 1
ATOM 2916 C CA . LYS A 1 359 ? -10.092 14.618 5.025 1.00 97.62 359 LYS A CA 1
ATOM 2917 C C . LYS A 1 359 ? -11.196 15.282 5.851 1.00 97.62 359 LYS A C 1
ATOM 2919 O O . LYS A 1 359 ? -10.943 16.328 6.446 1.00 97.62 359 LYS A O 1
ATOM 2924 N N . VAL A 1 360 ? -12.395 14.699 5.893 1.00 98.06 360 VAL A N 1
ATOM 2925 C CA . VAL A 1 360 ? -13.532 15.209 6.680 1.00 98.06 360 VAL A CA 1
ATOM 2926 C C . VAL A 1 360 ? -13.193 15.212 8.169 1.00 98.06 360 VAL A C 1
ATOM 2928 O O . VAL A 1 360 ? -13.329 16.244 8.824 1.00 98.06 360 VAL A O 1
ATOM 2931 N N . LEU A 1 361 ? -12.655 14.101 8.678 1.00 97.69 361 LEU A N 1
ATOM 2932 C CA . LEU A 1 361 ? -12.211 13.969 10.064 1.00 97.69 361 LEU A CA 1
ATOM 2933 C C . LEU A 1 361 ? -11.139 15.006 10.396 1.00 97.69 361 LEU A C 1
ATOM 2935 O O . LEU A 1 361 ? -11.291 15.760 11.353 1.00 97.69 361 LEU A O 1
ATOM 2939 N N . LYS A 1 362 ? -10.092 15.113 9.569 1.00 96.06 362 LYS A N 1
ATOM 2940 C CA . LYS A 1 362 ? -9.014 16.085 9.783 1.00 96.06 362 LYS A CA 1
ATOM 2941 C C . LYS A 1 362 ? -9.510 17.534 9.745 1.00 96.06 362 LYS A C 1
ATOM 2943 O O . LYS A 1 362 ? -9.004 18.349 10.508 1.00 96.06 362 LYS A O 1
ATOM 2948 N N . LYS A 1 363 ? -10.490 17.859 8.893 1.00 95.81 363 LYS A N 1
ATOM 2949 C CA . LYS A 1 363 ? -11.099 19.198 8.818 1.00 95.81 363 LYS A CA 1
ATOM 2950 C C . LYS A 1 363 ? -11.924 19.537 10.066 1.00 95.81 363 LYS A C 1
ATOM 2952 O O . LYS A 1 363 ? -11.977 20.700 10.444 1.00 95.81 363 LYS A O 1
ATOM 2957 N N . ALA A 1 364 ? -12.561 18.546 10.689 1.00 95.94 364 ALA A N 1
ATOM 2958 C CA . ALA A 1 364 ? -13.368 18.731 11.897 1.00 95.94 364 ALA A CA 1
ATOM 2959 C C . ALA A 1 364 ? -12.537 18.764 13.201 1.00 95.94 364 ALA A C 1
ATOM 2961 O O . ALA A 1 364 ? -13.069 19.076 14.271 1.00 95.94 364 ALA A O 1
ATOM 2962 N N . MET A 1 365 ? -11.255 18.393 13.136 1.00 95.38 365 MET A N 1
ATOM 2963 C CA . MET A 1 365 ? -10.331 18.419 14.271 1.00 95.38 365 MET A CA 1
ATOM 2964 C C . MET A 1 365 ? -9.809 19.838 14.545 1.00 95.38 365 MET A C 1
ATOM 2966 O O . MET A 1 365 ? -9.662 20.625 13.608 1.00 95.38 365 MET A O 1
ATOM 2970 N N . PRO A 1 366 ? -9.453 20.164 15.803 1.00 91.81 366 PRO A N 1
ATOM 2971 C CA . PRO A 1 366 ? -8.741 21.400 16.118 1.00 91.81 366 PRO A CA 1
ATOM 2972 C C . PRO A 1 366 ? -7.444 21.555 15.298 1.00 91.81 366 PRO A C 1
ATOM 2974 O O . PRO A 1 366 ? -6.803 20.546 14.994 1.00 91.81 366 PRO A O 1
ATOM 2977 N N . PRO A 1 367 ? -6.976 22.784 14.991 1.00 88.00 367 PRO A N 1
ATOM 2978 C CA . PRO A 1 367 ? -5.842 23.009 14.082 1.00 88.00 367 PRO A CA 1
ATOM 2979 C C . PRO A 1 367 ? -4.551 22.248 14.434 1.00 88.00 367 PRO A C 1
ATOM 2981 O O . PRO A 1 367 ? -3.839 21.786 13.541 1.00 88.00 367 PRO A O 1
ATOM 2984 N N . LYS A 1 368 ? -4.254 22.093 15.732 1.00 90.88 368 LYS A N 1
ATOM 2985 C CA . LYS A 1 368 ? -3.065 21.377 16.233 1.00 90.88 368 LYS A CA 1
ATOM 2986 C C . LYS A 1 368 ? -3.279 19.865 16.386 1.00 90.88 368 LYS A C 1
ATOM 2988 O O . LYS A 1 368 ? -2.305 19.121 16.443 1.00 90.88 368 LYS A O 1
ATOM 2993 N N . CYS A 1 369 ? -4.530 19.410 16.396 1.00 96.81 369 CYS A N 1
ATOM 2994 C CA . CYS A 1 369 ? -4.887 18.011 16.587 1.00 96.81 369 CYS A CA 1
ATOM 2995 C C . CYS A 1 369 ? -4.628 17.194 15.314 1.00 96.81 369 CYS A C 1
ATOM 2997 O O . CYS A 1 369 ? -4.917 17.628 14.193 1.00 96.81 369 CYS A O 1
ATOM 2999 N N . GLN A 1 370 ? -4.072 15.996 15.461 1.00 97.06 370 GLN A N 1
ATOM 3000 C CA . GLN A 1 370 ? -3.738 15.086 14.374 1.00 97.06 370 GLN A CA 1
ATOM 3001 C C . GLN A 1 370 ? -4.625 13.837 14.374 1.00 97.06 370 GLN A C 1
ATOM 3003 O O . GLN A 1 370 ? -5.022 13.304 15.408 1.00 97.06 370 GLN A O 1
ATOM 3008 N N . LEU A 1 371 ? -4.891 13.332 13.170 1.00 98.25 371 LEU A N 1
ATOM 3009 C CA . LEU A 1 371 ? -5.557 12.054 12.972 1.00 98.25 371 LEU A CA 1
ATOM 3010 C C . LEU A 1 371 ? -4.572 10.925 13.297 1.00 98.25 371 LEU A C 1
ATOM 3012 O O . LEU A 1 371 ? -3.554 10.796 12.615 1.00 98.25 371 LEU A O 1
ATOM 3016 N N . MET A 1 372 ? -4.890 10.102 14.297 1.00 98.75 372 MET A N 1
ATOM 3017 C CA . MET A 1 372 ? -4.220 8.825 14.530 1.00 98.75 372 MET A CA 1
ATOM 3018 C C . MET A 1 372 ? -5.109 7.699 13.996 1.00 98.75 372 MET A C 1
ATOM 3020 O O . MET A 1 372 ? -6.123 7.348 14.602 1.00 98.75 372 MET A O 1
ATOM 3024 N N . ALA A 1 373 ? -4.740 7.141 12.844 1.00 98.69 373 ALA A N 1
ATOM 3025 C CA . ALA A 1 373 ? -5.521 6.109 12.174 1.00 98.69 373 ALA A CA 1
ATOM 3026 C C . ALA A 1 373 ? -5.381 4.757 12.885 1.00 98.69 373 ALA A C 1
ATOM 3028 O O . ALA A 1 373 ? -4.293 4.181 12.943 1.00 98.69 373 ALA A O 1
ATOM 3029 N N . VAL A 1 374 ? -6.483 4.225 13.412 1.00 98.69 374 VAL A N 1
ATOM 3030 C CA . VAL A 1 374 ? -6.481 2.925 14.089 1.00 98.69 374 VAL A CA 1
ATOM 3031 C C . VAL A 1 374 ? -6.672 1.815 13.054 1.00 98.69 374 VAL A C 1
ATOM 3033 O O . VAL A 1 374 ? -7.763 1.630 12.516 1.00 98.69 374 VAL A O 1
ATOM 3036 N N . VAL A 1 375 ? -5.606 1.059 12.793 1.00 98.56 375 VAL A N 1
ATOM 3037 C CA . VAL A 1 375 ? -5.514 0.055 11.713 1.00 98.56 375 VAL A CA 1
ATOM 3038 C C . VAL A 1 375 ? -5.242 -1.369 12.225 1.00 98.56 375 VAL A C 1
ATOM 3040 O O . VAL A 1 375 ? -4.805 -2.239 11.474 1.00 98.56 375 VAL A O 1
ATOM 3043 N N . LYS A 1 376 ? -5.519 -1.620 13.511 1.00 98.12 376 LYS A N 1
ATOM 3044 C CA . LYS A 1 376 ? -5.481 -2.959 14.128 1.00 98.12 376 LYS A CA 1
ATOM 3045 C C . LYS A 1 376 ? -6.464 -3.938 13.469 1.00 98.12 376 LYS A C 1
ATOM 3047 O O . LYS A 1 376 ? -7.444 -3.503 12.863 1.00 98.12 376 LYS A O 1
ATOM 3052 N N . ALA A 1 377 ? -6.228 -5.237 13.652 1.00 97.69 377 ALA A N 1
ATOM 3053 C CA . ALA A 1 377 ? -7.062 -6.329 13.148 1.00 97.69 377 ALA A CA 1
ATOM 3054 C C . ALA A 1 377 ? -7.323 -6.209 11.637 1.00 97.69 377 ALA A C 1
ATOM 3056 O O . ALA A 1 377 ? -8.465 -6.125 11.188 1.00 97.69 377 ALA A O 1
ATOM 3057 N N . GLU A 1 378 ? -6.239 -6.131 10.856 1.00 96.62 378 GLU A N 1
ATOM 3058 C CA . GLU A 1 378 ? -6.307 -5.912 9.406 1.00 96.62 378 GLU A CA 1
ATOM 3059 C C . GLU A 1 378 ? -7.117 -4.661 9.043 1.00 96.62 378 GLU A C 1
ATOM 3061 O O . GLU A 1 378 ? -7.987 -4.718 8.183 1.00 96.62 378 GLU A O 1
ATOM 3066 N N . ALA A 1 379 ? -6.862 -3.533 9.716 1.00 97.75 379 ALA A N 1
ATOM 3067 C CA . ALA A 1 379 ? -7.631 -2.302 9.542 1.00 97.75 379 ALA A CA 1
ATOM 3068 C C . ALA A 1 379 ? -9.150 -2.527 9.655 1.00 97.75 379 ALA A C 1
ATOM 3070 O O . ALA A 1 379 ? -9.911 -2.159 8.766 1.00 97.75 379 ALA A O 1
ATOM 3071 N N . TYR A 1 380 ? -9.585 -3.174 10.743 1.00 97.81 380 TYR A N 1
ATOM 3072 C CA . TYR A 1 380 ? -10.985 -3.565 10.948 1.00 97.81 380 TYR A CA 1
ATOM 3073 C C . TYR A 1 380 ? -11.504 -4.408 9.769 1.00 97.81 380 TYR A C 1
ATOM 3075 O O . TYR A 1 380 ? -12.541 -4.104 9.192 1.00 97.81 380 TYR A O 1
ATOM 3083 N N . GLY A 1 381 ? -10.725 -5.399 9.325 1.00 96.12 381 GLY A N 1
ATOM 3084 C CA . GLY A 1 381 ? -11.051 -6.264 8.182 1.00 96.12 381 GLY A CA 1
ATOM 3085 C C . GLY A 1 381 ? -10.904 -5.644 6.786 1.00 96.12 381 GLY A C 1
ATOM 3086 O O . GLY A 1 381 ? -10.975 -6.376 5.800 1.00 96.12 381 GLY A O 1
ATOM 3087 N N . HIS A 1 382 ? -10.632 -4.339 6.676 1.00 97.25 382 HIS A N 1
ATOM 3088 C CA . HIS A 1 382 ? -10.450 -3.636 5.397 1.00 97.25 382 HIS A CA 1
ATOM 3089 C C . HIS A 1 382 ? -9.076 -3.859 4.754 1.00 97.25 382 HIS A C 1
ATOM 3091 O O . HIS A 1 382 ? -8.856 -3.442 3.621 1.00 97.25 382 HIS A O 1
ATOM 3097 N N . ARG A 1 383 ? -8.195 -4.561 5.475 1.00 94.44 383 ARG A N 1
ATOM 3098 C CA . ARG A 1 383 ? -6.836 -4.996 5.131 1.00 94.44 383 ARG A CA 1
ATOM 3099 C C . ARG A 1 383 ? -5.799 -3.910 5.345 1.00 94.44 383 ARG A C 1
ATOM 3101 O O . ARG A 1 383 ? -5.862 -2.802 4.816 1.00 94.44 383 ARG A O 1
ATOM 3108 N N . ALA A 1 384 ? -4.827 -4.231 6.198 1.00 95.56 384 ALA A N 1
ATOM 3109 C CA . ALA A 1 384 ? -3.932 -3.218 6.743 1.00 95.56 384 ALA A CA 1
ATOM 3110 C C . ALA A 1 384 ? -3.006 -2.618 5.678 1.00 95.56 384 ALA A C 1
ATOM 3112 O O . ALA A 1 384 ? -2.660 -1.442 5.782 1.00 95.56 384 ALA A O 1
ATOM 3113 N N . PHE A 1 385 ? -2.610 -3.390 4.661 1.00 95.00 385 PHE A N 1
ATOM 3114 C CA . PHE A 1 385 ? -1.729 -2.913 3.594 1.00 95.00 385 PHE A CA 1
ATOM 3115 C C . PHE A 1 385 ? -2.394 -1.806 2.768 1.00 95.00 385 PHE A C 1
ATOM 3117 O O . PHE A 1 385 ? -1.876 -0.692 2.691 1.00 95.00 385 PHE A O 1
ATOM 3124 N N . GLU A 1 386 ? -3.562 -2.086 2.199 1.00 93.75 386 GLU A N 1
ATOM 3125 C CA . GLU A 1 386 ? -4.296 -1.182 1.317 1.00 93.75 386 GLU A CA 1
ATOM 3126 C C . GLU A 1 386 ? -4.679 0.109 2.064 1.00 93.75 386 GLU A C 1
ATOM 3128 O O . GLU A 1 386 ? -4.416 1.217 1.591 1.00 93.75 386 GLU A O 1
ATOM 3133 N N . ILE A 1 387 ? -5.195 -0.024 3.292 1.00 97.44 387 ILE A N 1
ATOM 3134 C CA . ILE A 1 387 ? -5.613 1.115 4.117 1.00 97.44 387 ILE A CA 1
ATOM 3135 C C . ILE A 1 387 ? -4.424 1.969 4.566 1.00 97.44 387 ILE A C 1
ATOM 3137 O O . ILE A 1 387 ? -4.419 3.180 4.344 1.00 97.44 387 ILE A O 1
ATOM 3141 N N . SER A 1 388 ? -3.403 1.378 5.196 1.00 97.44 388 SER A N 1
ATOM 3142 C CA . SER A 1 388 ? -2.306 2.168 5.781 1.00 97.44 388 SER A CA 1
ATOM 3143 C C . SER A 1 388 ? -1.492 2.910 4.722 1.00 97.44 388 SER A C 1
ATOM 3145 O O . SER A 1 388 ? -1.138 4.073 4.922 1.00 97.44 388 SER A O 1
ATOM 3147 N N . THR A 1 389 ? -1.248 2.279 3.571 1.00 94.50 389 THR A N 1
ATOM 3148 C CA . THR A 1 389 ? -0.479 2.892 2.481 1.00 94.50 389 THR A CA 1
ATOM 3149 C C . THR A 1 389 ? -1.265 4.005 1.790 1.00 94.50 389 THR A C 1
ATOM 3151 O O . THR A 1 389 ? -0.689 5.047 1.477 1.00 94.50 389 THR A O 1
ATOM 3154 N N . CYS A 1 390 ? -2.584 3.851 1.624 1.00 94.75 390 CYS A N 1
ATOM 3155 C CA . CYS A 1 390 ? -3.455 4.926 1.150 1.00 94.75 390 CYS A CA 1
ATOM 3156 C C . CYS A 1 390 ? -3.424 6.134 2.101 1.00 94.75 390 CYS A C 1
ATOM 3158 O O . CYS A 1 390 ? -3.189 7.262 1.663 1.00 94.75 390 CYS A O 1
ATOM 3160 N N . LEU A 1 391 ? -3.592 5.895 3.405 1.00 96.69 391 LEU A N 1
ATOM 3161 C CA . LEU A 1 391 ? -3.601 6.944 4.426 1.00 96.69 391 LEU A CA 1
ATOM 3162 C C . LEU A 1 391 ? -2.264 7.692 4.506 1.00 96.69 391 LEU A C 1
ATOM 3164 O O . LEU A 1 391 ? -2.249 8.920 4.596 1.00 96.69 391 LEU A O 1
ATOM 3168 N N . GLU A 1 392 ? -1.135 6.986 4.423 1.00 94.38 392 GLU A N 1
ATOM 3169 C CA . GLU A 1 392 ? 0.173 7.644 4.419 1.00 94.38 392 GLU A CA 1
ATOM 3170 C C . GLU A 1 392 ? 0.375 8.508 3.166 1.00 94.38 392 GLU A C 1
ATOM 3172 O O . GLU A 1 392 ? 0.844 9.644 3.276 1.00 94.38 392 GLU A O 1
ATOM 3177 N N . LYS A 1 393 ? -0.038 8.022 1.986 1.00 89.88 393 LYS A N 1
ATOM 3178 C CA . LYS A 1 393 ? 0.041 8.784 0.726 1.00 89.88 393 LYS A CA 1
ATOM 3179 C C . LYS A 1 393 ? -0.739 10.098 0.784 1.00 89.88 393 LYS A C 1
ATOM 3181 O O . LYS A 1 393 ? -0.294 11.086 0.207 1.00 89.88 393 LYS A O 1
ATOM 3186 N N . ILE A 1 394 ? -1.870 10.132 1.492 1.00 92.00 394 ILE A N 1
ATOM 3187 C CA . ILE A 1 394 ? -2.670 11.356 1.678 1.00 92.00 394 ILE A CA 1
ATOM 3188 C C . ILE A 1 394 ? -2.226 12.199 2.888 1.00 92.00 394 ILE A C 1
ATOM 3190 O O . ILE A 1 394 ? -2.868 13.197 3.211 1.00 92.00 394 ILE A O 1
ATOM 3194 N N . GLY A 1 395 ? -1.120 11.830 3.544 1.00 92.69 395 GLY A N 1
ATOM 3195 C CA . GLY A 1 395 ? -0.464 12.641 4.568 1.00 92.69 395 GLY A CA 1
ATOM 3196 C C . GLY A 1 395 ? -0.825 12.312 6.017 1.00 92.69 395 GLY A C 1
ATOM 3197 O O . GLY A 1 395 ? -0.487 13.101 6.901 1.00 92.69 395 GLY A O 1
ATOM 3198 N N . VAL A 1 396 ? -1.473 11.177 6.298 1.00 96.19 396 VAL A N 1
ATOM 3199 C CA . VAL A 1 396 ? -1.651 10.695 7.679 1.00 96.19 396 VAL A CA 1
ATOM 3200 C C . VAL A 1 396 ? -0.302 10.238 8.233 1.00 96.19 396 VAL A C 1
ATOM 3202 O O . VAL A 1 396 ? 0.390 9.427 7.621 1.00 96.19 396 VAL A O 1
ATOM 3205 N N . LYS A 1 397 ? 0.082 10.774 9.397 1.00 96.50 397 LYS A N 1
ATOM 3206 C CA . LYS A 1 397 ? 1.414 10.570 9.997 1.00 96.50 397 LYS A CA 1
ATOM 3207 C C . LYS A 1 397 ? 1.407 9.789 11.308 1.00 96.50 397 LYS A C 1
ATOM 3209 O O . LYS A 1 397 ? 2.485 9.533 11.832 1.00 96.50 397 LYS A O 1
ATOM 3214 N N . ALA A 1 398 ? 0.241 9.421 11.828 1.00 98.44 398 ALA A N 1
ATOM 3215 C CA . ALA A 1 398 ? 0.112 8.666 13.066 1.00 98.44 398 ALA A CA 1
ATOM 3216 C C . ALA A 1 398 ? -0.838 7.483 12.864 1.00 98.44 398 ALA A C 1
ATOM 3218 O O . ALA A 1 398 ? -1.939 7.635 12.332 1.00 98.44 398 ALA A O 1
ATOM 3219 N N . PHE A 1 399 ? -0.405 6.310 13.308 1.00 98.81 399 PHE A N 1
ATOM 3220 C CA . PHE A 1 399 ? -1.122 5.049 13.204 1.00 98.81 399 PHE A CA 1
ATOM 3221 C C . PHE A 1 399 ? -1.160 4.362 14.565 1.00 98.81 399 PHE A C 1
ATOM 3223 O O . PHE A 1 399 ? -0.240 4.503 15.371 1.00 98.81 399 PHE A O 1
ATOM 3230 N N . ALA A 1 400 ? -2.209 3.585 14.808 1.00 98.81 400 ALA A N 1
ATOM 3231 C CA . ALA A 1 400 ? -2.329 2.761 15.999 1.00 98.81 400 ALA A CA 1
ATOM 3232 C C . ALA A 1 400 ? -2.679 1.315 15.639 1.00 98.81 400 ALA A C 1
ATOM 3234 O O . ALA A 1 400 ? -3.582 1.056 14.839 1.00 98.81 400 ALA A O 1
ATOM 3235 N N . VAL A 1 401 ? -1.978 0.382 16.273 1.00 98.88 401 VAL A N 1
ATOM 3236 C CA . VAL A 1 401 ? -2.122 -1.071 16.115 1.00 98.88 401 VAL A CA 1
ATOM 3237 C C . VAL A 1 401 ? -2.346 -1.727 17.475 1.00 98.88 401 VAL A C 1
ATOM 3239 O O . VAL A 1 401 ? -2.084 -1.119 18.510 1.00 98.88 401 VAL A O 1
ATOM 3242 N N . ALA A 1 402 ? -2.851 -2.956 17.508 1.00 98.69 402 ALA A N 1
ATOM 3243 C CA . ALA A 1 402 ? -3.021 -3.699 18.751 1.00 98.69 402 ALA A CA 1
ATOM 3244 C C . ALA A 1 402 ? -1.707 -4.334 19.216 1.00 98.69 402 ALA A C 1
ATOM 3246 O O . ALA A 1 402 ? -1.425 -4.310 20.413 1.00 98.69 402 ALA A O 1
ATOM 3247 N N . THR A 1 403 ? -0.907 -4.873 18.290 1.00 98.88 403 THR A N 1
ATOM 3248 C CA . THR A 1 403 ? 0.281 -5.677 18.619 1.00 98.88 403 THR A CA 1
ATOM 3249 C C . THR A 1 403 ? 1.551 -5.182 17.932 1.00 98.88 403 THR A C 1
ATOM 3251 O O . THR A 1 403 ? 1.514 -4.487 16.914 1.00 98.88 403 THR A O 1
ATOM 3254 N N . ILE A 1 404 ? 2.705 -5.582 18.472 1.00 98.81 404 ILE A N 1
ATOM 3255 C CA . ILE A 1 404 ? 4.007 -5.342 17.840 1.00 98.81 404 ILE A CA 1
ATOM 3256 C C . ILE A 1 404 ? 4.088 -5.955 16.435 1.00 98.81 404 ILE A C 1
ATOM 3258 O O . ILE A 1 404 ? 4.630 -5.317 15.538 1.00 98.81 404 ILE A O 1
ATOM 3262 N N . ASP A 1 405 ? 3.515 -7.137 16.194 1.00 98.69 405 ASP A N 1
ATOM 3263 C CA . ASP A 1 405 ? 3.595 -7.799 14.886 1.00 98.69 405 ASP A CA 1
ATOM 3264 C C . ASP A 1 405 ? 2.806 -7.055 13.807 1.00 98.69 405 ASP A C 1
ATOM 3266 O O . ASP A 1 405 ? 3.245 -6.980 12.658 1.00 98.69 405 ASP A O 1
ATOM 3270 N N . GLU A 1 406 ? 1.681 -6.439 14.173 1.00 98.62 406 GLU A N 1
ATOM 3271 C CA . GLU A 1 406 ? 0.986 -5.488 13.305 1.00 98.62 406 GLU A CA 1
ATOM 3272 C C . GLU A 1 406 ? 1.865 -4.264 13.016 1.00 98.62 406 GLU A C 1
ATOM 3274 O O . GLU A 1 406 ? 2.011 -3.875 11.858 1.00 98.62 406 GLU A O 1
ATOM 3279 N N . GLY A 1 407 ? 2.521 -3.694 14.033 1.00 98.56 407 GLY A N 1
ATOM 3280 C CA . GLY A 1 407 ? 3.428 -2.554 13.859 1.00 98.56 407 GLY A CA 1
ATOM 3281 C C . GLY A 1 407 ? 4.620 -2.864 12.946 1.00 98.56 407 GLY A C 1
ATOM 3282 O O . GLY A 1 407 ? 4.921 -2.106 12.021 1.00 98.56 407 GLY A O 1
ATOM 3283 N N . ILE A 1 408 ? 5.252 -4.025 13.134 1.00 98.12 408 ILE A N 1
ATOM 3284 C CA . ILE A 1 408 ? 6.319 -4.534 12.263 1.00 98.12 408 ILE A CA 1
ATOM 3285 C C . ILE A 1 408 ? 5.794 -4.738 10.842 1.00 98.12 408 ILE A C 1
ATOM 3287 O O . ILE A 1 408 ? 6.486 -4.413 9.875 1.00 98.12 408 ILE A O 1
ATOM 3291 N N . ARG A 1 409 ? 4.576 -5.266 10.693 1.00 96.62 409 ARG A N 1
ATOM 3292 C CA . ARG A 1 409 ? 3.945 -5.474 9.388 1.00 96.62 409 ARG A CA 1
ATOM 3293 C C . ARG A 1 409 ? 3.724 -4.146 8.659 1.00 96.62 409 ARG A C 1
ATOM 3295 O O . ARG A 1 409 ? 4.131 -4.045 7.506 1.00 96.62 409 ARG A O 1
ATOM 3302 N N . LEU A 1 410 ? 3.236 -3.101 9.334 1.00 97.38 410 LEU A N 1
ATOM 3303 C CA . LEU A 1 410 ? 3.161 -1.750 8.759 1.00 97.38 410 LEU A CA 1
ATOM 3304 C C . LEU A 1 410 ? 4.534 -1.205 8.342 1.00 97.38 410 LEU A C 1
ATOM 3306 O O . LEU A 1 410 ? 4.673 -0.652 7.252 1.00 97.38 410 LEU A O 1
ATOM 3310 N N . ARG A 1 411 ? 5.576 -1.388 9.163 1.00 94.69 411 ARG A N 1
ATOM 3311 C CA . ARG A 1 411 ? 6.942 -0.977 8.789 1.00 94.69 411 ARG A CA 1
ATOM 3312 C C . ARG A 1 411 ? 7.435 -1.709 7.545 1.00 94.69 411 ARG A C 1
ATOM 3314 O O . ARG A 1 411 ? 8.005 -1.085 6.654 1.00 94.69 411 ARG A O 1
ATOM 3321 N N . LYS A 1 412 ? 7.161 -3.013 7.436 1.00 90.19 412 LYS A N 1
ATOM 3322 C CA . LYS A 1 412 ? 7.468 -3.816 6.238 1.00 90.19 412 LYS A CA 1
ATOM 3323 C C . LYS A 1 412 ? 6.683 -3.362 5.006 1.00 90.19 412 LYS A C 1
ATOM 3325 O O . LYS A 1 412 ? 7.228 -3.434 3.908 1.00 90.19 412 LYS A O 1
ATOM 3330 N N . TYR A 1 413 ? 5.466 -2.852 5.189 1.00 92.06 413 TYR A N 1
ATOM 3331 C CA . TYR A 1 413 ? 4.673 -2.232 4.126 1.00 92.06 413 TYR A CA 1
ATOM 3332 C C . TYR A 1 413 ? 5.218 -0.885 3.655 1.00 92.06 413 TYR A C 1
ATOM 3334 O O . TYR A 1 413 ? 4.768 -0.398 2.625 1.00 92.06 413 TYR A O 1
ATOM 3342 N N . GLY A 1 414 ? 6.192 -0.306 4.361 1.00 90.31 414 GLY A N 1
ATOM 3343 C CA . GLY A 1 414 ? 6.813 0.969 4.013 1.00 90.31 414 GLY A CA 1
ATOM 3344 C C . GLY A 1 414 ? 6.261 2.166 4.786 1.00 90.31 414 GLY A C 1
ATOM 3345 O O . GLY A 1 414 ? 6.670 3.286 4.483 1.00 90.31 414 GLY A O 1
ATOM 3346 N N . ILE A 1 415 ? 5.392 1.946 5.784 1.00 94.00 415 ILE A N 1
ATOM 3347 C CA . ILE A 1 415 ? 4.823 3.014 6.617 1.00 94.00 415 ILE A CA 1
ATOM 3348 C C . ILE A 1 415 ? 5.903 3.618 7.511 1.00 94.00 415 ILE A C 1
ATOM 3350 O O . ILE A 1 415 ? 6.607 2.904 8.226 1.00 94.00 415 ILE A O 1
ATOM 3354 N N . ARG A 1 416 ? 6.006 4.945 7.513 1.00 92.50 416 ARG A N 1
ATOM 3355 C CA . ARG A 1 416 ? 7.015 5.750 8.220 1.00 92.50 416 ARG A CA 1
ATOM 3356 C C . ARG A 1 416 ? 6.442 6.680 9.272 1.00 92.50 416 ARG A C 1
ATOM 3358 O O . ARG A 1 416 ? 7.207 7.180 10.090 1.00 92.50 416 ARG A O 1
ATOM 3365 N N . GLY A 1 417 ? 5.128 6.905 9.260 1.00 94.75 417 GLY A N 1
ATOM 3366 C CA . GLY A 1 417 ? 4.440 7.611 10.340 1.00 94.75 417 GLY A CA 1
ATOM 3367 C C . GLY A 1 417 ? 4.723 7.003 11.720 1.00 94.75 417 GLY A C 1
ATOM 3368 O O . GLY A 1 417 ? 5.205 5.874 11.838 1.00 94.75 417 GLY A O 1
ATOM 3369 N N . GLU A 1 418 ? 4.417 7.742 12.778 1.00 98.00 418 GLU A N 1
ATOM 3370 C CA . GLU A 1 418 ? 4.442 7.221 14.145 1.00 98.00 418 GLU A CA 1
ATOM 3371 C C . GLU A 1 418 ? 3.474 6.031 14.248 1.00 98.00 418 GLU A C 1
ATOM 3373 O O . GLU A 1 418 ? 2.350 6.102 13.751 1.00 98.00 418 GLU A O 1
ATOM 3378 N N . ILE A 1 419 ? 3.909 4.926 14.860 1.00 98.88 419 ILE A N 1
ATOM 3379 C CA . ILE A 1 419 ? 3.073 3.737 15.068 1.00 98.88 419 ILE A CA 1
ATOM 3380 C C . ILE A 1 419 ? 3.018 3.455 16.564 1.00 98.88 419 ILE A C 1
ATOM 3382 O O . ILE A 1 419 ? 4.020 3.044 17.146 1.00 98.88 419 ILE A O 1
ATOM 3386 N N . LEU A 1 420 ? 1.846 3.656 17.161 1.00 98.94 420 LEU A N 1
ATOM 3387 C CA . LEU A 1 420 ? 1.558 3.317 18.550 1.00 98.94 420 LEU A CA 1
ATOM 3388 C C . LEU A 1 420 ? 1.005 1.894 18.656 1.00 98.94 420 LEU A C 1
ATOM 3390 O O . LEU A 1 420 ? -0.034 1.576 18.075 1.00 98.94 420 LEU A O 1
ATOM 3394 N N . ILE A 1 421 ? 1.659 1.054 19.452 1.00 98.94 421 ILE A N 1
ATOM 3395 C CA . ILE A 1 421 ? 1.127 -0.238 19.886 1.00 98.94 421 ILE A CA 1
ATOM 3396 C C . ILE A 1 421 ? 0.248 0.012 21.110 1.00 98.94 421 ILE A C 1
ATOM 3398 O O . ILE A 1 421 ? 0.734 0.457 22.149 1.00 98.94 421 ILE A O 1
ATOM 3402 N N . LEU A 1 422 ? -1.052 -0.252 20.986 1.00 98.81 422 LEU A N 1
ATOM 3403 C CA . LEU A 1 422 ? -2.051 -0.027 22.037 1.00 98.81 422 LEU A CA 1
ATOM 3404 C C . LEU A 1 422 ? -2.031 -1.111 23.127 1.00 98.81 422 LEU A C 1
ATOM 3406 O O . LEU A 1 422 ? -2.521 -0.874 24.231 1.00 98.81 422 LEU A O 1
ATOM 3410 N N . GLY A 1 423 ? -1.536 -2.305 22.795 1.00 98.44 423 GLY A N 1
ATOM 3411 C CA . GLY A 1 423 ? -1.466 -3.455 23.689 1.00 98.44 423 GLY A CA 1
ATOM 3412 C C . GLY A 1 423 ? -0.102 -3.653 24.348 1.00 98.44 423 GLY A C 1
ATOM 3413 O O . GLY A 1 423 ? 0.828 -2.861 24.191 1.00 98.44 423 GLY A O 1
ATOM 3414 N N . TYR A 1 424 ? 0.002 -4.755 25.086 1.00 98.62 424 TYR A N 1
ATOM 3415 C CA . TYR A 1 424 ? 1.245 -5.242 25.677 1.00 98.62 424 TYR A CA 1
ATOM 3416 C C . TYR A 1 424 ? 2.224 -5.743 24.606 1.00 98.62 424 TYR A C 1
ATOM 3418 O O . TYR A 1 424 ? 1.824 -6.416 23.655 1.00 98.62 424 TYR A O 1
ATOM 3426 N N . THR A 1 425 ? 3.515 -5.488 24.822 1.00 98.75 425 THR A N 1
ATOM 3427 C CA . THR A 1 425 ? 4.610 -6.143 24.099 1.00 98.75 425 THR A CA 1
ATOM 3428 C C . THR A 1 425 ? 5.527 -6.830 25.097 1.00 98.75 425 THR A C 1
ATOM 3430 O O . THR A 1 425 ? 5.958 -6.215 26.073 1.00 98.75 425 THR A O 1
ATOM 3433 N N . ALA A 1 426 ? 5.872 -8.086 24.831 1.00 98.56 426 ALA A N 1
ATOM 3434 C CA . ALA A 1 426 ? 6.811 -8.830 25.655 1.00 98.56 426 ALA A CA 1
ATOM 3435 C C . ALA A 1 426 ? 8.175 -8.129 25.764 1.00 98.56 426 ALA A C 1
ATOM 3437 O O . ALA A 1 426 ? 8.737 -7.699 24.756 1.00 98.56 426 ALA A O 1
ATOM 3438 N N . ILE A 1 427 ? 8.725 -8.039 26.980 1.00 98.38 427 ILE A N 1
ATOM 3439 C CA . ILE A 1 427 ? 9.925 -7.231 27.261 1.00 98.38 427 ILE A CA 1
ATOM 3440 C C . ILE A 1 427 ? 11.155 -7.675 26.456 1.00 98.38 427 ILE A C 1
ATOM 3442 O O . ILE A 1 427 ? 11.913 -6.829 25.995 1.00 98.38 427 ILE A O 1
ATOM 3446 N N . TRP A 1 428 ? 11.315 -8.973 26.174 1.00 98.12 428 TRP A N 1
ATOM 3447 C CA . TRP A 1 428 ? 12.436 -9.488 25.371 1.00 98.12 428 TRP A CA 1
ATOM 3448 C C . TRP A 1 428 ? 12.398 -9.032 23.902 1.00 98.12 428 TRP A C 1
ATOM 3450 O O . TRP A 1 428 ? 13.400 -9.128 23.197 1.00 98.12 428 TRP A O 1
ATOM 3460 N N . ARG A 1 429 ? 11.267 -8.487 23.430 1.00 98.56 429 ARG A N 1
ATOM 3461 C CA . ARG A 1 429 ? 11.129 -7.878 22.096 1.00 98.56 429 ARG A CA 1
ATOM 3462 C C . ARG A 1 429 ? 11.493 -6.386 22.075 1.00 98.56 429 ARG A C 1
ATOM 3464 O O . ARG A 1 429 ? 11.296 -5.718 21.062 1.00 98.56 429 ARG A O 1
ATOM 3471 N N . ALA A 1 430 ? 12.064 -5.843 23.154 1.00 98.44 430 ALA A N 1
ATOM 3472 C CA . ALA A 1 430 ? 12.509 -4.448 23.250 1.00 98.44 430 ALA A CA 1
ATOM 3473 C C . ALA A 1 430 ? 13.410 -4.005 22.081 1.00 98.44 430 ALA A C 1
ATOM 3475 O O . ALA A 1 430 ? 13.245 -2.912 21.536 1.00 98.44 430 ALA A O 1
ATOM 3476 N N . ALA A 1 431 ? 14.326 -4.872 21.640 1.00 98.31 431 ALA A N 1
ATOM 3477 C CA . ALA A 1 431 ? 15.192 -4.591 20.497 1.00 98.31 431 ALA A CA 1
ATOM 3478 C C . ALA A 1 431 ? 14.402 -4.386 19.190 1.00 98.31 431 ALA A C 1
ATOM 3480 O O . ALA A 1 431 ? 14.784 -3.553 18.367 1.00 98.31 431 ALA A O 1
ATOM 3481 N N . GLU A 1 432 ? 13.285 -5.095 19.002 1.00 98.50 432 GLU A N 1
ATOM 3482 C CA . GLU A 1 432 ? 12.411 -4.917 17.839 1.00 98.50 432 GLU A CA 1
ATOM 3483 C C . GLU A 1 432 ? 11.667 -3.581 17.890 1.00 98.50 432 GLU A C 1
ATOM 3485 O O . GLU A 1 432 ? 11.580 -2.918 16.857 1.00 98.50 432 GLU A O 1
ATOM 3490 N N . LEU A 1 433 ? 11.207 -3.140 19.070 1.00 98.62 433 LEU A N 1
ATOM 3491 C CA . LEU A 1 433 ? 10.584 -1.819 19.238 1.00 98.62 433 LEU A CA 1
ATOM 3492 C C . LEU A 1 433 ? 11.514 -0.705 18.740 1.00 98.62 433 LEU A C 1
ATOM 3494 O O . LEU A 1 433 ? 11.095 0.138 17.948 1.00 98.62 433 LEU A O 1
ATOM 3498 N N . LYS A 1 434 ? 12.797 -0.747 19.124 1.00 97.94 434 LYS A N 1
ATOM 3499 C CA . LYS A 1 434 ? 13.806 0.211 18.644 1.00 97.94 434 LYS A CA 1
ATOM 3500 C C . LYS A 1 434 ? 14.128 0.026 17.163 1.00 97.94 434 LYS A C 1
ATOM 3502 O O . LYS A 1 434 ? 14.137 1.001 16.418 1.00 97.94 434 LYS A O 1
ATOM 3507 N N . LYS A 1 435 ? 14.385 -1.211 16.721 1.00 97.12 435 LYS A N 1
ATOM 3508 C CA . LYS A 1 435 ? 14.737 -1.528 15.324 1.00 97.12 435 LYS A CA 1
ATOM 3509 C C . LYS A 1 435 ? 13.688 -1.019 14.337 1.00 97.12 435 LYS A C 1
ATOM 3511 O O . LYS A 1 435 ? 14.040 -0.553 13.258 1.00 97.12 435 LYS A O 1
ATOM 3516 N N . TYR A 1 436 ? 12.416 -1.138 14.700 1.00 97.38 436 TYR A N 1
ATOM 3517 C CA . TYR A 1 436 ? 11.287 -0.746 13.866 1.00 97.38 436 TYR A CA 1
ATOM 3518 C C . TYR A 1 436 ? 10.704 0.627 14.237 1.00 97.38 436 TYR A C 1
ATOM 3520 O O . TYR A 1 436 ? 9.676 0.992 13.675 1.00 97.38 436 TYR A O 1
ATOM 3528 N N . ASP A 1 437 ? 11.338 1.392 15.134 1.00 97.94 437 ASP A N 1
ATOM 3529 C CA . ASP A 1 437 ? 10.859 2.693 15.637 1.00 97.94 437 ASP A CA 1
ATOM 3530 C C . ASP A 1 437 ? 9.353 2.675 15.968 1.00 97.94 437 ASP A C 1
ATOM 3532 O O . ASP A 1 437 ? 8.550 3.422 15.398 1.00 97.94 437 ASP A O 1
ATOM 3536 N N . LEU A 1 438 ? 8.955 1.728 16.820 1.00 98.75 438 LEU A N 1
ATOM 3537 C CA . LEU A 1 438 ? 7.581 1.545 17.285 1.00 98.75 438 LEU A CA 1
ATOM 3538 C C . LEU A 1 438 ? 7.412 2.181 18.664 1.00 98.75 438 LEU A C 1
ATOM 3540 O O . LEU A 1 438 ? 8.265 2.032 19.539 1.00 98.75 438 LEU A O 1
ATOM 3544 N N . ILE A 1 439 ? 6.289 2.869 18.858 1.00 98.88 439 ILE A N 1
ATOM 3545 C CA . ILE A 1 439 ? 5.933 3.499 20.126 1.00 98.88 439 ILE A CA 1
ATOM 3546 C C . ILE A 1 439 ? 5.155 2.483 20.961 1.00 98.88 439 ILE A C 1
ATOM 3548 O O . ILE A 1 439 ? 4.112 1.989 20.530 1.00 98.88 439 ILE A O 1
ATOM 3552 N N . GLN A 1 440 ? 5.643 2.172 22.159 1.00 98.88 440 GLN A N 1
ATOM 3553 C CA . GLN A 1 440 ? 5.013 1.198 23.050 1.00 98.88 440 GLN A CA 1
ATOM 3554 C C . GLN A 1 440 ? 4.056 1.871 24.043 1.00 98.88 440 GLN A C 1
ATOM 3556 O O . GLN A 1 440 ? 4.399 2.875 24.661 1.00 98.88 440 GLN A O 1
ATOM 3561 N N . THR A 1 441 ? 2.872 1.296 24.260 1.00 98.88 441 THR A N 1
ATOM 3562 C CA . THR A 1 441 ? 2.032 1.671 25.407 1.00 98.88 441 THR A CA 1
ATOM 3563 C C . THR A 1 441 ? 2.642 1.146 26.709 1.00 98.88 441 THR A C 1
ATOM 3565 O O . THR A 1 441 ? 2.879 -0.055 26.843 1.00 98.88 441 THR A O 1
ATOM 3568 N N . LEU A 1 442 ? 2.835 2.011 27.703 1.00 98.75 442 LEU A N 1
ATOM 3569 C CA . LEU A 1 442 ? 3.158 1.586 29.066 1.00 98.75 442 LEU A CA 1
ATOM 3570 C C . LEU A 1 442 ? 1.856 1.245 29.790 1.00 98.75 442 LEU A C 1
ATOM 3572 O O . LEU A 1 442 ? 1.016 2.119 30.000 1.00 98.75 442 LEU A O 1
ATOM 3576 N N . ILE A 1 443 ? 1.670 -0.041 30.092 1.00 98.38 443 ILE A N 1
ATOM 3577 C CA . ILE A 1 443 ? 0.413 -0.575 30.638 1.00 98.38 443 ILE A CA 1
ATOM 3578 C C . ILE A 1 443 ? 0.357 -0.593 32.170 1.00 98.38 443 ILE A C 1
ATOM 3580 O O . ILE A 1 443 ? -0.730 -0.724 32.720 1.00 98.38 443 ILE A O 1
ATOM 3584 N N . SER A 1 444 ? 1.507 -0.486 32.834 1.00 98.62 444 SER A N 1
ATOM 3585 C CA . SER A 1 444 ? 1.670 -0.391 34.286 1.00 98.62 444 SER A CA 1
ATOM 3586 C C . SER A 1 444 ? 3.070 0.145 34.607 1.00 98.62 444 SER A C 1
ATOM 3588 O O . SER A 1 444 ? 3.946 0.161 33.730 1.00 98.62 444 SER A O 1
ATOM 3590 N N . TYR A 1 445 ? 3.294 0.555 35.856 1.00 98.44 445 TYR A N 1
ATOM 3591 C CA . TYR A 1 445 ? 4.606 0.999 36.325 1.00 98.44 445 TYR A CA 1
ATOM 3592 C C . TYR A 1 445 ? 5.644 -0.134 36.297 1.00 98.44 445 TYR A C 1
ATOM 3594 O O . TYR A 1 445 ? 6.716 0.019 35.707 1.00 98.44 445 TYR A O 1
ATOM 3602 N N . ASP A 1 446 ? 5.289 -1.316 36.809 1.00 98.56 446 ASP A N 1
ATOM 3603 C CA . ASP A 1 446 ? 6.162 -2.498 36.797 1.00 98.56 446 ASP A CA 1
ATOM 3604 C C . ASP A 1 446 ? 6.587 -2.899 35.384 1.00 98.56 446 ASP A C 1
ATOM 3606 O O . ASP A 1 446 ? 7.749 -3.237 35.137 1.00 98.56 446 ASP A O 1
ATOM 3610 N N . TYR A 1 447 ? 5.662 -2.813 34.425 1.00 98.69 447 TYR A N 1
ATOM 3611 C CA . TYR A 1 447 ? 5.976 -3.064 33.026 1.00 98.69 447 TYR A CA 1
ATOM 3612 C C . TYR A 1 447 ? 6.975 -2.039 32.481 1.00 98.69 447 TYR A C 1
ATOM 3614 O O . TYR A 1 447 ? 7.926 -2.417 31.794 1.00 98.69 447 TYR A O 1
ATOM 3622 N N . ALA A 1 448 ? 6.796 -0.754 32.802 1.00 98.62 448 ALA A N 1
ATOM 3623 C CA . ALA A 1 448 ? 7.721 0.296 32.389 1.00 98.62 448 ALA A CA 1
ATOM 3624 C C . ALA A 1 448 ? 9.132 0.060 32.956 1.00 98.62 448 ALA A C 1
ATOM 3626 O O . ALA A 1 448 ? 10.110 0.158 32.211 1.00 98.62 448 ALA A O 1
ATOM 3627 N N . ILE A 1 449 ? 9.249 -0.347 34.227 1.00 98.69 449 ILE A N 1
ATOM 3628 C CA . ILE A 1 449 ? 10.530 -0.733 34.838 1.00 98.69 449 ILE A CA 1
ATOM 3629 C C . ILE A 1 449 ? 11.140 -1.941 34.119 1.00 98.69 449 ILE A C 1
ATOM 3631 O O . ILE A 1 449 ? 12.322 -1.920 33.766 1.00 98.69 449 ILE A O 1
ATOM 3635 N N . ALA A 1 450 ? 10.361 -3.002 33.903 1.00 98.69 450 ALA A N 1
ATOM 3636 C CA . ALA A 1 450 ? 10.844 -4.230 33.274 1.00 98.69 450 ALA A CA 1
ATOM 3637 C C . ALA A 1 450 ? 11.323 -3.994 31.832 1.00 98.69 450 ALA A C 1
ATOM 3639 O O . ALA A 1 450 ? 12.338 -4.559 31.413 1.00 98.69 450 ALA A O 1
ATOM 3640 N N . LEU A 1 451 ? 10.629 -3.124 31.093 1.00 98.44 451 LEU A N 1
ATOM 3641 C CA . LEU A 1 451 ? 11.012 -2.712 29.747 1.00 98.44 451 LEU A CA 1
ATOM 3642 C C . LEU A 1 451 ? 12.266 -1.825 29.764 1.00 98.44 451 LEU A C 1
ATOM 3644 O O . LEU A 1 451 ? 13.179 -2.038 28.970 1.00 98.44 451 LEU A O 1
ATOM 3648 N N . ASN A 1 452 ? 12.361 -0.887 30.710 1.00 98.62 452 ASN A N 1
ATOM 3649 C CA . ASN A 1 452 ? 13.540 -0.040 30.902 1.00 98.62 452 ASN A CA 1
ATOM 3650 C C . ASN A 1 452 ? 14.805 -0.863 31.212 1.00 98.62 452 ASN A C 1
ATOM 3652 O O . ASN A 1 452 ? 15.881 -0.572 30.688 1.00 98.62 452 ASN A O 1
ATOM 3656 N N . LYS A 1 453 ? 14.673 -1.932 32.012 1.00 98.50 453 LYS A N 1
ATOM 3657 C CA . LYS A 1 453 ? 15.768 -2.859 32.356 1.00 98.50 453 LYS A CA 1
ATOM 3658 C C . LYS A 1 453 ? 16.357 -3.601 31.150 1.00 98.50 453 LYS A C 1
ATOM 3660 O O . LYS A 1 453 ? 17.456 -4.128 31.263 1.00 98.50 453 LYS A O 1
ATOM 3665 N N . GLN A 1 454 ? 15.683 -3.609 29.996 1.00 98.38 454 GLN A N 1
ATOM 3666 C CA . GLN A 1 454 ? 16.231 -4.195 28.766 1.00 98.38 454 GLN A CA 1
ATOM 3667 C C . GLN A 1 454 ? 17.392 -3.375 28.176 1.00 98.38 454 GLN A C 1
ATOM 3669 O O . GLN A 1 454 ? 18.052 -3.837 27.251 1.00 98.38 454 GLN A O 1
ATOM 3674 N N . GLY A 1 455 ? 17.640 -2.150 28.662 1.00 97.69 455 GLY A N 1
ATOM 3675 C CA . GLY A 1 455 ? 18.764 -1.317 28.214 1.00 97.69 455 GLY A CA 1
ATOM 3676 C C . GLY A 1 455 ? 18.594 -0.714 26.814 1.00 97.69 455 GLY A C 1
ATOM 3677 O O . GLY A 1 455 ? 19.526 -0.128 26.258 1.00 97.69 455 GLY A O 1
ATOM 3678 N N . VAL A 1 456 ? 17.405 -0.840 26.219 1.00 97.69 456 VAL A N 1
ATOM 3679 C CA . VAL A 1 456 ? 17.098 -0.373 24.864 1.00 97.69 456 VAL A CA 1
ATOM 3680 C C . VAL A 1 456 ? 16.277 0.910 24.938 1.00 97.69 456 VAL A C 1
ATOM 3682 O O . VAL A 1 456 ? 15.206 0.918 25.529 1.00 97.69 456 VAL A O 1
ATOM 3685 N N . SER A 1 457 ? 16.751 1.981 24.294 1.00 97.94 457 SER A N 1
ATOM 3686 C CA . SER A 1 457 ? 15.983 3.228 24.173 1.00 97.94 457 SER A CA 1
ATOM 3687 C C . SER A 1 457 ? 14.700 3.008 23.361 1.00 97.94 457 SER A C 1
ATOM 3689 O O . SER A 1 457 ? 14.773 2.608 22.195 1.00 97.94 457 SER A O 1
ATOM 3691 N N . ILE A 1 458 ? 13.546 3.251 23.987 1.00 98.12 458 ILE A N 1
ATOM 3692 C CA . ILE A 1 458 ? 12.206 3.011 23.440 1.00 98.12 458 ILE A CA 1
ATOM 3693 C C . ILE A 1 458 ? 11.353 4.272 23.601 1.00 98.12 458 ILE A C 1
ATOM 3695 O O . ILE A 1 458 ? 11.266 4.849 24.686 1.00 98.12 458 ILE A O 1
ATOM 3699 N N . LYS A 1 459 ? 10.672 4.675 22.523 1.00 98.62 459 LYS A N 1
ATOM 3700 C CA . LYS A 1 459 ? 9.600 5.676 22.585 1.00 98.62 459 LYS A CA 1
ATOM 3701 C C . LYS A 1 459 ? 8.348 5.030 23.158 1.00 98.62 459 LYS A C 1
ATOM 3703 O O . LYS A 1 459 ? 7.970 3.935 22.740 1.00 98.62 459 LYS A O 1
ATOM 3708 N N . ALA A 1 460 ? 7.676 5.714 24.071 1.00 98.75 460 ALA A N 1
ATOM 3709 C CA . ALA A 1 460 ? 6.498 5.168 24.718 1.00 98.75 460 ALA A CA 1
ATOM 3710 C C . ALA A 1 460 ? 5.391 6.204 24.898 1.00 98.75 460 ALA A C 1
ATOM 3712 O O . ALA A 1 460 ? 5.664 7.396 25.042 1.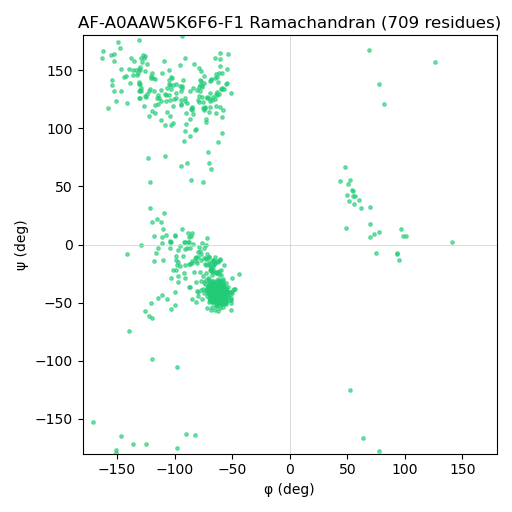00 98.75 460 ALA A O 1
ATOM 3713 N N . HIS A 1 461 ? 4.142 5.741 24.899 1.00 98.88 461 HIS A N 1
ATOM 3714 C CA . HIS A 1 461 ? 3.012 6.515 25.400 1.00 98.88 461 HIS A CA 1
ATOM 3715 C C . HIS A 1 461 ? 2.553 5.913 26.724 1.00 98.88 461 HIS A C 1
ATOM 3717 O O . HIS A 1 461 ? 2.321 4.705 26.817 1.00 98.88 461 HIS A O 1
ATOM 3723 N N . LEU A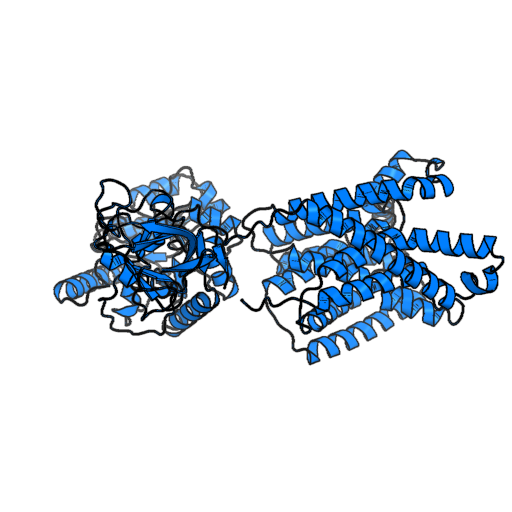 1 462 ? 2.405 6.751 27.743 1.00 98.69 462 LEU A N 1
ATOM 3724 C CA . LEU A 1 462 ? 1.892 6.330 29.035 1.00 98.69 462 LEU A CA 1
ATOM 3725 C C . LEU A 1 462 ? 0.368 6.231 28.974 1.00 98.69 462 LEU A C 1
ATOM 3727 O O . LEU A 1 462 ? -0.307 7.192 28.599 1.00 98.69 462 LEU A O 1
ATOM 3731 N N . LYS A 1 463 ? -0.181 5.066 29.323 1.00 98.81 463 LYS A N 1
ATOM 3732 C CA . LYS A 1 463 ? -1.625 4.906 29.441 1.00 98.81 463 LYS A CA 1
ATOM 3733 C C . LYS A 1 463 ? -2.059 5.114 30.884 1.00 98.81 463 LYS A C 1
ATOM 3735 O O . LYS A 1 463 ? -1.494 4.506 31.788 1.00 98.81 463 LYS A O 1
ATOM 3740 N N . ILE A 1 464 ? -3.089 5.929 31.059 1.00 98.75 464 ILE A N 1
ATOM 3741 C CA . ILE A 1 464 ? -3.725 6.205 32.341 1.00 98.75 464 ILE A CA 1
ATOM 3742 C C . ILE A 1 464 ? -5.077 5.513 32.373 1.00 98.75 464 ILE A C 1
ATOM 3744 O O . ILE A 1 464 ? -5.889 5.655 31.447 1.00 98.75 464 ILE A O 1
ATOM 3748 N N . ASP A 1 465 ? -5.304 4.765 33.437 1.00 98.69 465 ASP A N 1
ATOM 3749 C CA . ASP A 1 465 ? -6.608 4.234 33.763 1.00 98.69 465 ASP A CA 1
ATOM 3750 C C . ASP A 1 465 ? -7.407 5.276 34.542 1.00 98.69 465 ASP A C 1
ATOM 3752 O O . ASP A 1 465 ? -7.017 5.707 35.621 1.00 98.69 465 ASP A O 1
ATOM 3756 N N . THR A 1 466 ? -8.514 5.704 33.948 1.00 98.56 466 THR A N 1
ATOM 3757 C CA . THR A 1 466 ? -9.425 6.710 34.507 1.00 98.56 466 THR A CA 1
ATOM 3758 C C . THR A 1 466 ? -10.765 6.102 34.914 1.00 98.56 466 THR A C 1
ATOM 3760 O O . THR A 1 466 ? -11.677 6.842 35.263 1.00 98.56 466 THR A O 1
ATOM 3763 N N . GLY A 1 467 ? -10.901 4.770 34.841 1.00 97.00 467 GLY A N 1
ATOM 3764 C CA . GLY A 1 467 ? -12.139 4.054 35.166 1.00 97.00 467 GLY A CA 1
ATOM 3765 C C . GLY A 1 467 ? -12.463 2.869 34.251 1.00 97.00 467 GLY A C 1
ATOM 3766 O O . GLY A 1 467 ? -13.501 2.242 34.426 1.00 97.00 467 GLY A O 1
ATOM 3767 N N . MET A 1 468 ? -11.607 2.541 33.272 1.00 96.44 468 MET A N 1
ATOM 3768 C CA . MET A 1 468 ? -11.820 1.372 32.406 1.00 96.44 468 MET A CA 1
ATOM 3769 C C . MET A 1 468 ? -11.327 0.073 33.059 1.00 96.44 468 MET A C 1
ATOM 3771 O O . MET A 1 468 ? -11.775 -1.002 32.664 1.00 96.44 468 MET A O 1
ATOM 3775 N N . HIS A 1 469 ? -10.383 0.150 34.004 1.00 96.94 469 HIS A N 1
ATOM 3776 C CA . HIS A 1 469 ? -9.899 -0.994 34.790 1.00 96.94 469 HIS A CA 1
ATOM 3777 C C . HIS A 1 469 ? -9.388 -2.161 33.933 1.00 96.94 469 HIS A C 1
ATOM 3779 O O . HIS A 1 469 ? -9.643 -3.331 34.207 1.00 96.94 469 HIS A O 1
ATOM 3785 N N . ARG A 1 470 ? -8.650 -1.837 32.857 1.00 96.19 470 ARG A N 1
ATOM 3786 C CA . ARG A 1 470 ? -8.058 -2.836 31.943 1.00 96.19 470 ARG A CA 1
ATOM 3787 C C . ARG A 1 470 ? -6.543 -2.738 31.820 1.00 96.19 470 ARG A C 1
ATOM 3789 O O . ARG A 1 470 ? -5.838 -3.706 32.057 1.00 96.19 470 ARG A O 1
ATOM 3796 N N . LEU A 1 471 ? -6.047 -1.604 31.330 1.00 97.25 471 LEU A N 1
ATOM 3797 C CA . LEU A 1 471 ? -4.617 -1.319 31.171 1.00 97.25 471 LEU A CA 1
ATOM 3798 C C . LEU A 1 471 ? -4.403 0.158 31.471 1.00 97.25 471 LEU A C 1
ATOM 3800 O O . LEU A 1 471 ? -5.201 0.975 30.995 1.00 97.25 471 LEU A O 1
ATOM 3804 N N . GLY A 1 472 ? -3.271 0.477 32.082 1.00 98.12 472 GLY A N 1
ATOM 3805 C CA . GLY A 1 472 ? -2.862 1.826 32.442 1.00 98.12 472 GLY A CA 1
ATOM 3806 C C . GLY A 1 472 ? -2.519 1.915 33.924 1.00 98.12 472 GLY A C 1
ATOM 3807 O O . GLY A 1 472 ? -2.975 1.102 34.721 1.00 98.12 472 GLY A O 1
ATOM 3808 N N . ILE A 1 473 ? -1.703 2.904 34.276 1.00 98.38 473 ILE A N 1
ATOM 3809 C CA . ILE A 1 473 ? -1.481 3.272 35.679 1.00 98.38 473 ILE A CA 1
ATOM 3810 C C . ILE A 1 473 ? -2.726 4.018 36.16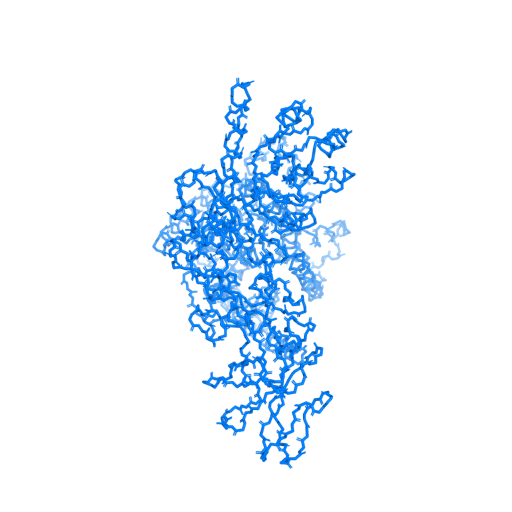3 1.00 98.38 473 ILE A C 1
ATOM 3812 O O . ILE A 1 473 ? -3.282 4.813 35.400 1.00 98.38 473 ILE A O 1
ATOM 3816 N N . SER A 1 474 ? -3.173 3.749 37.390 1.00 97.94 474 SER A N 1
ATOM 3817 C CA . SER A 1 474 ? -4.312 4.457 37.986 1.00 97.94 474 SER A CA 1
ATOM 3818 C C . SER A 1 474 ? -4.090 5.971 37.955 1.00 97.94 474 SER A C 1
ATOM 3820 O O . SER A 1 474 ? -2.985 6.438 38.233 1.00 97.94 474 SER A O 1
ATOM 3822 N N . SER A 1 475 ? -5.136 6.744 37.649 1.00 97.06 475 SER A N 1
ATOM 3823 C CA . SER A 1 475 ? -5.097 8.210 37.733 1.00 97.06 475 SER A CA 1
ATOM 3824 C C . SER A 1 475 ? -4.780 8.730 39.134 1.00 97.06 475 SER A C 1
ATOM 3826 O O . SER A 1 475 ? -4.303 9.853 39.263 1.00 97.06 475 SER A O 1
ATOM 3828 N N . ASP A 1 476 ? -5.018 7.920 40.164 1.00 95.50 476 ASP A N 1
ATOM 3829 C CA . ASP A 1 476 ? -4.792 8.301 41.560 1.00 95.50 476 ASP A CA 1
ATOM 3830 C C . ASP A 1 476 ? -3.331 8.080 41.989 1.00 95.50 476 ASP A C 1
ATOM 3832 O O . ASP A 1 476 ? -2.874 8.646 42.983 1.00 95.50 476 ASP A O 1
ATOM 3836 N N . ASP A 1 477 ? -2.561 7.301 41.221 1.00 96.12 477 ASP A N 1
ATOM 3837 C CA . ASP A 1 477 ? -1.157 7.007 41.510 1.00 96.12 477 ASP A CA 1
ATOM 3838 C C . ASP A 1 477 ? -0.212 7.968 40.780 1.00 96.12 477 ASP A C 1
ATOM 3840 O O . ASP A 1 477 ? 0.550 7.616 39.873 1.00 96.12 477 ASP A O 1
ATOM 3844 N N . LEU A 1 478 ? -0.261 9.233 41.197 1.00 95.31 478 LEU A N 1
ATOM 3845 C CA . LEU A 1 478 ? 0.603 10.284 40.660 1.00 95.31 478 LEU A CA 1
ATOM 3846 C C . LEU A 1 478 ? 2.097 9.955 40.822 1.00 95.31 478 LEU A C 1
ATOM 3848 O O . LEU A 1 478 ? 2.913 10.349 39.990 1.00 95.31 478 LEU A O 1
ATOM 3852 N N . THR A 1 479 ? 2.452 9.234 41.885 1.00 96.25 479 THR A N 1
ATOM 3853 C CA . THR A 1 479 ? 3.840 8.905 42.213 1.00 96.25 479 THR A CA 1
ATOM 3854 C C . THR A 1 479 ? 4.437 7.960 41.179 1.00 96.25 479 THR A C 1
ATOM 3856 O O . THR A 1 479 ? 5.528 8.217 40.667 1.00 96.25 479 THR A O 1
ATOM 3859 N N . ASP A 1 480 ? 3.736 6.884 40.832 1.00 97.06 480 ASP A N 1
ATOM 3860 C CA . ASP A 1 480 ? 4.237 5.949 39.831 1.00 97.06 480 ASP A CA 1
ATOM 3861 C C . ASP A 1 480 ? 4.197 6.540 38.421 1.00 97.06 480 ASP A C 1
ATOM 3863 O O . ASP A 1 480 ? 5.141 6.342 37.651 1.00 97.06 480 ASP A O 1
ATOM 3867 N N . VAL A 1 481 ? 3.177 7.345 38.100 1.00 97.12 481 VAL A N 1
ATOM 3868 C CA . VAL A 1 481 ? 3.128 8.115 36.846 1.00 97.12 481 VAL A CA 1
ATOM 3869 C C . VAL A 1 481 ? 4.364 9.009 36.704 1.00 97.12 481 VAL A C 1
ATOM 3871 O O . VAL A 1 481 ? 4.991 9.005 35.646 1.00 97.12 481 VAL A O 1
ATOM 3874 N N . GLU A 1 482 ? 4.754 9.734 37.754 1.00 96.12 482 GLU A N 1
ATOM 3875 C CA . GLU A 1 482 ? 5.949 10.584 37.759 1.00 96.12 482 GLU A CA 1
ATOM 3876 C C . GLU A 1 482 ? 7.238 9.776 37.571 1.00 96.12 482 GLU A C 1
ATOM 3878 O O . GLU A 1 482 ? 8.061 10.116 36.716 1.00 96.12 482 GLU A O 1
ATOM 3883 N N . LYS A 1 483 ? 7.409 8.669 38.306 1.00 97.12 483 LYS A N 1
ATOM 3884 C CA . LYS A 1 483 ? 8.622 7.838 38.215 1.00 97.12 483 LYS A CA 1
ATOM 3885 C C . LYS A 1 483 ? 8.876 7.314 36.800 1.00 97.12 483 LYS A C 1
ATOM 3887 O O . LYS A 1 483 ? 10.036 7.138 36.424 1.00 97.12 483 LYS A O 1
ATOM 3892 N N . VAL A 1 484 ? 7.830 7.093 35.996 1.00 97.44 484 VAL A N 1
ATOM 3893 C CA . VAL A 1 484 ? 7.974 6.677 34.589 1.00 97.44 484 VAL A CA 1
ATOM 3894 C C . VAL A 1 484 ? 8.763 7.700 33.761 1.00 97.44 484 VAL A C 1
ATOM 3896 O O . VAL A 1 484 ? 9.546 7.296 32.900 1.00 97.44 484 VAL A O 1
ATOM 3899 N N . PHE A 1 485 ? 8.610 9.003 34.020 1.00 96.94 485 PHE A N 1
ATOM 3900 C CA . PHE A 1 485 ? 9.327 10.055 33.282 1.00 96.94 485 PHE A CA 1
ATOM 3901 C C . PHE A 1 485 ? 10.835 10.064 33.561 1.00 96.94 485 PHE A C 1
ATOM 3903 O O . PHE A 1 485 ? 11.603 10.565 32.743 1.00 96.94 485 PHE A O 1
ATOM 3910 N N . SER A 1 486 ? 11.264 9.460 34.670 1.00 95.94 486 SER A N 1
ATOM 3911 C CA . SER A 1 486 ? 12.668 9.379 35.090 1.00 95.94 486 SER A CA 1
ATOM 3912 C C . SER A 1 486 ? 13.389 8.118 34.588 1.00 95.94 486 SER A C 1
ATOM 3914 O O . SER A 1 486 ? 14.560 7.895 34.904 1.00 95.94 486 SER A O 1
ATOM 3916 N N . LEU A 1 487 ? 12.721 7.259 33.809 1.00 98.00 487 LEU A N 1
ATOM 3917 C CA . LEU A 1 487 ? 13.301 6.011 33.308 1.00 98.00 487 LEU A CA 1
ATOM 3918 C C . LEU A 1 487 ? 14.308 6.260 32.170 1.00 98.00 487 LEU A C 1
ATOM 3920 O O . LEU A 1 487 ? 13.949 6.668 31.070 1.00 98.00 487 LEU A O 1
ATOM 3924 N N . LYS A 1 488 ? 15.580 5.916 32.412 1.00 98.19 488 LYS A N 1
ATOM 3925 C CA . LYS A 1 488 ? 16.727 6.167 31.513 1.00 98.19 488 LYS A CA 1
ATOM 3926 C C . LYS A 1 488 ? 16.529 5.742 30.049 1.00 98.19 488 LYS A C 1
ATOM 3928 O O . LYS A 1 488 ? 17.022 6.410 29.143 1.00 98.19 488 LYS A O 1
ATOM 3933 N N . HIS A 1 489 ? 15.885 4.605 29.807 1.00 98.50 489 HIS A N 1
ATOM 3934 C CA . HIS A 1 489 ? 15.726 4.010 28.478 1.00 98.50 489 HIS A CA 1
ATOM 3935 C C . HIS A 1 489 ? 14.320 4.199 27.895 1.00 98.50 489 HIS A C 1
ATOM 3937 O O . HIS A 1 489 ? 14.061 3.734 26.785 1.00 98.50 489 HIS A O 1
ATOM 3943 N N . ILE A 1 490 ? 13.419 4.895 28.590 1.00 98.44 490 ILE A N 1
ATOM 3944 C CA . ILE A 1 490 ? 12.049 5.127 28.132 1.00 98.44 490 ILE A CA 1
ATOM 3945 C C . ILE A 1 490 ? 11.853 6.617 27.866 1.00 98.44 490 ILE A C 1
ATOM 3947 O O . ILE A 1 490 ? 11.990 7.449 28.752 1.00 98.44 490 ILE A O 1
ATOM 3951 N N . THR A 1 491 ? 11.490 6.964 26.635 1.00 98.31 491 THR A N 1
ATOM 3952 C CA . THR A 1 491 ? 11.126 8.336 26.270 1.00 98.31 491 THR A CA 1
ATOM 3953 C C . THR A 1 491 ? 9.611 8.438 26.159 1.00 98.31 491 THR A C 1
ATOM 3955 O O . THR A 1 491 ? 9.026 7.995 25.166 1.00 98.31 491 THR A O 1
ATOM 3958 N N . VAL A 1 492 ? 8.967 9.022 27.173 1.00 98.50 492 VAL A N 1
ATOM 3959 C CA . VAL A 1 492 ? 7.517 9.256 27.170 1.00 98.50 492 VAL A CA 1
ATOM 3960 C C . VAL A 1 492 ? 7.192 10.398 26.205 1.00 98.50 492 VAL A C 1
ATOM 3962 O O . VAL A 1 492 ? 7.496 11.557 26.464 1.00 98.50 492 VAL A O 1
ATOM 3965 N N . CYS A 1 493 ? 6.584 10.071 25.066 1.00 98.12 493 CYS A N 1
ATOM 3966 C CA . CYS A 1 493 ? 6.241 11.021 24.000 1.00 98.12 493 CYS A CA 1
ATOM 3967 C C . CYS A 1 493 ? 4.730 11.250 23.837 1.00 98.12 493 CYS A C 1
ATOM 3969 O O . CYS A 1 493 ? 4.318 12.082 23.024 1.00 98.12 493 CYS A O 1
ATOM 3971 N N . GLY A 1 494 ? 3.918 10.596 24.670 1.00 98.56 494 GLY A N 1
ATOM 3972 C CA . GLY A 1 494 ? 2.496 10.884 24.800 1.00 98.56 494 GLY A CA 1
ATOM 3973 C C . GLY A 1 494 ? 1.886 10.311 26.078 1.00 98.56 494 GLY A C 1
ATOM 3974 O O . GLY A 1 494 ? 2.450 9.400 26.684 1.00 98.56 494 GLY A O 1
ATOM 3975 N N . ILE A 1 495 ? 0.734 10.842 26.480 1.00 98.75 495 ILE A N 1
ATOM 3976 C CA . ILE A 1 495 ? -0.084 10.334 27.589 1.00 98.75 495 ILE A CA 1
ATOM 3977 C C . ILE A 1 495 ? -1.523 10.193 27.099 1.00 98.75 495 ILE A C 1
ATOM 3979 O O . ILE A 1 495 ? -2.035 11.057 26.379 1.00 98.75 495 ILE A O 1
ATOM 3983 N N . TYR A 1 496 ? -2.191 9.102 27.469 1.00 98.88 496 TYR A N 1
ATOM 3984 C CA . TYR A 1 496 ? -3.545 8.859 26.994 1.00 98.88 496 TYR A CA 1
ATOM 3985 C C . TYR A 1 496 ? -4.416 8.028 27.915 1.00 98.88 496 TYR A C 1
ATOM 3987 O O . TYR A 1 496 ? -3.929 7.214 28.690 1.00 98.88 496 TYR A O 1
ATOM 3995 N N . THR A 1 497 ? -5.726 8.178 27.748 1.00 98.81 497 THR A N 1
ATOM 3996 C CA . THR A 1 497 ? -6.732 7.305 28.357 1.00 98.81 497 THR A CA 1
ATOM 3997 C C . THR A 1 497 ? -7.757 6.844 27.316 1.00 98.81 497 THR A C 1
ATOM 3999 O O . THR A 1 497 ? -7.687 7.227 26.140 1.00 98.81 497 THR A O 1
ATOM 4002 N N . HIS A 1 498 ? -8.683 5.974 27.719 1.00 98.62 498 HIS A N 1
ATOM 4003 C CA . HIS A 1 498 ? -9.771 5.478 26.881 1.00 98.62 498 HIS A CA 1
ATOM 4004 C C . HIS A 1 498 ? -11.105 5.623 27.613 1.00 98.62 498 HIS A C 1
ATOM 4006 O O . HIS A 1 498 ? -11.250 5.131 28.728 1.00 98.62 498 HIS A O 1
ATOM 4012 N N . LEU A 1 499 ? -12.060 6.282 26.962 1.00 98.56 499 LEU A N 1
ATOM 4013 C CA . LEU A 1 499 ? -13.409 6.478 27.486 1.00 98.56 499 LEU A CA 1
ATOM 4014 C C . LEU A 1 499 ? -14.220 5.189 27.329 1.00 98.56 499 LEU A C 1
ATOM 4016 O O . LEU A 1 499 ? -14.074 4.509 26.310 1.00 98.56 499 LEU A O 1
ATOM 4020 N N . CYS A 1 500 ? -15.035 4.853 28.325 1.00 97.00 500 CYS A N 1
ATOM 4021 C CA . CYS A 1 500 ? -15.812 3.614 28.338 1.00 97.00 500 CYS A CA 1
ATOM 4022 C C . CYS A 1 500 ? -17.094 3.733 27.518 1.00 97.00 500 CYS A C 1
ATOM 4024 O O . CYS A 1 500 ? -17.311 2.901 26.645 1.00 97.00 500 CYS A O 1
ATOM 4026 N N . CYS A 1 501 ? -17.868 4.793 27.757 1.00 96.69 501 CYS A N 1
ATOM 4027 C CA . CYS A 1 501 ? -19.229 4.943 27.237 1.00 96.69 501 CYS A CA 1
ATOM 4028 C C . CYS A 1 501 ? -19.385 6.202 26.371 1.00 96.69 501 CYS A C 1
ATOM 4030 O O . CYS A 1 501 ? -20.435 6.833 26.356 1.00 96.69 501 CYS A O 1
ATOM 4032 N N . SER A 1 502 ? -18.323 6.628 25.669 1.00 96.69 502 SER A N 1
ATOM 4033 C CA . SER A 1 502 ? -18.371 7.867 24.865 1.00 96.69 502 SER A CA 1
ATOM 4034 C C . SER A 1 502 ? -19.361 7.817 23.692 1.00 96.69 502 SER A C 1
ATOM 4036 O O . SER A 1 502 ? -19.625 8.842 23.066 1.00 96.69 502 SER A O 1
ATOM 4038 N N . ASP A 1 503 ? -19.827 6.619 23.357 1.00 95.62 503 ASP A N 1
ATOM 4039 C CA . ASP A 1 503 ? -20.842 6.279 22.363 1.00 95.62 503 ASP A CA 1
ATOM 4040 C C . ASP A 1 503 ? -22.283 6.445 22.854 1.00 95.62 503 ASP A C 1
ATOM 4042 O O . ASP A 1 503 ? -23.179 6.521 22.020 1.00 95.62 503 ASP A O 1
ATOM 4046 N N . SER A 1 504 ? -22.497 6.594 24.162 1.00 96.19 504 SER A N 1
ATOM 4047 C CA . SER A 1 504 ? -23.811 6.807 24.767 1.00 96.19 504 SER A CA 1
ATOM 4048 C C . SER A 1 504 ? -24.024 8.273 25.156 1.00 96.19 504 SER A C 1
ATOM 4050 O O . SER A 1 504 ? -23.094 8.967 25.576 1.00 96.19 504 SER A O 1
ATOM 4052 N N . LEU A 1 505 ? -25.265 8.747 25.011 1.00 96.06 505 LEU A N 1
ATOM 4053 C CA . LEU A 1 505 ? -25.722 10.064 25.478 1.00 96.06 505 LEU A CA 1
ATOM 4054 C C . LEU A 1 505 ? -26.642 9.963 26.707 1.00 96.06 505 LEU A C 1
ATOM 4056 O O . LEU A 1 505 ? -27.199 10.971 27.142 1.00 96.06 505 LEU A O 1
ATOM 4060 N N . GLU A 1 506 ? -26.772 8.771 27.290 1.00 97.06 506 GLU A N 1
ATOM 4061 C CA . GLU A 1 506 ? -27.527 8.562 28.523 1.00 97.06 506 GLU A CA 1
ATOM 4062 C C . GLU A 1 506 ? -26.874 9.290 29.703 1.00 97.06 506 GLU A C 1
ATOM 4064 O O . GLU A 1 506 ? -25.648 9.346 29.827 1.00 97.06 506 GLU A O 1
ATOM 4069 N N . ALA A 1 507 ? -27.688 9.831 30.613 1.00 97.25 507 ALA A N 1
ATOM 4070 C CA . ALA A 1 507 ? -27.211 10.734 31.666 1.00 97.25 507 ALA A CA 1
ATOM 4071 C C . ALA A 1 507 ? -26.094 10.124 32.538 1.00 97.25 507 ALA A C 1
ATOM 4073 O O . ALA A 1 507 ? -25.106 10.797 32.840 1.00 97.25 507 ALA A O 1
ATOM 4074 N N . ASN A 1 508 ? -26.218 8.842 32.900 1.00 97.88 508 ASN A N 1
ATOM 4075 C CA . ASN A 1 508 ? -25.219 8.133 33.705 1.00 97.88 508 ASN A CA 1
ATOM 4076 C C . ASN A 1 508 ? -23.905 7.913 32.940 1.00 97.88 508 ASN A C 1
ATOM 4078 O O . ASN A 1 508 ? -22.827 8.106 33.504 1.00 97.88 508 ASN A O 1
ATOM 4082 N N . ASP A 1 509 ? -23.985 7.561 31.656 1.00 98.06 509 ASP A N 1
ATOM 4083 C CA . ASP A 1 509 ? -22.812 7.345 30.804 1.00 98.06 509 ASP A CA 1
ATOM 4084 C C . ASP A 1 509 ? -22.079 8.655 30.516 1.00 98.06 509 ASP A C 1
ATOM 4086 O O . ASP A 1 509 ? -20.844 8.709 30.531 1.00 98.06 509 ASP A O 1
ATOM 4090 N N . VAL A 1 510 ? -22.834 9.738 30.318 1.00 98.25 510 VAL A N 1
ATOM 4091 C CA . VAL A 1 510 ? -22.288 11.086 30.168 1.00 98.25 510 VAL A CA 1
ATOM 4092 C C . VAL A 1 510 ? -21.582 11.520 31.448 1.00 98.25 510 VAL A C 1
ATOM 4094 O O . VAL A 1 510 ? -20.440 11.976 31.373 1.00 98.25 510 VAL A O 1
ATOM 4097 N N . ALA A 1 511 ? -22.214 11.343 32.613 1.00 98.38 511 ALA A N 1
ATOM 4098 C CA . ALA A 1 511 ? -21.613 11.664 33.906 1.00 98.38 511 ALA A CA 1
ATOM 4099 C C . ALA A 1 511 ? -20.313 10.877 34.135 1.00 98.38 511 ALA A C 1
ATOM 4101 O O . ALA A 1 511 ? -19.287 11.468 34.478 1.00 98.38 511 ALA A O 1
ATOM 4102 N N . PHE A 1 512 ? -20.320 9.570 33.858 1.00 98.62 512 PHE A N 1
ATOM 4103 C CA . PHE A 1 512 ? -19.134 8.725 33.976 1.00 98.62 512 PHE A CA 1
ATOM 4104 C C . PHE A 1 512 ? -18.020 9.145 33.008 1.00 98.62 512 PHE A C 1
ATOM 4106 O O . PHE A 1 512 ? -16.857 9.259 33.392 1.00 98.62 512 PHE A O 1
ATOM 4113 N N . THR A 1 513 ? -18.359 9.443 31.753 1.00 98.62 513 THR A N 1
ATOM 4114 C CA . THR A 1 513 ? -17.380 9.893 30.756 1.00 98.62 513 THR A CA 1
ATOM 4115 C C . THR A 1 513 ? -16.759 11.239 31.141 1.00 98.62 513 THR A C 1
ATOM 4117 O O . THR A 1 513 ? -15.547 11.419 30.999 1.00 98.62 513 THR A O 1
ATOM 4120 N N . CYS A 1 514 ? -17.554 12.172 31.671 1.00 98.44 514 CYS A N 1
ATOM 4121 C CA . CYS A 1 514 ? -17.065 13.442 32.208 1.00 98.44 514 CYS A CA 1
ATOM 4122 C C . CYS A 1 514 ? -16.123 13.235 33.402 1.00 98.44 514 CYS A C 1
ATOM 4124 O O . CYS A 1 514 ? -15.074 13.874 33.460 1.00 98.44 514 CYS A O 1
ATOM 4126 N N . GLU A 1 515 ? -16.436 12.304 34.303 1.00 98.50 515 GLU A N 1
ATOM 4127 C CA . GLU A 1 515 ? -15.558 11.939 35.417 1.00 98.50 515 GLU A CA 1
ATOM 4128 C C . GLU A 1 515 ? -14.210 11.382 34.924 1.00 98.50 515 GLU A C 1
ATOM 4130 O O . GLU A 1 515 ? -13.153 11.829 35.374 1.00 98.50 515 GLU A O 1
ATOM 4135 N N . GLN A 1 516 ? -14.211 10.488 33.925 1.00 98.69 516 GLN A N 1
ATOM 4136 C CA . GLN A 1 516 ? -12.969 9.988 33.317 1.00 98.69 516 GLN A CA 1
ATOM 4137 C C . GLN A 1 516 ? -12.109 11.122 32.732 1.00 98.69 516 GLN A C 1
ATOM 4139 O O . GLN A 1 516 ? -10.882 11.125 32.870 1.00 98.69 516 GLN A O 1
ATOM 4144 N N . ILE A 1 517 ? -12.751 12.082 32.058 1.00 98.69 517 ILE A N 1
ATOM 4145 C CA . ILE A 1 517 ? -12.092 13.257 31.475 1.00 98.69 517 ILE A CA 1
ATOM 4146 C C . ILE A 1 517 ? -11.484 14.132 32.578 1.00 98.69 517 ILE A C 1
ATOM 4148 O O . ILE A 1 517 ? -10.325 14.535 32.455 1.00 98.69 517 ILE A O 1
ATOM 4152 N N . ASN A 1 518 ? -12.231 14.394 33.652 1.00 98.50 518 ASN A N 1
ATOM 4153 C CA . ASN A 1 518 ? -11.773 15.205 34.777 1.00 98.50 518 ASN A CA 1
ATOM 4154 C C . ASN A 1 518 ? -10.560 14.570 35.457 1.00 98.50 518 ASN A C 1
ATOM 4156 O O . ASN A 1 518 ? -9.527 15.224 35.564 1.00 98.50 518 ASN A O 1
ATOM 4160 N N . ARG A 1 519 ? -10.622 13.276 35.800 1.00 98.50 519 ARG A N 1
ATOM 4161 C CA . ARG A 1 519 ? -9.481 12.537 36.376 1.00 98.50 519 ARG A CA 1
ATOM 4162 C C . ARG A 1 519 ? -8.234 12.629 35.510 1.00 98.50 519 ARG A C 1
ATOM 4164 O O . ARG A 1 519 ? -7.136 12.843 36.020 1.00 98.50 519 ARG A O 1
ATOM 4171 N N . PHE A 1 520 ? -8.400 12.495 34.192 1.00 98.69 520 PHE A N 1
ATOM 4172 C CA . PHE A 1 520 ? -7.287 12.631 33.261 1.00 98.69 520 PHE A CA 1
ATOM 4173 C C . PHE A 1 520 ? -6.652 14.021 33.347 1.00 98.69 520 PHE A C 1
ATOM 4175 O O . PHE A 1 520 ? -5.448 14.122 33.559 1.00 98.69 520 PHE A O 1
ATOM 4182 N N . TYR A 1 521 ? -7.437 15.092 33.199 1.00 98.44 521 TYR A N 1
ATOM 4183 C CA . TYR A 1 521 ? -6.894 16.451 33.221 1.00 98.44 521 TYR A CA 1
ATOM 4184 C C . TYR A 1 521 ? -6.352 16.856 34.597 1.00 98.44 521 TYR A C 1
ATOM 4186 O O . TYR A 1 521 ? -5.291 17.472 34.645 1.00 98.44 521 TYR A O 1
ATOM 4194 N N . SER A 1 522 ? -6.978 16.432 35.698 1.00 98.31 522 SER A N 1
ATOM 4195 C CA . SER A 1 522 ? -6.457 16.649 37.053 1.00 98.31 522 SER A CA 1
ATOM 4196 C C . SER A 1 522 ? -5.081 16.012 37.250 1.00 98.31 522 SER A C 1
ATOM 4198 O O . SER A 1 522 ? -4.183 16.659 37.787 1.00 98.31 522 SER A O 1
ATOM 4200 N N . LEU A 1 523 ? -4.871 14.784 36.756 1.00 98.25 523 LEU A N 1
ATOM 4201 C CA . LEU A 1 523 ? -3.547 14.159 36.756 1.00 98.25 523 LEU A CA 1
ATOM 4202 C C . LEU A 1 523 ? -2.552 14.969 35.910 1.00 98.25 523 LEU A C 1
ATOM 4204 O O . LEU A 1 523 ? -1.430 15.215 36.347 1.00 98.25 523 LEU A O 1
ATOM 4208 N N . ILE A 1 524 ? -2.948 15.402 34.709 1.00 98.12 524 ILE A N 1
ATOM 4209 C CA . ILE A 1 524 ? -2.086 16.211 33.835 1.00 98.12 524 ILE A CA 1
ATOM 4210 C C . ILE A 1 524 ? -1.667 17.523 34.513 1.00 98.12 524 ILE A C 1
ATOM 4212 O O . ILE A 1 524 ? -0.494 17.895 34.444 1.00 98.12 524 ILE A O 1
ATOM 4216 N N . ASP A 1 525 ? -2.587 18.213 35.181 1.00 98.00 525 ASP A N 1
ATOM 4217 C CA . ASP A 1 525 ? -2.287 19.455 35.894 1.00 98.00 525 ASP A CA 1
ATOM 4218 C C . ASP A 1 525 ? -1.398 19.205 37.117 1.00 98.00 525 ASP A C 1
ATOM 4220 O O . ASP A 1 525 ? -0.452 19.958 37.354 1.00 98.00 525 ASP A O 1
ATOM 4224 N N . ALA A 1 526 ? -1.601 18.096 37.831 1.00 97.88 526 ALA A N 1
ATOM 4225 C CA . ALA A 1 526 ? -0.713 17.688 38.914 1.00 97.88 526 ALA A CA 1
ATOM 4226 C C . ALA A 1 526 ? 0.724 17.417 38.424 1.00 97.88 526 ALA A C 1
ATOM 4228 O O . ALA A 1 526 ? 1.680 17.850 39.068 1.00 97.88 526 ALA A O 1
ATOM 4229 N N . LEU A 1 527 ? 0.894 16.776 37.260 1.00 97.38 527 LEU A N 1
ATOM 4230 C CA . LEU A 1 527 ? 2.211 16.582 36.640 1.00 97.38 527 LEU A CA 1
ATOM 4231 C C . LEU A 1 527 ? 2.866 17.922 36.264 1.00 97.38 527 LEU A C 1
ATOM 4233 O O . LEU A 1 527 ? 4.050 18.123 36.539 1.00 97.38 527 LEU A O 1
ATOM 4237 N N . ARG A 1 528 ? 2.103 18.864 35.691 1.00 97.06 528 ARG A N 1
ATOM 4238 C CA . ARG A 1 528 ? 2.602 20.216 35.363 1.00 97.06 528 ARG A CA 1
ATOM 4239 C C . ARG A 1 528 ? 3.074 20.963 36.604 1.00 97.06 528 ARG A C 1
ATOM 4241 O O . ARG A 1 528 ? 4.143 21.564 36.576 1.00 97.06 528 ARG A O 1
ATOM 4248 N N . ASN A 1 529 ? 2.313 20.883 37.694 1.00 96.94 529 ASN A N 1
ATOM 4249 C CA . ASN A 1 529 ? 2.658 21.522 38.964 1.00 96.94 529 ASN A CA 1
ATOM 4250 C C . ASN A 1 529 ? 3.942 20.947 39.584 1.00 96.94 529 ASN A C 1
ATOM 4252 O O . ASN A 1 529 ? 4.631 21.649 40.318 1.00 96.94 529 ASN A O 1
ATOM 4256 N N . ARG A 1 530 ? 4.303 19.700 39.250 1.00 95.44 530 ARG A N 1
ATOM 4257 C CA . ARG A 1 530 ? 5.590 19.076 39.610 1.00 95.44 530 ARG A CA 1
ATOM 4258 C C . ARG A 1 530 ? 6.727 19.390 38.627 1.00 95.44 530 ARG A C 1
ATOM 4260 O O . ARG A 1 530 ? 7.808 18.826 38.738 1.00 95.44 530 ARG A O 1
ATOM 4267 N N . GLY A 1 531 ? 6.506 20.280 37.658 1.00 95.88 531 GLY A N 1
ATOM 4268 C CA . GLY A 1 531 ? 7.512 20.681 36.671 1.00 95.88 531 GLY A CA 1
ATOM 4269 C C . GLY A 1 531 ? 7.737 19.668 35.545 1.00 95.88 531 GLY A C 1
ATOM 4270 O O . GLY A 1 531 ? 8.683 19.817 34.770 1.00 95.88 531 GLY A O 1
ATOM 4271 N N . ILE A 1 532 ? 6.882 18.647 35.414 1.00 95.62 532 ILE A N 1
ATOM 4272 C CA . ILE A 1 532 ? 6.991 17.655 34.341 1.00 95.62 532 ILE A CA 1
ATOM 4273 C C . ILE A 1 532 ? 6.477 18.268 33.037 1.00 95.62 532 ILE A C 1
ATOM 4275 O O . ILE A 1 532 ? 5.346 18.752 32.945 1.00 95.62 532 ILE A O 1
ATOM 4279 N N . ILE A 1 533 ? 7.304 18.207 31.993 1.00 95.50 533 ILE A N 1
ATOM 4280 C CA . ILE A 1 533 ? 6.914 18.632 30.648 1.00 95.50 533 ILE A CA 1
ATOM 4281 C C . ILE A 1 533 ? 5.951 17.593 30.072 1.00 95.50 533 ILE A C 1
ATOM 4283 O O . ILE A 1 533 ? 6.350 16.500 29.668 1.00 95.50 533 ILE A O 1
ATOM 4287 N N . VAL A 1 534 ? 4.670 17.947 30.029 1.00 95.69 534 VAL A N 1
ATOM 4288 C CA . VAL A 1 534 ? 3.614 17.072 29.515 1.00 95.69 534 VAL A CA 1
ATOM 4289 C C . VAL A 1 534 ? 3.759 16.904 27.995 1.00 95.69 534 VAL A C 1
ATOM 4291 O O . VAL A 1 534 ? 3.754 17.904 27.272 1.00 95.69 534 VAL A O 1
ATOM 4294 N N . PRO A 1 535 ? 3.880 15.662 27.486 1.00 97.25 535 PRO A N 1
ATOM 4295 C CA . PRO A 1 535 ? 3.986 15.395 26.059 1.00 97.25 535 PRO A CA 1
ATOM 4296 C C . PRO A 1 535 ? 2.593 15.387 25.399 1.00 97.25 535 PRO A C 1
ATOM 4298 O O . PRO A 1 535 ? 1.612 15.862 25.965 1.00 97.25 535 PRO A O 1
ATOM 4301 N N . LYS A 1 536 ? 2.486 14.841 24.182 1.00 98.19 536 LYS A N 1
ATOM 4302 C CA . LYS A 1 536 ? 1.238 14.841 23.406 1.00 98.19 536 LYS A CA 1
ATOM 4303 C C . LYS A 1 536 ? 0.105 14.112 24.144 1.00 98.19 536 LYS A C 1
ATOM 4305 O O . LYS A 1 536 ? 0.284 12.986 24.605 1.00 98.19 536 LYS A O 1
ATOM 4310 N N . LEU A 1 537 ? -1.080 14.707 24.194 1.00 98.56 537 LEU A N 1
ATOM 4311 C CA . LEU A 1 537 ? -2.259 14.151 24.855 1.00 98.56 537 LEU A CA 1
ATOM 4312 C C . LEU A 1 537 ? -3.238 13.555 23.850 1.00 98.56 537 LEU A C 1
ATOM 4314 O O . LEU A 1 537 ? -3.453 14.102 22.766 1.00 98.56 537 LEU A O 1
ATOM 4318 N N . HIS A 1 538 ? -3.886 12.449 24.211 1.00 98.62 538 HIS A N 1
ATOM 4319 C CA . HIS A 1 538 ? -5.010 11.948 23.425 1.00 98.62 538 HIS A CA 1
ATOM 4320 C C . HIS A 1 538 ? -6.045 11.183 24.245 1.00 98.62 538 HIS A C 1
ATOM 4322 O O . HIS A 1 538 ? -5.762 10.149 24.830 1.00 98.62 538 HIS A O 1
ATOM 4328 N N . ILE A 1 539 ? -7.305 11.606 24.205 1.00 98.69 539 ILE A N 1
ATOM 4329 C CA . ILE A 1 539 ? -8.399 10.947 24.944 1.00 98.69 539 ILE A CA 1
ATOM 4330 C C . ILE A 1 539 ? -9.362 10.251 23.980 1.00 98.69 539 ILE A C 1
ATOM 4332 O O . ILE A 1 539 ? -9.748 9.101 24.187 1.00 98.69 539 ILE A O 1
ATOM 4336 N N . GLN A 1 540 ? -9.699 10.929 22.885 1.00 98.56 540 GLN A N 1
ATOM 4337 C CA . GLN A 1 540 ? -10.835 10.585 22.037 1.00 98.56 540 GLN A CA 1
ATOM 4338 C C . GLN A 1 540 ? -10.552 9.396 21.110 1.00 98.56 540 GLN A C 1
ATOM 4340 O O . GLN A 1 540 ? -9.540 9.352 20.402 1.00 98.56 540 GLN A O 1
ATOM 4345 N N . SER A 1 541 ? -11.496 8.453 21.097 1.00 98.12 541 SER A N 1
ATOM 4346 C CA . SER A 1 541 ? -11.715 7.502 19.998 1.00 98.12 541 SER A CA 1
ATOM 4347 C C . SER A 1 541 ? -12.726 8.097 18.992 1.00 98.12 541 SER A C 1
ATOM 4349 O O . SER A 1 541 ? -12.977 9.300 19.036 1.00 98.12 541 SER A O 1
ATOM 4351 N N . SER A 1 542 ? -13.337 7.292 18.110 1.00 98.06 542 SER A N 1
ATOM 4352 C CA . SER A 1 542 ? -14.392 7.758 17.184 1.00 98.06 542 SER A CA 1
ATOM 4353 C C . SER A 1 542 ? -15.520 8.520 17.900 1.00 98.06 542 SER A C 1
ATOM 4355 O O . SER A 1 542 ? -15.754 9.684 17.598 1.00 98.06 542 SER A O 1
ATOM 4357 N N . TYR A 1 543 ? -16.160 7.907 18.900 1.00 98.06 543 TYR A N 1
ATOM 4358 C CA . TYR A 1 543 ? -17.299 8.516 19.596 1.00 98.06 543 TYR A CA 1
ATOM 4359 C C . TYR A 1 543 ? -16.912 9.648 20.539 1.00 98.06 543 TYR A C 1
ATOM 4361 O O . TYR A 1 543 ? -17.593 10.663 20.577 1.00 98.06 543 TYR A O 1
ATOM 4369 N N . GLY A 1 544 ? -15.748 9.566 21.191 1.00 97.94 544 GLY A N 1
ATOM 4370 C CA . GLY A 1 544 ? -15.192 10.715 21.911 1.00 97.94 544 GLY A CA 1
ATOM 4371 C C . GLY A 1 544 ? -15.041 11.954 21.017 1.00 97.94 544 GLY A C 1
ATOM 4372 O O . GLY A 1 544 ? -15.214 13.076 21.481 1.00 97.94 544 GLY A O 1
ATOM 4373 N N . PHE A 1 545 ? -14.750 11.774 19.726 1.00 97.38 545 PHE A N 1
ATOM 4374 C CA . PHE A 1 545 ? -14.688 12.882 18.773 1.00 97.38 545 PHE A CA 1
ATOM 4375 C C . PHE A 1 545 ? -16.063 13.380 18.321 1.00 97.38 545 PHE A C 1
ATOM 4377 O O . PHE A 1 545 ? -16.223 14.569 18.040 1.00 97.38 545 PHE A O 1
ATOM 4384 N N . PHE A 1 546 ? -17.048 12.486 18.252 1.00 97.44 546 PHE A N 1
ATOM 4385 C CA . PHE A 1 546 ? -18.411 12.837 17.874 1.00 97.44 546 PHE A CA 1
ATOM 4386 C C . PHE A 1 546 ? -19.178 13.532 19.003 1.00 97.44 546 PHE A C 1
ATOM 4388 O O . PHE A 1 546 ? -19.778 14.577 18.759 1.00 97.44 546 PHE A O 1
ATOM 4395 N N . ASN A 1 547 ? -19.114 12.987 20.218 1.00 98.06 547 ASN A N 1
ATOM 4396 C CA . ASN A 1 547 ? -19.948 13.375 21.359 1.00 98.06 547 ASN A CA 1
ATOM 4397 C C . ASN A 1 547 ? -19.255 14.323 22.340 1.00 98.06 547 ASN A C 1
ATOM 4399 O O . ASN A 1 547 ? -19.929 15.088 23.019 1.00 98.06 547 ASN A O 1
ATOM 4403 N N . TYR A 1 548 ? -17.916 14.353 22.355 1.00 97.38 548 TYR A N 1
ATOM 4404 C CA . TYR A 1 548 ? -17.132 15.252 23.216 1.00 97.38 548 TYR A CA 1
ATOM 4405 C C . TYR A 1 548 ? -16.208 16.168 22.399 1.00 97.38 548 TYR A C 1
ATOM 4407 O O . TYR A 1 548 ? -14.990 16.199 22.609 1.00 97.38 548 TYR A O 1
ATOM 4415 N N . PRO A 1 549 ? -16.755 16.914 21.424 1.00 94.94 549 PRO A N 1
ATOM 4416 C CA . PRO A 1 549 ? -15.976 17.709 20.481 1.00 94.94 549 PRO A CA 1
ATOM 4417 C C . PRO A 1 549 ? -15.201 18.887 21.077 1.00 94.94 549 PRO A C 1
ATOM 4419 O O . PRO A 1 549 ? -14.321 19.437 20.414 1.00 94.94 549 PRO A O 1
ATOM 4422 N N . GLN A 1 550 ? -15.556 19.297 22.292 1.00 94.19 550 GLN A N 1
ATOM 4423 C CA . GLN A 1 550 ? -14.919 20.372 23.043 1.00 94.19 550 GLN A CA 1
ATOM 4424 C C . GLN A 1 550 ? -13.494 20.021 23.488 1.00 94.19 550 GLN A C 1
ATOM 4426 O O . GLN A 1 550 ? -12.691 20.925 23.719 1.00 94.19 550 GLN A O 1
ATOM 4431 N N . LEU A 1 551 ? -13.167 18.726 23.585 1.00 95.75 551 LEU A N 1
ATOM 4432 C CA . LEU A 1 551 ? -11.858 18.263 24.034 1.00 95.75 551 LEU A CA 1
ATOM 4433 C C . LEU A 1 551 ? -10.746 18.719 23.084 1.00 95.75 551 LEU A C 1
ATOM 4435 O O . LEU A 1 551 ? -10.813 18.537 21.868 1.00 95.75 551 LEU A O 1
ATOM 4439 N N . GLN A 1 552 ? -9.691 19.280 23.670 1.00 92.56 552 GLN A N 1
ATOM 4440 C CA . GLN A 1 552 ? -8.504 19.738 22.956 1.00 92.56 552 GLN A CA 1
ATOM 4441 C C . GLN A 1 552 ? -7.352 18.783 23.274 1.00 92.56 552 GLN A C 1
ATOM 4443 O O . GLN A 1 552 ? -6.783 18.808 24.364 1.00 92.56 552 GLN A O 1
ATOM 4448 N N . CYS A 1 553 ? -7.043 17.904 22.324 1.00 96.75 553 CYS A N 1
ATOM 4449 C CA . CYS A 1 553 ? -5.967 16.917 22.404 1.00 96.75 553 CYS A CA 1
ATOM 4450 C C . CYS A 1 553 ? -5.082 16.989 21.153 1.00 96.75 553 CYS A C 1
ATOM 4452 O O . CYS A 1 553 ? -5.511 17.453 20.095 1.00 96.75 553 CYS A O 1
ATOM 4454 N N . ASP A 1 554 ? -3.864 16.460 21.243 1.00 98.12 554 ASP A N 1
ATOM 4455 C CA . ASP A 1 554 ? -2.920 16.388 20.126 1.00 98.12 554 ASP A CA 1
ATOM 4456 C C . ASP A 1 554 ? -3.280 15.290 19.121 1.00 98.12 554 ASP A C 1
ATOM 4458 O O . ASP A 1 554 ? -2.971 15.432 17.938 1.00 98.12 554 ASP A O 1
ATOM 4462 N N . TYR A 1 555 ? -3.974 14.228 19.554 1.00 98.50 555 TYR A N 1
ATOM 4463 C CA . TYR A 1 555 ? -4.531 13.219 18.648 1.00 98.50 555 TYR A CA 1
ATOM 4464 C C . TYR A 1 555 ? -5.979 12.839 18.944 1.00 98.50 555 TYR A C 1
ATOM 4466 O O . TYR A 1 555 ? -6.400 12.748 20.098 1.00 98.50 555 TYR A O 1
ATOM 4474 N N . VAL A 1 556 ? -6.679 12.458 17.875 1.00 98.38 556 VAL A N 1
ATOM 4475 C CA . VAL A 1 556 ? -7.914 11.667 17.920 1.00 98.38 556 VAL A CA 1
ATOM 4476 C C . VAL A 1 556 ? -7.647 10.308 17.275 1.00 98.38 556 VAL A C 1
ATOM 4478 O O . VAL A 1 556 ? -7.150 10.228 16.148 1.00 98.38 556 VAL A O 1
ATOM 4481 N N . ARG A 1 557 ? -7.993 9.229 17.983 1.00 98.62 557 ARG A N 1
ATOM 4482 C CA . ARG A 1 557 ? -7.791 7.843 17.538 1.00 98.62 557 ARG A CA 1
ATOM 4483 C C . ARG A 1 557 ? -9.025 7.330 16.804 1.00 98.62 557 ARG A C 1
ATOM 4485 O O . ARG A 1 557 ? -9.922 6.737 17.401 1.00 98.62 557 ARG A O 1
ATOM 4492 N N . THR A 1 558 ? -9.082 7.539 15.497 1.00 97.88 558 THR A N 1
ATOM 4493 C CA . THR A 1 558 ? -10.257 7.162 14.701 1.00 97.88 558 THR A CA 1
ATOM 4494 C C . THR A 1 558 ? -10.180 5.699 14.267 1.00 97.88 558 THR A C 1
ATOM 4496 O O . THR A 1 558 ? -9.275 5.318 13.519 1.00 97.88 558 THR A O 1
ATOM 4499 N N . GLY A 1 559 ? -11.136 4.895 14.738 1.00 97.38 559 GLY A N 1
ATOM 4500 C CA . GLY A 1 559 ? -11.394 3.528 14.274 1.00 97.38 559 GLY A CA 1
ATOM 4501 C C . GLY A 1 559 ? -12.537 3.530 13.266 1.00 97.38 559 GLY A C 1
ATOM 4502 O O . GLY A 1 559 ? -12.361 4.010 12.155 1.00 97.38 559 GLY A O 1
ATOM 4503 N N . VAL A 1 560 ? -13.720 3.068 13.679 1.00 96.88 560 VAL A N 1
ATOM 4504 C CA . VAL A 1 560 ? -14.934 2.970 12.837 1.00 96.88 560 VAL A CA 1
ATOM 4505 C C . VAL A 1 560 ? -15.268 4.221 12.015 1.00 96.88 560 VAL A C 1
ATOM 4507 O O . VAL A 1 560 ? -15.585 4.101 10.835 1.00 96.88 560 VAL A O 1
ATOM 4510 N N . ALA A 1 561 ? -15.060 5.422 12.570 1.00 97.62 561 ALA A N 1
ATOM 4511 C CA . ALA A 1 561 ? -15.284 6.683 11.865 1.00 97.62 561 ALA A CA 1
ATOM 4512 C C . ALA A 1 561 ? -14.433 6.818 10.591 1.00 97.62 561 ALA A C 1
ATOM 4514 O O . ALA A 1 561 ? -14.892 7.337 9.577 1.00 97.62 561 ALA A O 1
ATOM 4515 N N . LEU A 1 562 ? -13.191 6.324 10.616 1.00 98.25 562 LEU A N 1
ATOM 4516 C CA . LEU A 1 562 ? -12.298 6.354 9.457 1.00 98.25 562 LEU A CA 1
ATOM 4517 C C . LEU A 1 562 ? -12.828 5.482 8.311 1.00 98.25 562 LEU A C 1
ATOM 4519 O O . LEU A 1 562 ? -12.678 5.828 7.140 1.00 98.25 562 LEU A O 1
ATOM 4523 N N . TYR A 1 563 ? -13.497 4.385 8.661 1.00 98.38 563 TYR A N 1
ATOM 4524 C CA . TYR A 1 563 ? -14.102 3.433 7.731 1.00 98.38 563 TYR A CA 1
ATOM 4525 C C . TYR A 1 563 ? -15.539 3.810 7.334 1.00 98.38 563 TYR A C 1
ATOM 4527 O O . TYR A 1 563 ? -16.172 3.096 6.558 1.00 98.38 563 TYR A O 1
ATOM 4535 N N . GLY A 1 564 ? -16.029 4.951 7.831 1.00 97.31 564 GLY A N 1
ATOM 4536 C CA . GLY A 1 564 ? -17.321 5.529 7.482 1.00 97.31 564 GLY A CA 1
ATOM 4537 C C . GLY A 1 564 ? -18.519 4.746 7.993 1.00 97.31 564 GLY A C 1
ATOM 4538 O O . GLY A 1 564 ? -19.546 4.713 7.325 1.00 97.31 564 GLY A O 1
ATOM 4539 N N . VAL A 1 565 ? -18.371 4.103 9.152 1.00 96.94 565 VAL A N 1
ATOM 4540 C CA . VAL A 1 565 ? -19.442 3.353 9.815 1.00 96.94 565 VAL A CA 1
ATOM 4541 C C . VAL A 1 565 ? -19.563 3.768 11.281 1.00 96.94 565 VAL A C 1
ATOM 4543 O O . VAL A 1 565 ? -18.584 4.195 11.900 1.00 96.94 565 VAL A O 1
ATOM 4546 N N . LEU A 1 566 ? -20.768 3.620 11.826 1.00 96.19 566 LEU A N 1
ATOM 4547 C CA . LEU A 1 566 ? -21.045 3.645 13.263 1.00 96.19 566 LEU A CA 1
ATOM 4548 C C . LEU A 1 566 ? -20.968 2.213 13.825 1.00 96.19 566 LEU A C 1
ATOM 4550 O O . LEU A 1 566 ? -21.011 1.245 13.066 1.00 96.19 566 LEU A O 1
ATOM 4554 N N . SER A 1 567 ? -20.799 2.064 15.134 1.00 95.81 567 SER A N 1
ATOM 4555 C CA . SER A 1 567 ? -20.840 0.785 15.851 1.00 95.81 567 SER A CA 1
ATOM 4556 C C . SER A 1 567 ? -22.217 0.133 15.748 1.00 95.81 567 SER A C 1
ATOM 4558 O O . SER A 1 567 ? -22.279 -1.067 15.489 1.00 95.81 567 SER A O 1
ATOM 4560 N N . SER A 1 568 ? -23.281 0.925 15.884 1.00 94.69 568 SER A N 1
ATOM 4561 C CA . SER A 1 568 ? -24.679 0.522 15.742 1.00 94.69 568 SER A CA 1
ATOM 4562 C C . SER A 1 568 ? -25.427 1.491 14.808 1.00 94.69 568 SER A C 1
ATOM 4564 O O . SER A 1 568 ? -25.042 2.658 14.682 1.00 94.69 568 SER A O 1
ATOM 4566 N N . PRO A 1 569 ? -26.475 1.028 14.097 1.00 93.06 569 PRO A N 1
ATOM 4567 C CA . PRO A 1 569 ? -27.310 1.893 13.263 1.00 93.06 569 PRO A CA 1
ATOM 4568 C C . PRO A 1 569 ? -28.175 2.858 14.088 1.00 93.06 569 PRO A C 1
ATOM 4570 O O . PRO A 1 569 ? -28.686 3.829 13.535 1.00 93.06 569 PRO A O 1
ATOM 4573 N N . HIS A 1 570 ? -28.335 2.593 15.387 1.00 92.31 570 HIS A N 1
ATOM 4574 C CA . HIS A 1 570 ? -29.163 3.369 16.311 1.00 92.31 570 HIS A CA 1
ATOM 4575 C C . HIS A 1 570 ? -28.380 4.426 17.095 1.00 92.31 570 HIS A C 1
ATOM 4577 O O . HIS A 1 570 ? -28.972 5.154 17.885 1.00 92.31 570 HIS A O 1
ATOM 4583 N N . ASP A 1 571 ? -27.064 4.517 16.893 1.00 92.62 571 ASP A N 1
ATOM 4584 C CA . ASP A 1 571 ? -26.237 5.451 17.648 1.00 92.62 571 ASP A CA 1
ATOM 4585 C C . ASP A 1 571 ? -26.564 6.902 17.285 1.00 92.62 571 ASP A C 1
ATOM 4587 O O . ASP A 1 571 ? -26.444 7.327 16.130 1.00 92.62 571 ASP A O 1
ATOM 4591 N N . GLU A 1 572 ? -26.894 7.692 18.302 1.00 92.25 572 GLU A N 1
ATOM 4592 C CA . GLU A 1 572 ? -27.042 9.133 18.172 1.00 92.25 572 GLU A CA 1
ATOM 4593 C C . GLU A 1 572 ? -25.742 9.846 18.535 1.00 92.25 572 GLU A C 1
ATOM 4595 O O . GLU A 1 572 ? -25.086 9.560 19.537 1.00 92.25 572 GLU A O 1
ATOM 4600 N N . THR A 1 573 ? -25.357 10.809 17.699 1.00 94.94 573 THR A N 1
ATOM 4601 C CA . THR A 1 573 ? -24.111 11.551 17.887 1.00 94.94 573 THR A CA 1
ATOM 4602 C C . THR A 1 573 ? -24.312 13.052 17.802 1.00 94.94 573 THR A C 1
ATOM 4604 O O . THR A 1 573 ? -24.979 13.531 16.881 1.00 94.94 573 THR A O 1
ATOM 4607 N N . VAL A 1 574 ? -23.638 13.803 18.677 1.00 94.69 574 VAL A N 1
ATOM 4608 C CA . VAL A 1 574 ? -23.689 15.277 18.702 1.00 94.69 574 VAL A CA 1
ATOM 4609 C C . VAL A 1 574 ? -23.172 15.870 17.388 1.00 94.69 574 VAL A C 1
ATOM 4611 O O . VAL A 1 574 ? -23.813 16.730 16.783 1.00 94.69 574 VAL A O 1
ATOM 4614 N N . ARG A 1 575 ? -22.014 15.404 16.901 1.00 92.94 575 ARG A N 1
ATOM 4615 C CA . ARG A 1 575 ? -21.481 15.800 15.590 1.00 92.94 575 ARG A CA 1
ATOM 4616 C C . ARG A 1 575 ? -21.885 14.817 14.500 1.00 92.94 575 ARG A C 1
ATOM 4618 O O . ARG A 1 575 ? -21.425 13.681 14.493 1.00 92.94 575 ARG A O 1
ATOM 4625 N N . LYS A 1 576 ? -22.604 15.313 13.492 1.00 92.75 576 LYS A N 1
ATOM 4626 C CA . LYS A 1 576 ? -22.871 14.585 12.244 1.00 92.75 576 LYS A CA 1
ATOM 4627 C C . LYS A 1 576 ? -21.842 14.968 11.183 1.00 92.75 576 LYS A C 1
ATOM 4629 O O . LYS A 1 576 ? -21.712 16.139 10.830 1.00 92.75 576 LYS A O 1
ATOM 4634 N N . LEU A 1 577 ? -21.094 13.988 10.686 1.00 94.75 577 LEU A N 1
ATOM 4635 C CA . LEU A 1 577 ? -20.088 14.169 9.637 1.00 94.75 577 LEU A CA 1
ATOM 4636 C C . LEU A 1 577 ? -20.488 13.365 8.392 1.00 94.75 577 LEU A C 1
ATOM 4638 O O . LEU A 1 577 ? -20.968 12.244 8.527 1.00 94.75 577 LEU A O 1
ATOM 4642 N N . ASP A 1 578 ? -20.244 13.908 7.192 1.00 96.31 578 ASP A N 1
ATOM 4643 C CA . ASP A 1 578 ? -20.389 13.174 5.919 1.00 96.31 578 ASP A CA 1
ATOM 4644 C C . ASP A 1 578 ? -19.264 12.138 5.796 1.00 96.31 578 ASP A C 1
ATOM 4646 O O . ASP A 1 578 ? -18.236 12.382 5.158 1.00 96.31 578 ASP A O 1
ATOM 4650 N N . LEU A 1 579 ? -19.428 11.008 6.480 1.00 97.44 579 LEU A N 1
ATOM 4651 C CA . LEU A 1 579 ? -18.536 9.860 6.406 1.00 97.44 579 LEU A CA 1
ATOM 4652 C C . LEU A 1 579 ? -19.161 8.789 5.516 1.00 97.44 579 LEU A C 1
ATOM 4654 O O . LEU A 1 579 ? -20.353 8.502 5.591 1.00 97.44 579 LEU A O 1
ATOM 4658 N N . ARG A 1 580 ? -18.337 8.193 4.659 1.00 97.94 580 ARG A N 1
ATOM 4659 C CA . ARG A 1 580 ? -18.767 7.283 3.598 1.00 97.94 580 ARG A CA 1
ATOM 4660 C C . ARG A 1 580 ? -18.226 5.884 3.861 1.00 97.94 580 ARG A C 1
ATOM 4662 O O . ARG A 1 580 ? -17.007 5.755 4.011 1.00 97.94 580 ARG A O 1
ATOM 4669 N N . PRO A 1 581 ? -19.075 4.845 3.886 1.00 98.06 581 PRO A N 1
ATOM 4670 C CA . PRO A 1 581 ? -18.617 3.479 4.093 1.00 98.06 581 PRO A CA 1
ATOM 4671 C C . PRO A 1 581 ? -17.545 3.070 3.078 1.00 98.06 581 PRO A C 1
ATOM 4673 O O . PRO A 1 581 ? -17.637 3.391 1.890 1.00 98.06 581 PRO A O 1
ATOM 4676 N N . VAL A 1 582 ? -16.518 2.366 3.550 1.00 98.31 582 VAL A N 1
ATOM 4677 C CA . VAL A 1 582 ? -15.352 1.999 2.730 1.00 98.31 582 VAL A CA 1
ATOM 4678 C C . VAL A 1 582 ? -15.453 0.578 2.166 1.00 98.31 582 VAL A C 1
ATOM 4680 O O . VAL A 1 582 ? -14.966 0.337 1.063 1.00 98.31 582 VAL A O 1
ATOM 4683 N N . LEU A 1 583 ? -16.078 -0.357 2.886 1.00 98.12 583 LEU A N 1
ATOM 4684 C CA . LEU A 1 583 ? -16.085 -1.781 2.540 1.00 98.12 583 LEU A CA 1
ATOM 4685 C C . LEU A 1 583 ? -17.417 -2.242 1.951 1.00 98.12 583 LEU A C 1
ATOM 4687 O O . LEU A 1 583 ? -18.486 -1.906 2.452 1.00 98.12 583 LEU A O 1
ATOM 4691 N N . SER A 1 584 ? -17.341 -3.064 0.905 1.00 97.94 584 SER A N 1
ATOM 4692 C CA . SER A 1 584 ? -18.435 -3.945 0.483 1.00 97.94 584 SER A CA 1
ATOM 4693 C C . SER A 1 584 ? -17.980 -5.399 0.516 1.00 97.94 584 SER A C 1
ATOM 4695 O O . SER A 1 584 ? -16.841 -5.694 0.159 1.00 97.94 584 SER A O 1
ATOM 4697 N N . LEU A 1 585 ? -18.871 -6.308 0.903 1.00 98.06 585 LEU A N 1
ATOM 4698 C CA . LEU A 1 585 ? -18.632 -7.752 0.896 1.00 98.06 585 LEU A CA 1
ATOM 4699 C C . LEU A 1 585 ? -19.517 -8.397 -0.163 1.00 98.06 585 LEU A C 1
ATOM 4701 O O . LEU A 1 585 ? -20.739 -8.223 -0.134 1.00 98.06 585 LEU A O 1
ATOM 4705 N N . LYS A 1 586 ? -18.901 -9.119 -1.098 1.00 97.88 586 LYS A N 1
ATOM 4706 C CA . LYS A 1 586 ? -19.574 -9.649 -2.283 1.00 97.88 586 LYS A CA 1
ATOM 4707 C C . LYS A 1 586 ? -19.202 -11.097 -2.566 1.00 97.88 586 LYS A C 1
ATOM 4709 O O . LYS A 1 586 ? -18.156 -11.584 -2.141 1.00 97.88 586 LYS A O 1
ATOM 4714 N N . SER A 1 587 ? -20.079 -11.769 -3.296 1.00 97.62 587 SER A N 1
ATOM 4715 C CA . SER A 1 587 ? -19.910 -13.115 -3.835 1.00 97.62 587 SER A CA 1
ATOM 4716 C C . SER A 1 587 ? -20.713 -13.242 -5.134 1.00 97.62 587 SER A C 1
ATOM 4718 O O . SER A 1 587 ? -21.308 -12.263 -5.583 1.00 97.62 587 SER A O 1
ATOM 4720 N N . GLU A 1 588 ? -20.736 -14.421 -5.742 1.00 95.31 588 GLU A N 1
ATOM 4721 C CA . GLU A 1 588 ? -21.471 -14.692 -6.980 1.00 95.31 588 GLU A CA 1
ATOM 4722 C C . GLU A 1 588 ? -22.418 -15.880 -6.809 1.00 95.31 588 GLU A C 1
ATOM 4724 O O . GLU A 1 588 ? -22.151 -16.809 -6.046 1.00 95.31 588 GLU A O 1
ATOM 4729 N N . VAL A 1 589 ? -23.538 -15.862 -7.529 1.00 97.31 589 VAL A N 1
ATOM 4730 C CA . VAL A 1 589 ? -24.436 -17.017 -7.627 1.00 97.31 589 VAL A CA 1
ATOM 4731 C C . VAL A 1 589 ? -23.739 -18.110 -8.433 1.00 97.31 589 VAL A C 1
ATOM 4733 O O . VAL A 1 589 ? -23.457 -17.913 -9.612 1.00 97.31 589 VAL A O 1
ATOM 4736 N N . ILE A 1 590 ? -23.488 -19.277 -7.832 1.00 96.75 590 ILE A N 1
ATOM 4737 C CA . ILE A 1 590 ? -22.781 -20.383 -8.513 1.00 96.75 590 ILE A CA 1
ATOM 4738 C C . ILE A 1 590 ? -23.702 -21.488 -9.017 1.00 96.75 590 ILE A C 1
ATOM 4740 O O . ILE A 1 590 ? -23.326 -22.258 -9.897 1.00 96.75 590 ILE A O 1
ATOM 4744 N N . LEU A 1 591 ? -24.895 -21.605 -8.439 1.00 97.19 591 LEU A N 1
ATOM 4745 C CA . LEU A 1 591 ? -25.845 -22.653 -8.779 1.00 97.19 591 LEU A CA 1
ATOM 4746 C C . LEU A 1 591 ? -27.256 -22.181 -8.461 1.00 97.19 591 LEU A C 1
ATOM 4748 O O . LEU A 1 591 ? -27.493 -21.610 -7.400 1.00 97.19 591 LEU A O 1
ATOM 4752 N N . ILE A 1 592 ? -28.187 -22.462 -9.367 1.00 97.50 592 ILE A N 1
ATOM 4753 C CA . ILE A 1 592 ? -29.621 -22.272 -9.157 1.00 97.50 592 ILE A CA 1
ATOM 4754 C C . ILE A 1 592 ? -30.280 -23.644 -9.254 1.00 97.50 592 ILE A C 1
ATOM 4756 O O . ILE A 1 592 ? -29.994 -24.405 -10.179 1.00 97.50 592 ILE A O 1
ATOM 4760 N N . ARG A 1 593 ? -31.139 -23.977 -8.290 1.00 95.44 593 ARG A N 1
ATOM 4761 C CA . ARG A 1 593 ? -31.856 -25.254 -8.238 1.00 95.44 593 ARG A CA 1
ATOM 4762 C C . ARG A 1 593 ? -33.340 -25.033 -7.995 1.00 95.44 593 ARG A C 1
ATOM 4764 O O . ARG A 1 593 ? -33.706 -24.237 -7.135 1.00 95.44 593 ARG A O 1
ATOM 4771 N N . SER A 1 594 ? -34.166 -25.792 -8.704 1.00 96.19 594 SER A N 1
ATOM 4772 C CA . SER A 1 594 ? -35.588 -25.930 -8.391 1.00 96.19 594 SER A CA 1
ATOM 4773 C C . SER A 1 594 ? -35.770 -26.902 -7.225 1.00 96.19 594 SER A C 1
ATOM 4775 O O . SER A 1 594 ? -35.234 -28.011 -7.258 1.00 96.19 594 SER A O 1
ATOM 4777 N N . VAL A 1 595 ? -36.499 -26.480 -6.198 1.00 95.81 595 VAL A N 1
ATOM 4778 C CA . VAL A 1 595 ? -36.812 -27.257 -4.994 1.00 95.81 595 VAL A CA 1
ATOM 4779 C C . VAL A 1 595 ? -38.334 -27.402 -4.915 1.00 95.81 595 VAL A C 1
ATOM 4781 O O . VAL A 1 595 ? -39.008 -26.380 -4.782 1.00 95.81 595 VAL A O 1
ATOM 4784 N N . PRO A 1 596 ? -38.889 -28.622 -5.027 1.00 96.94 596 PRO A N 1
ATOM 4785 C CA . PRO A 1 596 ? -40.329 -28.848 -4.931 1.00 96.94 596 PRO A CA 1
ATOM 4786 C C . PRO A 1 596 ? -40.911 -28.416 -3.582 1.00 96.94 596 PRO A C 1
ATOM 4788 O O . PRO A 1 596 ? -40.234 -28.459 -2.549 1.00 96.94 596 PRO A O 1
ATOM 4791 N N . LYS A 1 597 ? -42.200 -28.070 -3.569 1.00 96.75 597 LYS A N 1
ATOM 4792 C CA . LYS A 1 597 ? -42.953 -27.880 -2.324 1.00 96.75 597 LYS A CA 1
ATOM 4793 C C . LYS A 1 597 ? -42.790 -29.093 -1.395 1.00 96.75 597 LYS A C 1
ATOM 4795 O O . LYS A 1 597 ? -43.043 -30.223 -1.794 1.00 96.75 597 LYS A O 1
ATOM 4800 N N . GLY A 1 598 ? -42.451 -28.844 -0.130 1.00 95.06 598 GLY A N 1
ATOM 4801 C CA . GLY A 1 598 ? -42.267 -29.873 0.902 1.00 95.06 598 GLY A CA 1
ATOM 4802 C C . GLY A 1 598 ? -40.819 -30.337 1.100 1.00 95.06 598 GLY A C 1
ATOM 4803 O O . GLY A 1 598 ? -40.516 -30.925 2.141 1.00 95.06 598 GLY A O 1
ATOM 4804 N N . ASP A 1 599 ? -39.908 -30.010 0.179 1.00 95.44 599 ASP A N 1
ATOM 4805 C CA . ASP A 1 599 ? -38.488 -30.344 0.309 1.00 95.44 599 ASP A CA 1
ATOM 4806 C C . ASP A 1 599 ? -37.725 -29.321 1.164 1.00 95.44 599 ASP A C 1
ATOM 4808 O O . ASP A 1 599 ? -38.112 -28.158 1.305 1.00 95.44 599 ASP A O 1
ATOM 4812 N N . SER A 1 600 ? -36.613 -29.757 1.764 1.00 93.94 600 SER A N 1
ATOM 4813 C CA . SER A 1 600 ? -35.805 -28.942 2.682 1.00 93.94 600 SER A CA 1
ATOM 4814 C C . SER A 1 600 ? -34.455 -28.528 2.089 1.00 93.94 600 SER A C 1
ATOM 4816 O O . SER A 1 600 ? -33.904 -29.212 1.229 1.00 93.94 600 SER A O 1
ATOM 4818 N N . VAL A 1 601 ? -33.864 -27.447 2.615 1.00 89.75 601 VAL A N 1
ATOM 4819 C CA . VAL A 1 601 ? -32.529 -26.958 2.214 1.00 89.75 601 VAL A CA 1
ATOM 4820 C C . VAL A 1 601 ? -31.588 -26.859 3.419 1.00 89.75 601 VAL A C 1
ATOM 4822 O O . VAL A 1 601 ? -31.904 -26.227 4.427 1.00 89.75 601 VAL A O 1
ATOM 4825 N N . GLY A 1 602 ? -30.391 -27.439 3.285 1.00 85.81 602 GLY A N 1
ATOM 4826 C CA . GLY A 1 602 ? -29.284 -27.281 4.233 1.00 85.81 602 GLY A CA 1
ATOM 4827 C C . GLY A 1 602 ? -29.384 -28.106 5.524 1.00 85.81 602 GLY A C 1
ATOM 4828 O O . GLY A 1 602 ? -30.289 -28.916 5.734 1.00 85.81 602 GLY A O 1
ATOM 4829 N N . TYR A 1 603 ? -28.399 -27.912 6.407 1.00 80.50 603 TYR A N 1
ATOM 4830 C CA . TYR A 1 603 ? -28.267 -28.687 7.643 1.00 80.50 603 TYR A CA 1
ATOM 4831 C C . TYR A 1 603 ? -29.451 -28.512 8.594 1.00 80.50 603 TYR A C 1
ATOM 4833 O O . TYR A 1 603 ? -29.917 -27.402 8.843 1.00 80.50 603 TYR A O 1
ATOM 4841 N N . GLY A 1 604 ? -29.869 -29.617 9.214 1.00 84.06 604 GLY A N 1
ATOM 4842 C CA . GLY A 1 604 ? -30.935 -29.627 10.217 1.00 84.06 604 GLY A CA 1
ATOM 4843 C C . GLY A 1 604 ? -32.331 -29.354 9.661 1.00 84.06 604 GLY A C 1
ATOM 4844 O O . GLY A 1 604 ? -33.248 -29.222 10.461 1.00 84.06 604 GLY A O 1
ATOM 4845 N N . ARG A 1 605 ? -32.486 -29.261 8.328 1.00 88.62 605 ARG A N 1
ATOM 4846 C CA . ARG A 1 605 ? -33.774 -29.063 7.644 1.00 88.62 605 ARG A CA 1
ATOM 4847 C C . ARG A 1 605 ? -34.580 -27.883 8.208 1.00 88.62 605 ARG A C 1
ATOM 4849 O O . ARG A 1 605 ? -35.799 -27.940 8.302 1.00 88.62 605 ARG A O 1
ATOM 4856 N N . THR A 1 606 ? -33.890 -26.804 8.587 1.00 90.81 606 THR A N 1
ATOM 4857 C CA . THR A 1 606 ? -34.518 -25.624 9.209 1.00 90.81 606 THR A CA 1
ATOM 4858 C C . THR A 1 606 ? -35.336 -24.783 8.231 1.00 90.81 606 THR A C 1
ATOM 4860 O O . THR A 1 606 ? -36.069 -23.900 8.657 1.00 90.81 606 THR A O 1
ATOM 4863 N N . PHE A 1 607 ? -35.215 -25.049 6.931 1.00 93.75 607 PHE A N 1
ATOM 4864 C CA . PHE A 1 607 ? -36.063 -24.493 5.887 1.00 93.75 607 PHE A CA 1
ATOM 4865 C C . PHE A 1 607 ? -36.745 -25.634 5.135 1.00 93.75 607 PHE A C 1
ATOM 4867 O O . PHE A 1 607 ? -36.072 -26.591 4.745 1.00 93.75 607 PHE A O 1
ATOM 4874 N N . THR A 1 608 ? -38.053 -25.500 4.916 1.00 95.31 608 THR A N 1
ATOM 4875 C CA . THR A 1 608 ? -38.867 -26.380 4.069 1.00 95.31 608 THR A CA 1
ATOM 4876 C C . THR A 1 608 ? -39.688 -25.517 3.118 1.00 95.31 608 THR A C 1
ATOM 4878 O O . THR A 1 608 ? -40.393 -24.608 3.567 1.00 95.31 608 THR A O 1
ATOM 4881 N N . ALA A 1 609 ? -39.578 -25.787 1.819 1.00 94.62 609 ALA A N 1
ATOM 4882 C CA . ALA A 1 609 ? -40.202 -24.999 0.768 1.00 94.62 609 ALA A CA 1
ATOM 4883 C C . ALA A 1 609 ? -41.734 -25.089 0.856 1.00 94.62 609 ALA A C 1
ATOM 4885 O O . ALA A 1 609 ? -42.309 -26.178 0.872 1.00 94.62 609 ALA A O 1
ATOM 4886 N N . GLN A 1 610 ? -42.407 -23.939 0.926 1.00 94.75 610 GLN A N 1
ATOM 4887 C CA . GLN A 1 610 ? -43.874 -23.868 1.035 1.00 94.75 610 GLN A CA 1
ATOM 4888 C C . GLN A 1 610 ? -44.581 -23.945 -0.328 1.00 94.75 610 GLN A C 1
ATOM 4890 O O . GLN A 1 610 ? -45.788 -24.185 -0.405 1.00 94.75 610 GLN A O 1
ATOM 4895 N N . LYS A 1 611 ? -43.815 -23.772 -1.404 1.00 94.62 611 LYS A N 1
ATOM 4896 C CA . LYS A 1 611 ? -44.203 -23.891 -2.809 1.00 94.62 611 LYS A CA 1
ATOM 4897 C C . LYS A 1 611 ? -42.992 -24.365 -3.610 1.00 94.62 611 LYS A C 1
ATOM 4899 O O . LYS A 1 611 ? -41.905 -24.462 -3.045 1.00 94.62 611 LYS A O 1
ATOM 4904 N N . ASP A 1 612 ? -43.181 -24.643 -4.893 1.00 95.94 612 ASP A N 1
ATOM 4905 C CA . ASP A 1 612 ? -42.052 -24.883 -5.786 1.00 95.94 612 ASP A CA 1
ATOM 4906 C C . ASP A 1 612 ? -41.184 -23.621 -5.823 1.00 95.94 612 ASP A C 1
ATOM 4908 O O . ASP A 1 612 ? -41.654 -22.534 -6.167 1.00 95.94 612 ASP A O 1
ATOM 4912 N N . SER A 1 613 ? -39.934 -23.767 -5.395 1.00 95.88 613 SER A N 1
ATOM 4913 C CA . SER A 1 613 ? -39.026 -22.658 -5.120 1.00 95.88 613 SER A CA 1
ATOM 4914 C C . SER A 1 613 ? -37.784 -22.716 -6.000 1.00 95.88 613 SER A C 1
ATOM 4916 O O . SER A 1 613 ? -37.263 -23.789 -6.309 1.00 95.88 613 SER A O 1
ATOM 4918 N N . ARG A 1 614 ? -37.249 -21.547 -6.358 1.00 96.88 614 ARG A N 1
ATOM 4919 C CA . ARG A 1 614 ? -35.930 -21.412 -6.990 1.00 96.88 614 ARG A CA 1
ATOM 4920 C C . ARG A 1 614 ? -34.921 -20.966 -5.945 1.00 96.88 614 ARG A C 1
ATOM 4922 O O . ARG A 1 614 ? -35.050 -19.889 -5.378 1.00 96.88 614 ARG A O 1
ATOM 4929 N N . ILE A 1 615 ? -33.896 -21.777 -5.713 1.00 97.25 615 ILE A N 1
ATOM 4930 C CA . ILE A 1 615 ? -32.882 -21.526 -4.689 1.00 97.25 615 ILE A CA 1
ATOM 4931 C C . ILE A 1 615 ? -31.531 -21.263 -5.342 1.00 97.25 615 ILE A C 1
ATOM 4933 O O . ILE A 1 615 ? -31.046 -22.086 -6.122 1.00 97.25 615 ILE A O 1
ATOM 4937 N N . ALA A 1 616 ? -30.907 -20.141 -4.993 1.00 97.75 616 ALA A N 1
ATOM 4938 C CA . ALA A 1 616 ? -29.543 -19.815 -5.391 1.00 97.75 616 ALA A CA 1
ATOM 4939 C C . ALA A 1 616 ? -28.544 -20.215 -4.296 1.00 97.75 616 ALA A C 1
ATOM 4941 O O . ALA A 1 616 ? -28.766 -19.964 -3.111 1.00 97.75 616 ALA A O 1
ATOM 4942 N N . ILE A 1 617 ? -27.428 -20.822 -4.703 1.00 97.88 617 ILE A N 1
ATOM 4943 C CA . ILE A 1 617 ? -26.295 -21.165 -3.839 1.00 97.88 617 ILE A CA 1
ATOM 4944 C C . ILE A 1 617 ? -25.174 -20.158 -4.061 1.00 97.88 617 ILE A C 1
ATOM 4946 O O . ILE A 1 617 ? -24.813 -19.852 -5.201 1.00 97.88 617 ILE A O 1
ATOM 4950 N N . ILE A 1 618 ? -24.614 -19.673 -2.956 1.00 98.19 618 ILE A N 1
ATOM 4951 C CA . ILE A 1 618 ? -23.585 -18.637 -2.940 1.00 98.19 618 ILE A CA 1
ATOM 4952 C C . ILE A 1 618 ? -22.381 -19.170 -2.157 1.00 98.19 618 ILE A C 1
ATOM 4954 O O . ILE A 1 618 ? -22.556 -19.623 -1.021 1.00 98.19 618 ILE A O 1
ATOM 4958 N N . PRO A 1 619 ? -21.161 -19.137 -2.720 1.00 97.31 619 PRO A N 1
ATOM 4959 C CA . PRO A 1 619 ? -19.984 -19.793 -2.167 1.00 97.31 619 PRO A CA 1
ATOM 4960 C C . PRO A 1 619 ? -19.280 -18.909 -1.130 1.00 97.31 619 PRO A C 1
ATOM 4962 O O . PRO A 1 619 ? -18.092 -18.608 -1.256 1.00 97.31 619 PRO A O 1
ATOM 4965 N N . ILE A 1 620 ? -20.014 -18.475 -0.108 1.00 98.06 620 ILE A N 1
ATOM 4966 C CA . ILE A 1 620 ? -19.482 -17.761 1.052 1.00 98.06 620 ILE A CA 1
ATOM 4967 C C . ILE A 1 620 ? -20.155 -18.270 2.326 1.00 98.06 620 ILE A C 1
ATOM 4969 O O . ILE A 1 620 ? -21.360 -18.521 2.349 1.00 98.06 620 ILE A O 1
ATOM 4973 N N . GLY A 1 621 ? -19.378 -18.443 3.393 1.00 97.69 621 GLY A N 1
ATOM 4974 C CA . GLY A 1 621 ? -19.889 -18.969 4.656 1.00 97.69 621 GLY A CA 1
ATOM 4975 C C . GLY A 1 621 ? -19.200 -18.389 5.884 1.00 97.69 621 GLY A C 1
ATOM 4976 O O . GLY A 1 621 ? -18.502 -17.373 5.819 1.00 97.69 621 GLY A O 1
ATOM 4977 N N . TYR A 1 622 ? -19.392 -19.032 7.035 1.00 97.31 622 TYR A N 1
ATOM 4978 C CA . TYR A 1 622 ? -18.903 -18.483 8.302 1.00 97.31 622 TYR A CA 1
ATOM 4979 C C . TYR A 1 622 ? -17.379 -18.481 8.451 1.00 97.31 622 TYR A C 1
ATOM 4981 O O . TYR A 1 622 ? -16.853 -17.665 9.205 1.00 97.31 622 TYR A O 1
ATOM 4989 N N . ALA A 1 623 ? -16.645 -19.323 7.714 1.00 96.75 623 ALA A N 1
ATOM 4990 C CA . ALA A 1 623 ? -15.181 -19.259 7.686 1.00 96.75 623 ALA A CA 1
ATOM 4991 C C . ALA A 1 623 ? -14.655 -18.053 6.881 1.00 96.75 623 ALA A C 1
ATOM 4993 O O . ALA A 1 623 ? -13.503 -17.652 7.039 1.00 96.75 623 ALA A O 1
ATOM 4994 N N . ASP A 1 624 ? -15.504 -17.437 6.053 1.00 97.12 624 ASP A N 1
ATOM 4995 C CA . ASP A 1 624 ? -15.213 -16.173 5.369 1.00 97.12 624 ASP A CA 1
ATOM 4996 C C . ASP A 1 624 ? -15.627 -14.943 6.189 1.00 97.12 624 ASP A C 1
ATOM 4998 O O . ASP A 1 624 ? -15.354 -13.815 5.784 1.00 97.12 624 ASP A O 1
ATOM 5002 N N . GLY A 1 625 ? -16.239 -15.148 7.357 1.00 95.69 625 GLY A N 1
ATOM 5003 C CA . GLY A 1 625 ? -16.655 -14.079 8.262 1.00 95.69 625 GLY A CA 1
ATOM 5004 C C . GLY A 1 625 ? -18.139 -13.727 8.209 1.00 95.69 625 GLY A C 1
ATOM 5005 O O . GLY A 1 625 ? -18.528 -12.777 8.876 1.00 95.69 625 GLY A O 1
ATOM 5006 N N . ILE A 1 626 ? -18.978 -14.475 7.478 1.00 97.62 626 ILE A N 1
ATOM 5007 C CA . ILE A 1 626 ? -20.439 -14.317 7.564 1.00 97.62 626 ILE A CA 1
ATOM 5008 C C . ILE A 1 626 ? -20.941 -14.911 8.891 1.00 97.62 626 ILE A C 1
ATOM 5010 O O . ILE A 1 626 ? -20.819 -16.122 9.097 1.00 97.62 626 ILE A O 1
ATOM 5014 N N . PRO A 1 627 ? -21.531 -14.123 9.805 1.00 97.44 627 PRO A N 1
ATOM 5015 C CA . PRO A 1 627 ? -21.996 -14.657 11.078 1.00 97.44 627 PRO A CA 1
ATOM 5016 C C . PRO A 1 627 ? -23.069 -15.733 10.889 1.00 97.44 627 PRO A C 1
ATOM 5018 O O . PRO A 1 627 ? -24.066 -15.547 10.194 1.00 97.44 627 PRO A O 1
ATOM 5021 N N . ARG A 1 628 ? -22.880 -16.891 11.529 1.00 96.69 628 ARG A N 1
ATOM 5022 C CA . ARG A 1 628 ? -23.787 -18.037 11.363 1.00 96.69 628 ARG A CA 1
ATOM 5023 C C . ARG A 1 628 ? -25.197 -17.766 11.904 1.00 96.69 628 ARG A C 1
ATOM 5025 O O . ARG A 1 628 ? -26.141 -18.422 11.473 1.00 96.69 628 ARG A O 1
ATOM 5032 N N . ASN A 1 629 ? -25.359 -16.821 12.825 1.00 95.88 629 ASN A N 1
ATOM 5033 C CA . ASN A 1 629 ? -26.659 -16.411 13.366 1.00 95.88 629 ASN A CA 1
ATOM 5034 C C . ASN A 1 629 ? -27.530 -15.613 12.373 1.00 95.88 629 ASN A C 1
ATOM 5036 O O . ASN A 1 629 ? -28.724 -15.485 12.621 1.00 95.88 629 ASN A O 1
ATOM 5040 N N . LEU A 1 630 ? -26.995 -15.216 11.210 1.00 96.81 630 LEU A N 1
ATOM 5041 C CA . LEU A 1 630 ? -27.780 -14.721 10.066 1.00 96.81 630 LEU A CA 1
ATOM 5042 C C . LEU A 1 630 ? -28.573 -15.824 9.330 1.00 96.81 630 LEU A C 1
ATOM 5044 O O . LEU A 1 630 ? -29.255 -15.551 8.344 1.00 96.81 630 LEU A O 1
ATOM 5048 N N . SER A 1 631 ? -28.467 -17.079 9.774 1.00 96.69 631 SER A N 1
ATOM 5049 C CA . SER A 1 631 ? -29.218 -18.213 9.220 1.00 96.69 631 SER A CA 1
ATOM 5050 C C . SER A 1 631 ? -30.737 -18.040 9.352 1.00 96.69 631 SER A C 1
ATOM 5052 O O . SER A 1 631 ? -31.219 -17.281 10.187 1.00 96.69 631 SER A O 1
ATOM 5054 N N . CYS A 1 632 ? -31.487 -18.853 8.607 1.00 94.56 632 CYS A N 1
ATOM 5055 C CA . CYS A 1 632 ? -32.922 -19.073 8.813 1.00 94.56 632 CYS A CA 1
ATOM 5056 C C . CYS A 1 632 ? -33.797 -17.808 8.697 1.00 94.56 632 CYS A C 1
ATOM 5058 O O . CYS A 1 632 ? -34.756 -17.658 9.444 1.00 94.56 632 CYS A O 1
ATOM 5060 N N . GLY A 1 633 ? -33.485 -16.918 7.757 1.00 92.50 633 GLY A N 1
ATOM 5061 C CA . GLY A 1 633 ? -34.267 -15.716 7.454 1.00 92.50 633 GLY A CA 1
ATOM 5062 C C . GLY A 1 633 ? -33.822 -14.456 8.194 1.00 92.50 633 GLY A C 1
ATOM 5063 O O . GLY A 1 633 ? -34.295 -13.375 7.855 1.00 92.50 633 GLY A O 1
ATOM 5064 N N . ASN A 1 634 ? -32.894 -14.574 9.152 1.00 93.94 634 ASN A N 1
ATOM 5065 C CA . ASN A 1 634 ? -32.399 -13.432 9.923 1.00 93.94 634 ASN A CA 1
ATOM 5066 C C . ASN A 1 634 ? -31.571 -12.465 9.065 1.00 93.94 634 ASN A C 1
ATOM 5068 O O . ASN A 1 634 ? -31.692 -11.253 9.207 1.00 93.94 634 ASN A O 1
ATOM 5072 N N . GLY A 1 635 ? -30.730 -12.996 8.173 1.00 94.31 635 GLY A N 1
ATOM 5073 C CA . GLY A 1 635 ? -29.927 -12.200 7.251 1.00 94.31 635 GLY A CA 1
ATOM 5074 C C . GLY A 1 635 ? -30.566 -12.037 5.877 1.00 94.31 635 GLY A C 1
ATOM 5075 O O . GLY A 1 635 ? -31.318 -12.895 5.404 1.00 94.31 635 GLY A O 1
ATOM 5076 N N . ARG A 1 636 ? -30.203 -10.946 5.201 1.00 95.31 636 ARG A N 1
ATOM 5077 C CA . ARG A 1 636 ? -30.609 -10.635 3.826 1.00 95.31 636 ARG A CA 1
ATOM 5078 C C . ARG A 1 636 ? -29.394 -10.307 2.970 1.00 95.31 636 ARG A C 1
ATOM 5080 O O . ARG A 1 636 ? -28.356 -9.900 3.485 1.00 95.31 636 ARG A O 1
ATOM 5087 N N . ILE A 1 637 ? -29.535 -10.465 1.661 1.00 96.88 637 ILE A N 1
ATOM 5088 C CA . ILE A 1 637 ? -28.518 -10.076 0.680 1.00 96.88 637 ILE A CA 1
ATOM 5089 C C . ILE A 1 637 ? -29.167 -9.397 -0.517 1.00 96.88 637 ILE A C 1
ATOM 5091 O O . ILE A 1 637 ? -30.350 -9.606 -0.781 1.00 96.88 637 ILE A O 1
ATOM 5095 N N . ARG A 1 638 ? -28.382 -8.637 -1.283 1.00 97.81 638 ARG A N 1
ATOM 5096 C CA . ARG A 1 638 ? -28.836 -8.047 -2.545 1.00 97.81 638 ARG A CA 1
ATOM 5097 C C . ARG A 1 638 ? -28.266 -8.787 -3.743 1.00 97.81 638 ARG A C 1
ATOM 5099 O O . ARG A 1 638 ? -27.050 -8.918 -3.847 1.00 97.81 638 ARG A O 1
ATOM 5106 N N . ILE A 1 639 ? -29.131 -9.187 -4.667 1.00 97.19 639 ILE A N 1
ATOM 5107 C CA . ILE A 1 639 ? -28.759 -9.699 -5.989 1.00 97.19 639 ILE A CA 1
ATOM 5108 C C . ILE A 1 639 ? -29.535 -8.872 -7.014 1.00 97.19 639 ILE A C 1
ATOM 5110 O O . ILE A 1 639 ? -30.764 -8.832 -6.978 1.00 97.19 639 ILE A O 1
ATOM 5114 N N . ARG A 1 640 ? -28.822 -8.169 -7.903 1.00 93.75 640 ARG A N 1
ATOM 5115 C CA . ARG A 1 640 ? -29.411 -7.162 -8.809 1.00 93.75 640 ARG A CA 1
ATOM 5116 C C . ARG A 1 640 ? -30.253 -6.128 -8.032 1.00 93.75 640 ARG A C 1
ATOM 5118 O O . ARG A 1 640 ? -29.734 -5.506 -7.105 1.00 93.75 640 ARG A O 1
ATOM 5125 N N . GLN A 1 641 ? -31.518 -5.933 -8.407 1.00 93.81 641 GLN A N 1
ATOM 5126 C CA . GLN A 1 641 ? -32.486 -5.075 -7.722 1.00 93.81 641 GLN A CA 1
ATOM 5127 C C . GLN A 1 641 ? -33.164 -5.731 -6.504 1.00 93.81 641 GLN A C 1
ATOM 5129 O O . GLN A 1 641 ? -33.823 -5.028 -5.742 1.00 93.81 641 GLN A O 1
ATOM 5134 N N . TYR A 1 642 ? -33.007 -7.042 -6.290 1.00 95.69 642 TYR A N 1
ATOM 5135 C CA . TYR A 1 642 ? -33.741 -7.786 -5.261 1.00 95.69 642 TYR A CA 1
ATOM 5136 C C . TYR A 1 642 ? -32.973 -7.869 -3.950 1.00 95.69 642 TYR A C 1
ATOM 5138 O O . TYR A 1 642 ? -31.763 -8.099 -3.945 1.00 95.69 642 TYR A O 1
ATOM 5146 N N . ILE A 1 643 ? -33.695 -7.755 -2.836 1.00 95.62 643 ILE A N 1
ATOM 5147 C CA . ILE A 1 643 ? -33.204 -8.096 -1.500 1.00 95.62 643 ILE A CA 1
ATOM 5148 C C . ILE A 1 643 ? -33.886 -9.397 -1.082 1.00 95.62 643 ILE A C 1
ATOM 5150 O O . ILE A 1 643 ? -35.103 -9.429 -0.916 1.00 95.62 643 ILE A O 1
ATOM 5154 N N . VAL A 1 644 ? -33.103 -10.464 -0.933 1.00 95.44 644 VAL A N 1
ATOM 5155 C CA . VAL A 1 644 ? -33.603 -11.820 -0.666 1.00 95.44 644 VAL A CA 1
ATOM 5156 C C . VAL A 1 644 ? -33.086 -12.351 0.676 1.00 95.44 644 VAL A C 1
ATOM 5158 O O . VAL A 1 644 ? -31.948 -12.048 1.055 1.00 95.44 644 VAL A O 1
ATOM 5161 N N . PRO A 1 645 ? -33.898 -13.119 1.427 1.00 93.75 645 PRO A N 1
ATOM 5162 C CA . PRO A 1 645 ? -33.496 -13.669 2.716 1.00 93.75 645 PRO A CA 1
ATOM 5163 C C . PRO A 1 645 ? -32.562 -14.876 2.561 1.00 93.75 645 PRO A C 1
ATOM 5165 O O . PRO A 1 645 ? -32.672 -15.670 1.623 1.00 93.75 645 PRO A O 1
ATOM 5168 N N . ILE A 1 646 ? -31.669 -15.049 3.535 1.00 96.62 646 ILE A N 1
ATOM 5169 C CA . ILE A 1 646 ? -30.854 -16.258 3.675 1.00 96.62 646 ILE A CA 1
ATOM 5170 C C . ILE A 1 646 ? -31.727 -17.379 4.225 1.00 96.62 646 ILE A C 1
ATOM 5172 O O . ILE A 1 646 ? -32.285 -17.256 5.312 1.00 96.62 646 ILE A O 1
ATOM 5176 N N . ILE A 1 647 ? -31.816 -18.497 3.508 1.00 96.44 647 ILE A N 1
ATOM 5177 C CA . ILE A 1 647 ? -32.614 -19.652 3.924 1.00 96.44 647 ILE A CA 1
ATOM 5178 C C . ILE A 1 647 ? -31.737 -20.786 4.452 1.00 96.44 647 ILE A C 1
ATOM 5180 O O . ILE A 1 647 ? -30.592 -20.981 4.040 1.00 96.44 647 ILE A O 1
ATOM 5184 N N . GLY A 1 648 ? -32.298 -21.570 5.372 1.00 95.38 648 GLY A N 1
ATOM 5185 C CA . GLY A 1 648 ? -31.577 -22.664 6.013 1.00 95.38 648 GLY A CA 1
ATOM 5186 C C . GLY A 1 648 ? -30.386 -22.180 6.850 1.00 95.38 648 GLY A C 1
ATOM 5187 O O . GLY A 1 648 ? -30.251 -20.998 7.176 1.00 95.38 648 GLY A O 1
ATOM 5188 N N . ARG A 1 649 ? -29.517 -23.116 7.241 1.00 96.44 649 ARG A N 1
ATOM 5189 C CA . ARG A 1 649 ? -28.305 -22.807 8.013 1.00 96.44 649 ARG A CA 1
ATOM 5190 C C . ARG A 1 649 ? -27.138 -22.435 7.103 1.00 96.44 649 ARG A C 1
ATOM 5192 O O . ARG A 1 649 ? -26.801 -23.186 6.189 1.00 96.44 649 ARG A O 1
ATOM 5199 N N . ILE A 1 650 ? -26.457 -21.341 7.436 1.00 97.44 650 ILE A N 1
ATOM 5200 C CA . ILE A 1 650 ? -25.187 -20.944 6.820 1.00 97.44 650 ILE A CA 1
ATOM 5201 C C . ILE A 1 650 ? -24.127 -22.012 7.125 1.00 97.44 650 ILE A C 1
ATOM 5203 O O . ILE A 1 650 ? -23.933 -22.412 8.281 1.00 97.44 650 ILE A O 1
ATOM 5207 N N . CYS A 1 651 ? -23.450 -22.487 6.078 1.00 97.31 651 CYS A N 1
ATOM 5208 C CA . CYS A 1 651 ? -22.383 -23.482 6.170 1.00 97.31 651 CYS A CA 1
ATOM 5209 C C . CYS A 1 651 ? -21.007 -22.804 6.268 1.00 97.31 651 CYS A C 1
ATOM 5211 O O . CYS A 1 651 ? -20.897 -21.578 6.255 1.00 97.31 651 CYS A O 1
ATOM 5213 N N . MET A 1 652 ? -19.944 -23.607 6.376 1.00 97.19 652 MET A N 1
ATOM 5214 C CA . MET A 1 652 ? -18.575 -23.093 6.496 1.00 97.19 652 MET A CA 1
ATOM 5215 C C . MET A 1 652 ? -18.177 -22.221 5.302 1.00 97.19 652 MET A C 1
ATOM 5217 O O . MET A 1 652 ? -17.597 -21.155 5.499 1.00 97.19 652 MET A O 1
ATOM 5221 N N . ASP A 1 653 ? -18.556 -22.649 4.094 1.00 97.12 653 ASP A N 1
ATOM 5222 C CA . ASP A 1 653 ? -18.062 -22.081 2.834 1.00 97.12 653 ASP A CA 1
ATOM 5223 C C . ASP A 1 653 ? -19.168 -21.691 1.842 1.00 97.12 653 ASP A C 1
ATOM 5225 O O . ASP A 1 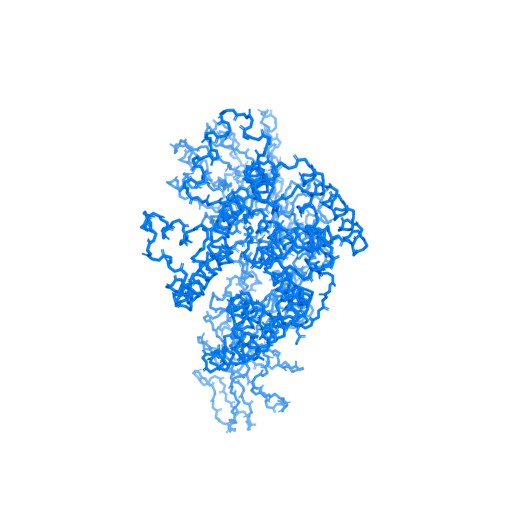653 ? -18.862 -21.217 0.752 1.00 97.12 653 ASP A O 1
ATOM 5229 N N . GLN A 1 654 ? -20.443 -21.907 2.184 1.00 97.12 654 GLN A N 1
ATOM 5230 C CA . GLN A 1 654 ? -21.576 -21.588 1.311 1.00 97.12 654 GLN A CA 1
ATOM 5231 C C . GLN A 1 654 ? -22.875 -21.352 2.087 1.00 97.12 654 GLN A C 1
ATOM 5233 O O . GLN A 1 654 ? -23.024 -21.774 3.240 1.00 97.12 654 GLN A O 1
ATOM 5238 N N . LEU A 1 655 ? -23.842 -20.732 1.420 1.00 97.81 655 LEU A N 1
ATOM 5239 C CA . LEU A 1 655 ? -25.201 -20.516 1.910 1.00 97.81 655 LEU A CA 1
ATOM 5240 C C . LEU A 1 655 ? -26.210 -20.534 0.758 1.00 97.81 655 LEU A C 1
ATOM 5242 O O . LEU A 1 655 ? -25.830 -20.525 -0.414 1.00 97.81 655 LEU A O 1
ATOM 5246 N N . ALA A 1 656 ? -27.492 -20.579 1.111 1.00 97.81 656 ALA A N 1
ATOM 5247 C CA . ALA A 1 656 ? -28.602 -20.620 0.172 1.00 97.81 656 ALA A CA 1
ATOM 5248 C C . ALA A 1 656 ? -29.532 -19.420 0.373 1.00 97.81 656 ALA A C 1
ATOM 5250 O O . ALA A 1 656 ? -29.748 -18.978 1.504 1.00 97.81 656 ALA A O 1
ATOM 5251 N N . VAL A 1 657 ? -30.103 -18.922 -0.721 1.00 97.56 657 VAL A N 1
ATOM 5252 C CA . VAL A 1 657 ? -31.119 -17.862 -0.715 1.00 97.56 657 VAL A CA 1
ATOM 5253 C C . VAL A 1 657 ? -32.289 -18.239 -1.613 1.00 97.56 657 VAL A C 1
ATOM 5255 O O . VAL A 1 657 ? -32.104 -18.898 -2.639 1.00 97.56 657 VAL A O 1
ATOM 5258 N N . ASP A 1 658 ? -33.489 -17.829 -1.219 1.00 95.50 658 ASP A N 1
ATOM 5259 C CA . ASP A 1 658 ? -34.696 -18.031 -2.017 1.00 95.50 658 ASP A CA 1
ATOM 5260 C C . ASP A 1 658 ? -34.835 -16.900 -3.046 1.00 95.50 658 ASP A C 1
ATOM 5262 O O . ASP A 1 658 ? -34.933 -15.728 -2.684 1.00 95.50 658 ASP A O 1
ATOM 5266 N N . ILE A 1 659 ? -34.813 -17.262 -4.330 1.00 96.38 659 ILE A N 1
ATOM 5267 C CA . ILE A 1 659 ? -34.949 -16.357 -5.478 1.00 96.38 659 ILE A CA 1
ATOM 5268 C C . ILE A 1 659 ? -36.223 -16.649 -6.281 1.00 96.38 659 ILE A C 1
ATOM 5270 O O . ILE A 1 659 ? -36.296 -16.321 -7.462 1.00 96.38 659 ILE A O 1
ATOM 5274 N N . THR A 1 660 ? -37.224 -17.290 -5.669 1.00 93.94 660 THR A N 1
ATOM 5275 C CA . THR A 1 660 ? -38.457 -17.705 -6.360 1.00 93.94 660 THR A CA 1
ATOM 5276 C C . THR A 1 660 ? -39.180 -16.532 -7.029 1.00 93.94 660 THR A C 1
ATOM 5278 O O . THR A 1 660 ? -39.649 -16.686 -8.147 1.00 93.94 660 THR A O 1
ATOM 5281 N N . GLU A 1 661 ? -39.194 -15.353 -6.399 1.00 92.38 661 GLU A N 1
ATOM 5282 C CA . GLU A 1 661 ? -39.825 -14.128 -6.933 1.00 92.38 661 GLU A CA 1
ATOM 5283 C C . GLU A 1 661 ? -38.901 -13.282 -7.833 1.00 92.38 661 GLU A C 1
ATOM 5285 O O . GLU A 1 661 ? -39.271 -12.191 -8.264 1.00 92.38 661 GLU A O 1
ATOM 5290 N N . ALA A 1 662 ? -37.669 -13.732 -8.079 1.00 92.94 662 ALA A N 1
ATOM 5291 C CA . ALA A 1 662 ? -36.628 -12.960 -8.755 1.00 92.94 662 ALA A CA 1
ATOM 5292 C C . ALA A 1 662 ? -36.124 -13.715 -9.992 1.00 92.94 662 ALA A C 1
ATOM 5294 O O . ALA A 1 662 ? -35.057 -14.338 -9.990 1.00 92.94 662 ALA A O 1
ATOM 5295 N N . GLU A 1 663 ? -36.943 -13.717 -11.047 1.00 89.44 663 GLU A N 1
ATOM 5296 C CA . GLU A 1 663 ? -36.758 -14.654 -12.153 1.00 89.44 663 GLU A CA 1
ATOM 5297 C C . GLU A 1 663 ? -35.526 -14.392 -13.028 1.00 89.44 663 GLU A C 1
ATOM 5299 O O . GLU A 1 663 ? -34.950 -15.351 -13.554 1.00 89.44 663 GLU A O 1
ATOM 5304 N N . ASP A 1 664 ? -35.116 -13.129 -13.145 1.00 94.12 664 ASP A N 1
ATOM 5305 C CA . ASP A 1 664 ? -33.978 -12.638 -13.931 1.00 94.12 664 ASP A CA 1
ATOM 5306 C C . ASP A 1 664 ? -32.616 -12.864 -13.251 1.00 94.12 664 ASP A C 1
ATOM 5308 O O . ASP A 1 664 ? -31.582 -12.542 -13.845 1.00 94.12 664 ASP A O 1
ATOM 5312 N N . ILE A 1 665 ? -32.593 -13.430 -12.036 1.00 96.25 665 ILE A N 1
ATOM 5313 C CA . ILE A 1 665 ? -31.356 -13.861 -11.380 1.00 96.25 665 ILE A CA 1
ATOM 5314 C C . ILE A 1 665 ? -30.805 -15.109 -12.074 1.00 96.25 665 ILE A C 1
ATOM 5316 O O . ILE A 1 665 ? -31.474 -16.144 -12.182 1.00 96.25 665 ILE A O 1
ATOM 5320 N N . VAL A 1 666 ? -29.540 -15.026 -12.484 1.00 95.56 666 VAL A N 1
ATOM 5321 C CA . VAL A 1 666 ? -28.795 -16.073 -13.187 1.00 95.56 666 VAL A CA 1
ATOM 5322 C C . VAL A 1 666 ? -27.466 -16.388 -12.495 1.00 95.56 666 VAL A C 1
ATOM 5324 O O . VAL A 1 666 ? -26.957 -15.626 -11.672 1.00 95.56 666 VAL A O 1
ATOM 5327 N N . VAL A 1 667 ? -26.881 -17.542 -12.830 1.00 95.81 667 VAL A N 1
ATOM 5328 C CA . VAL A 1 667 ? -25.523 -17.908 -12.394 1.00 95.81 667 VAL A CA 1
ATOM 5329 C C . VAL A 1 667 ? -24.523 -16.855 -12.885 1.00 95.81 667 VAL A C 1
ATOM 5331 O O . VAL A 1 667 ? -24.575 -16.436 -14.039 1.00 95.81 667 VAL A O 1
ATOM 5334 N N . GLY A 1 668 ? -23.617 -16.437 -12.001 1.00 93.00 668 GLY A N 1
ATOM 5335 C CA . GLY A 1 668 ? -22.659 -15.352 -12.221 1.00 93.00 668 GLY A CA 1
ATOM 5336 C C . GLY A 1 668 ? -23.139 -13.977 -11.744 1.00 93.00 668 GLY A C 1
ATOM 5337 O O . GLY A 1 668 ? -22.351 -13.033 -11.739 1.00 93.00 668 GLY A O 1
ATOM 5338 N N . ASP A 1 669 ? -24.397 -13.833 -11.312 1.00 96.19 669 ASP A N 1
ATOM 5339 C CA . ASP A 1 669 ? -24.853 -12.575 -10.720 1.00 96.19 669 ASP A CA 1
ATOM 5340 C C . ASP A 1 669 ? -24.191 -12.306 -9.368 1.00 96.19 669 ASP A C 1
ATOM 5342 O O . ASP A 1 669 ? -24.010 -13.201 -8.540 1.00 96.19 669 ASP A O 1
ATOM 5346 N N . VAL A 1 670 ? -23.873 -11.034 -9.123 1.00 96.88 670 VAL A N 1
ATOM 5347 C CA . VAL A 1 670 ? -23.207 -10.593 -7.895 1.00 96.88 670 VAL A CA 1
ATOM 5348 C C . VAL A 1 670 ? -24.204 -10.506 -6.741 1.00 96.88 670 VAL A C 1
ATOM 5350 O O . VAL A 1 670 ? -25.161 -9.731 -6.783 1.00 96.88 670 VAL A O 1
ATOM 5353 N N . ALA A 1 671 ? -23.905 -11.239 -5.674 1.00 97.81 671 ALA A N 1
ATOM 5354 C CA . ALA A 1 671 ? -24.552 -11.163 -4.375 1.00 97.81 671 ALA A CA 1
ATOM 5355 C C . ALA A 1 671 ? -23.780 -10.217 -3.444 1.00 97.81 671 ALA A C 1
ATOM 5357 O O . ALA A 1 671 ? -22.589 -10.407 -3.202 1.00 97.81 671 ALA A O 1
ATOM 5358 N N . THR A 1 672 ? -24.450 -9.205 -2.897 1.00 97.94 672 THR A N 1
ATOM 5359 C CA . THR A 1 672 ? -23.873 -8.229 -1.959 1.00 97.94 672 THR A CA 1
ATOM 5360 C C . THR A 1 672 ? -24.405 -8.475 -0.550 1.00 97.94 672 THR A C 1
ATOM 5362 O O . THR A 1 672 ? -25.615 -8.460 -0.338 1.00 97.94 672 THR A O 1
ATOM 5365 N N . PHE A 1 673 ? -23.492 -8.684 0.399 1.00 97.81 673 PHE A N 1
ATOM 5366 C CA . PHE A 1 673 ? -23.770 -8.955 1.816 1.00 97.81 673 PHE A CA 1
ATOM 5367 C C . PHE A 1 673 ? -23.618 -7.708 2.679 1.00 97.81 673 PHE A C 1
ATOM 5369 O O . PHE A 1 673 ? -24.412 -7.472 3.579 1.00 97.81 673 PHE A O 1
ATOM 5376 N N . ILE A 1 674 ? -22.582 -6.920 2.394 1.00 97.94 674 ILE A N 1
ATOM 5377 C CA . ILE A 1 674 ? -22.351 -5.615 3.008 1.00 97.94 674 ILE A CA 1
ATOM 5378 C C . ILE A 1 674 ? -22.209 -4.624 1.868 1.00 97.94 674 ILE A C 1
ATOM 5380 O O . ILE A 1 674 ? -21.403 -4.842 0.959 1.00 97.94 674 ILE A O 1
ATOM 5384 N N . GLU A 1 675 ? -22.976 -3.544 1.908 1.00 95.62 675 GLU A N 1
ATOM 5385 C CA . GLU A 1 675 ? -22.927 -2.490 0.907 1.00 95.62 675 GLU A CA 1
ATOM 5386 C C . GLU A 1 675 ? -22.243 -1.237 1.454 1.00 95.62 675 GLU A C 1
ATOM 5388 O O . GLU A 1 675 ? -22.561 -0.751 2.540 1.00 95.62 675 GLU A O 1
ATOM 5393 N N . ALA A 1 676 ? -21.341 -0.659 0.657 1.00 93.38 676 ALA A N 1
ATOM 5394 C CA . ALA A 1 676 ? -20.687 0.607 0.971 1.00 93.38 676 ALA A CA 1
ATOM 5395 C C . ALA A 1 676 ? -21.622 1.823 0.755 1.00 93.38 676 ALA A C 1
ATOM 5397 O O . ALA A 1 676 ? -21.293 2.754 0.017 1.00 93.38 676 ALA A O 1
ATOM 5398 N N . LYS A 1 677 ? -22.806 1.806 1.376 1.00 93.06 677 LYS A N 1
ATOM 5399 C CA . LYS A 1 677 ? -23.805 2.881 1.346 1.00 93.06 677 LYS A CA 1
ATOM 5400 C C . LYS A 1 677 ? -24.453 2.999 2.726 1.00 93.06 677 LYS A C 1
ATOM 5402 O O . LYS A 1 677 ? -25.019 2.029 3.212 1.00 93.06 677 LYS A O 1
ATOM 5407 N N . ALA A 1 678 ? -24.361 4.180 3.340 1.00 87.31 678 ALA A N 1
ATOM 5408 C CA . ALA A 1 678 ? -24.740 4.385 4.742 1.00 87.31 678 ALA A CA 1
ATOM 5409 C C . ALA A 1 678 ? -26.227 4.094 5.014 1.00 87.31 678 ALA A C 1
ATOM 5411 O O . ALA A 1 678 ? -26.548 3.445 5.997 1.00 87.31 678 ALA A O 1
ATOM 5412 N N . GLU A 1 679 ? -27.113 4.507 4.106 1.00 90.00 679 GLU A N 1
ATOM 5413 C CA . GLU A 1 679 ? -28.573 4.323 4.209 1.00 90.00 679 GLU A CA 1
ATOM 5414 C C . GLU A 1 679 ? -29.058 2.953 3.699 1.00 90.00 679 GLU A C 1
ATOM 5416 O O . GLU A 1 679 ? -30.247 2.751 3.470 1.00 90.00 679 GLU A O 1
ATOM 5421 N N . SER A 1 680 ? -28.149 2.020 3.411 1.00 93.19 680 SER A N 1
ATOM 5422 C CA . SER A 1 680 ? -28.537 0.701 2.912 1.00 93.19 680 SER A CA 1
ATOM 5423 C C . SER A 1 680 ? -29.043 -0.195 4.038 1.00 93.19 680 SER A C 1
ATOM 5425 O O . SER A 1 680 ? -28.419 -0.275 5.092 1.00 93.19 680 SER A O 1
ATOM 5427 N N . GLU A 1 681 ? -30.078 -0.991 3.761 1.00 94.25 681 GLU A N 1
ATOM 5428 C CA . GLU A 1 681 ? -30.487 -2.120 4.617 1.00 94.25 681 GLU A CA 1
ATOM 5429 C C . GLU A 1 681 ? -29.382 -3.183 4.778 1.00 94.25 681 GLU A C 1
ATOM 5431 O O . GLU A 1 681 ? -29.474 -4.058 5.631 1.00 94.25 681 GLU A O 1
ATOM 5436 N N . LEU A 1 682 ? -28.331 -3.113 3.952 1.00 96.62 682 LEU A N 1
ATOM 5437 C CA . LEU A 1 682 ? -27.147 -3.972 4.003 1.00 96.62 682 LEU A CA 1
ATOM 5438 C C . LEU A 1 682 ? -25.891 -3.197 4.426 1.00 96.62 682 LEU A C 1
ATOM 5440 O O . LEU A 1 682 ? -24.767 -3.622 4.150 1.00 96.62 682 LEU A O 1
ATOM 5444 N N . ALA A 1 683 ? -26.045 -2.028 5.050 1.00 97.19 683 ALA A N 1
ATOM 5445 C CA . ALA A 1 683 ? -24.920 -1.326 5.654 1.00 97.19 683 ALA A CA 1
ATOM 5446 C C . ALA A 1 683 ? -24.340 -2.164 6.807 1.00 97.19 683 ALA A C 1
ATOM 5448 O O . ALA A 1 683 ? -25.075 -2.840 7.526 1.00 97.19 683 ALA A O 1
ATOM 5449 N N . ALA A 1 684 ? -23.022 -2.098 7.020 1.00 97.44 684 ALA A N 1
ATOM 5450 C CA . ALA A 1 684 ? -22.354 -2.893 8.058 1.00 97.44 684 ALA A CA 1
ATOM 5451 C C . ALA A 1 684 ? -22.987 -2.775 9.466 1.00 97.44 684 ALA A C 1
ATOM 5453 O O . ALA A 1 684 ? -23.130 -3.818 10.102 1.00 97.44 684 ALA A O 1
ATOM 5454 N N . PRO A 1 685 ? -23.425 -1.587 9.941 1.00 97.25 685 PRO A N 1
ATOM 5455 C CA . PRO A 1 685 ? -24.100 -1.479 11.235 1.00 97.25 685 PRO A CA 1
ATOM 5456 C C . PRO A 1 685 ? -25.426 -2.241 11.280 1.00 97.25 685 PRO A C 1
ATOM 5458 O O . PRO A 1 685 ? -25.683 -2.945 12.247 1.00 97.25 685 PRO A O 1
ATOM 5461 N N . VAL A 1 686 ? -26.228 -2.175 10.213 1.00 96.94 686 VAL A N 1
ATOM 5462 C CA . VAL A 1 686 ? -27.518 -2.881 10.122 1.00 96.94 686 VAL A CA 1
ATOM 5463 C C . VAL A 1 686 ? -27.312 -4.396 10.126 1.00 96.94 686 VAL A C 1
ATOM 5465 O O . VAL A 1 686 ? -27.997 -5.122 10.839 1.00 96.94 686 VAL A O 1
ATOM 5468 N N . VAL A 1 687 ? -26.326 -4.885 9.369 1.00 96.88 687 VAL A N 1
ATOM 5469 C CA . VAL A 1 687 ? -25.996 -6.319 9.336 1.00 96.88 687 VAL A CA 1
ATOM 5470 C C . VAL A 1 687 ? -25.452 -6.794 10.685 1.00 96.88 687 VAL A C 1
ATOM 5472 O O . VAL A 1 687 ? -25.746 -7.909 11.103 1.00 96.88 687 VAL A O 1
ATOM 5475 N N . ALA A 1 688 ? -24.662 -5.973 11.382 1.00 96.94 688 ALA A N 1
ATOM 5476 C CA . ALA A 1 688 ? -24.153 -6.320 12.705 1.00 96.94 688 ALA A CA 1
ATOM 5477 C C . ALA A 1 688 ? -25.278 -6.395 13.748 1.00 96.94 688 ALA A C 1
ATOM 5479 O O . ALA A 1 688 ? -25.317 -7.345 14.533 1.00 96.94 688 ALA A O 1
ATOM 5480 N N . ASP A 1 689 ? -26.224 -5.459 13.700 1.00 95.56 689 ASP A N 1
ATOM 5481 C CA . ASP A 1 689 ? -27.374 -5.403 14.603 1.00 95.56 689 ASP A CA 1
ATOM 5482 C C . ASP A 1 689 ? -28.268 -6.655 14.489 1.00 95.56 689 ASP A C 1
ATOM 5484 O O . ASP A 1 689 ? -28.593 -7.286 15.494 1.00 95.56 689 ASP A O 1
ATOM 5488 N N . GLN A 1 690 ? -28.501 -7.149 13.263 1.00 94.12 690 GLN A N 1
ATOM 5489 C CA . GLN A 1 690 ? -29.200 -8.426 13.002 1.00 94.12 690 GLN A CA 1
ATOM 5490 C C . GLN A 1 690 ? -28.548 -9.647 13.676 1.00 94.12 690 GLN A C 1
ATOM 5492 O O . GLN A 1 690 ? -29.166 -10.706 13.800 1.00 94.12 690 GLN A O 1
ATOM 5497 N N . THR A 1 691 ? -27.285 -9.528 14.089 1.00 92.44 691 THR A N 1
ATOM 5498 C CA . THR A 1 691 ? -26.525 -10.596 14.748 1.00 92.44 691 THR A CA 1
ATOM 5499 C C . THR A 1 691 ? -26.401 -10.409 16.258 1.00 92.44 691 THR A C 1
ATOM 5501 O O . THR A 1 691 ? -25.745 -11.230 16.902 1.00 92.44 691 THR A O 1
ATOM 5504 N N . GLY A 1 692 ? -27.005 -9.360 16.829 1.00 93.31 692 GLY A N 1
ATOM 5505 C CA . GLY A 1 692 ? -26.792 -8.972 18.226 1.00 93.31 692 GLY A CA 1
ATOM 5506 C C . GLY A 1 692 ? -25.336 -8.583 18.507 1.00 93.31 692 GLY A C 1
ATOM 5507 O O . GLY A 1 692 ? -24.818 -8.852 19.588 1.00 93.31 692 GLY A O 1
ATOM 5508 N N . SER A 1 693 ? -24.653 -8.032 17.501 1.00 96.25 693 SER A N 1
ATOM 5509 C CA . SER A 1 693 ? -23.243 -7.644 17.541 1.00 96.25 693 SER A CA 1
ATOM 5510 C C . SER A 1 693 ? -23.096 -6.167 17.149 1.00 96.25 693 SER A C 1
ATOM 5512 O O . SER A 1 693 ? -24.073 -5.441 17.006 1.00 96.25 693 SER A O 1
ATOM 5514 N N . ILE A 1 694 ? -21.859 -5.712 16.968 1.00 97.25 694 ILE A N 1
ATOM 5515 C CA . ILE A 1 694 ? -21.504 -4.350 16.561 1.00 97.25 694 ILE A CA 1
ATOM 5516 C C . ILE A 1 694 ? -20.652 -4.377 15.292 1.00 97.25 694 ILE A C 1
ATOM 5518 O O . ILE A 1 694 ? -19.924 -5.344 15.036 1.00 97.25 694 ILE A O 1
ATOM 5522 N N . SER A 1 695 ? -20.663 -3.284 14.522 1.00 97.69 695 SER A N 1
ATOM 5523 C CA . SER A 1 695 ? -19.877 -3.150 13.284 1.00 97.69 695 SER A CA 1
ATOM 5524 C C . SER A 1 695 ? -18.414 -3.550 13.463 1.00 97.69 695 SER A C 1
ATOM 5526 O O . SER A 1 695 ? -17.817 -4.161 12.578 1.00 97.69 695 SER A O 1
ATOM 5528 N N . ASN A 1 696 ? -17.818 -3.220 14.615 1.00 97.56 696 ASN A N 1
ATOM 5529 C CA . ASN A 1 696 ? -16.424 -3.527 14.918 1.00 97.56 696 ASN A CA 1
ATOM 5530 C C . ASN A 1 696 ? -16.152 -5.030 14.838 1.00 97.56 696 ASN A C 1
ATOM 5532 O O . ASN A 1 696 ? -15.158 -5.425 14.232 1.00 97.56 696 ASN A O 1
ATOM 5536 N N . GLU A 1 697 ? -17.005 -5.852 15.449 1.00 98.06 697 GLU A N 1
ATOM 5537 C CA . GLU A 1 697 ? -16.834 -7.301 15.450 1.00 98.06 697 GLU A CA 1
ATOM 5538 C C . GLU A 1 697 ? -17.097 -7.869 14.054 1.00 98.06 697 GLU A C 1
ATOM 5540 O O . GLU A 1 697 ? -16.238 -8.589 13.539 1.00 98.06 697 GLU A O 1
ATOM 5545 N N . LEU A 1 698 ? -18.220 -7.499 13.422 1.00 97.94 698 LEU A N 1
ATOM 5546 C CA . LEU A 1 698 ? -18.579 -7.960 12.077 1.00 97.94 698 LEU A CA 1
ATOM 5547 C C . LEU 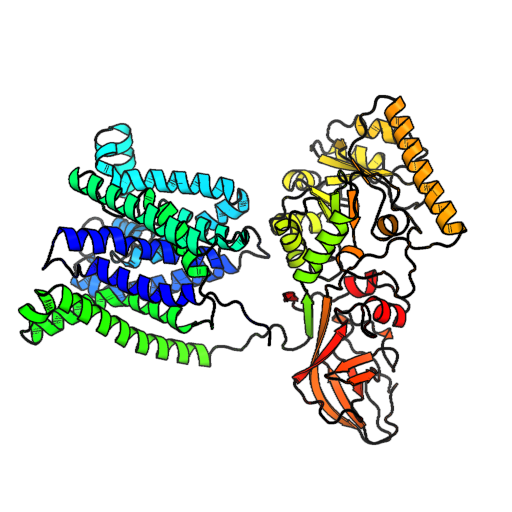A 1 698 ? -17.423 -7.744 11.090 1.00 97.94 698 LEU A C 1
ATOM 5549 O O . LEU A 1 698 ? -16.995 -8.668 10.401 1.00 97.94 698 LEU A O 1
ATOM 5553 N N . LEU A 1 699 ? -16.880 -6.525 11.061 1.00 97.81 699 LEU A N 1
ATOM 5554 C CA . LEU A 1 699 ? -15.825 -6.142 10.129 1.00 97.81 699 LEU A CA 1
ATOM 5555 C C . LEU A 1 699 ? -14.482 -6.795 10.484 1.00 97.81 699 LEU A C 1
ATOM 5557 O O . LEU A 1 699 ? -13.826 -7.351 9.606 1.00 97.81 699 LEU A O 1
ATOM 5561 N N . CYS A 1 700 ? -14.076 -6.808 11.762 1.00 97.31 700 CYS A N 1
ATOM 5562 C CA . CYS A 1 700 ? -12.810 -7.433 12.175 1.00 97.31 700 CYS A CA 1
ATOM 5563 C C . CYS A 1 700 ? -12.771 -8.947 11.913 1.00 97.31 700 CYS A C 1
ATOM 5565 O O . CYS A 1 700 ? -11.684 -9.514 11.803 1.00 97.31 700 CYS A O 1
ATOM 5567 N N . ARG A 1 701 ? -13.933 -9.605 11.829 1.00 96.81 701 ARG A N 1
ATOM 5568 C CA . ARG A 1 701 ? -14.046 -11.054 11.616 1.00 96.81 701 ARG A CA 1
ATOM 5569 C C . ARG A 1 701 ? -14.136 -11.466 10.146 1.00 96.81 701 ARG A C 1
ATOM 5571 O O . ARG A 1 701 ? -14.216 -12.663 9.875 1.00 96.81 701 ARG A O 1
ATOM 5578 N N . ILE A 1 702 ? -14.058 -10.523 9.203 1.00 96.44 702 ILE A N 1
ATOM 5579 C CA . ILE A 1 702 ? -13.962 -10.824 7.768 1.00 96.44 702 ILE A CA 1
ATOM 5580 C C . ILE A 1 702 ? -12.721 -11.692 7.503 1.00 96.44 702 ILE A C 1
ATOM 5582 O O . ILE A 1 702 ? -11.571 -11.273 7.687 1.00 96.44 702 ILE A O 1
ATOM 5586 N N . GLY A 1 703 ? -12.962 -12.916 7.037 1.00 92.75 703 GLY A N 1
ATOM 5587 C CA . GLY A 1 703 ? -11.964 -13.974 6.937 1.00 92.75 703 GLY A CA 1
ATOM 5588 C C . GLY A 1 703 ? -10.825 -13.636 5.977 1.00 92.75 703 GLY A C 1
ATOM 5589 O O . GLY A 1 703 ? -11.021 -13.019 4.928 1.00 92.75 703 GLY A O 1
ATOM 5590 N N . ALA A 1 704 ? -9.607 -14.073 6.304 1.00 91.44 704 ALA A N 1
ATOM 5591 C CA . ALA A 1 704 ? -8.398 -13.788 5.520 1.00 91.44 704 ALA A CA 1
ATOM 5592 C C . ALA A 1 704 ? -8.391 -14.425 4.113 1.00 91.44 704 ALA A C 1
ATOM 5594 O O . ALA A 1 704 ? -7.622 -13.999 3.254 1.00 91.44 704 ALA A O 1
ATOM 5595 N N . ARG A 1 705 ? -9.256 -15.422 3.868 1.00 93.12 705 ARG A N 1
ATOM 5596 C CA . ARG A 1 705 ? -9.419 -16.099 2.571 1.00 93.12 705 ARG A CA 1
ATOM 5597 C C . ARG A 1 705 ? -10.024 -15.195 1.495 1.00 93.12 705 ARG A C 1
ATOM 5599 O O . ARG A 1 705 ? -9.859 -15.475 0.312 1.00 93.12 705 ARG A O 1
ATOM 5606 N N . LEU A 1 706 ? -10.720 -14.129 1.894 1.00 94.50 706 LEU A N 1
ATOM 5607 C CA . LEU A 1 706 ? -11.340 -13.196 0.960 1.00 94.50 706 LEU A CA 1
ATOM 5608 C C . LEU A 1 706 ? -10.276 -12.280 0.324 1.00 94.50 706 LEU A C 1
ATOM 5610 O O . LEU A 1 706 ? -9.630 -11.513 1.058 1.00 94.50 706 LEU A O 1
ATOM 5614 N N . PRO A 1 707 ? -10.088 -12.330 -1.011 1.00 92.62 707 PRO A N 1
ATOM 5615 C CA . PRO A 1 707 ? -9.268 -11.372 -1.735 1.00 92.62 707 PRO A CA 1
ATOM 5616 C C . PRO A 1 707 ? -9.864 -9.964 -1.660 1.00 92.62 707 PRO A C 1
ATOM 5618 O O . PRO A 1 707 ? -11.046 -9.763 -1.376 1.00 92.62 707 PRO A O 1
ATOM 5621 N N . VAL A 1 708 ? -9.005 -8.986 -1.927 1.00 91.06 708 VAL A N 1
ATOM 5622 C CA . VAL A 1 708 ? -9.300 -7.555 -1.833 1.00 91.06 708 VAL A CA 1
ATOM 5623 C C . VAL A 1 708 ? -9.291 -6.970 -3.230 1.00 91.06 708 VAL A C 1
ATOM 5625 O O . VAL A 1 708 ? -8.351 -7.207 -3.992 1.00 91.06 708 VAL A O 1
ATOM 5628 N N . ILE A 1 709 ? -10.314 -6.187 -3.547 1.00 90.81 709 ILE A N 1
ATOM 5629 C CA . ILE A 1 709 ? -10.409 -5.410 -4.777 1.00 90.81 709 ILE A CA 1
ATOM 5630 C C . ILE A 1 709 ? -10.447 -3.927 -4.404 1.00 90.81 709 ILE A C 1
ATOM 5632 O O . ILE A 1 709 ? -11.341 -3.481 -3.689 1.00 90.81 709 ILE A O 1
ATOM 5636 N N . GLU A 1 710 ? -9.479 -3.153 -4.887 1.00 86.75 710 GLU A N 1
ATOM 5637 C CA . GLU A 1 710 ? -9.464 -1.692 -4.730 1.00 86.75 710 GLU A CA 1
ATOM 5638 C C . GLU A 1 710 ? -10.423 -1.029 -5.741 1.00 86.75 710 GLU A C 1
ATOM 5640 O O . GLU A 1 710 ? -10.416 -1.394 -6.923 1.00 86.75 710 GLU A O 1
ATOM 5645 N N . LYS A 1 711 ? -11.226 -0.046 -5.302 1.00 78.50 711 LYS A N 1
ATOM 5646 C CA . LYS A 1 711 ? -12.242 0.645 -6.128 1.00 78.50 711 LYS A CA 1
ATOM 5647 C C . LYS A 1 711 ? -11.959 2.129 -6.437 1.00 78.50 711 LYS A C 1
ATOM 5649 O O . LYS A 1 711 ? -11.554 2.919 -5.554 1.00 78.50 711 LYS A O 1
#